Protein AF-0000000080320789 (afdb_homodimer)

InterPro domains:
  IPR000653 DegT/DnrJ/EryC1/StrS aminotransferase [PF01041] (11-372)
  IPR000653 DegT/DnrJ/EryC1/StrS aminotransferase [PIRSF000390] (2-377)
  IPR000653 DegT/DnrJ/EryC1/StrS aminotransferase [PTHR30244] (5-376)
  IPR000653 DegT/DnrJ/EryC1/StrS aminotransferase [cd00616] (16-373)
  IPR015421 Pyridoxal phosphate-dependent transferase, major domain [G3DSA:3.40.640.10] (2-254)
  IPR015422 Pyridoxal phosphate-dependent transferase, small domain [G3DSA:3.90.1150.10] (255-378)
  IPR015424 Pyridoxal phosphate-dependent transferase [SSF53383] (4-377)

Structure (mmCIF, N/CA/C/O backbone):
data_AF-0000000080320789-model_v1
#
loop_
_entity.id
_entity.type
_entity.pdbx_description
1 polymer 'Putative pyridoxal phosphate-dependent protein'
#
loop_
_atom_site.group_PDB
_atom_site.id
_atom_site.type_symbol
_atom_site.label_atom_id
_atom_site.label_alt_id
_atom_site.label_comp_id
_atom_site.label_asym_id
_atom_site.label_entity_id
_atom_site.label_seq_id
_atom_site.pdbx_PDB_ins_code
_atom_site.Cartn_x
_atom_site.Cartn_y
_atom_site.Cartn_z
_atom_site.occupancy
_atom_site.B_iso_or_equiv
_atom_site.auth_seq_id
_atom_site.auth_comp_id
_atom_site.auth_asym_id
_atom_site.auth_atom_id
_atom_site.pdbx_PDB_model_num
ATOM 1 N N . MET A 1 1 ? 19.094 38.406 -4.988 1 70.75 1 MET A N 1
ATOM 2 C CA . MET A 1 1 ? 19.062 37.125 -5.711 1 70.75 1 MET A CA 1
ATOM 3 C C . MET A 1 1 ? 17.922 36.25 -5.215 1 70.75 1 MET A C 1
ATOM 5 O O . MET A 1 1 ? 17.688 36.156 -4.012 1 70.75 1 MET A O 1
ATOM 9 N N . VAL A 1 2 ? 17.141 35.781 -6.07 1 86 2 VAL A N 1
ATOM 10 C CA . VAL A 1 2 ? 15.977 34.969 -5.746 1 86 2 VAL A CA 1
ATOM 11 C C . VAL A 1 2 ? 16.438 33.562 -5.371 1 86 2 VAL A C 1
ATOM 13 O O . VAL A 1 2 ? 17.281 32.969 -6.066 1 86 2 VAL A O 1
ATOM 16 N N . MET A 1 3 ? 16.109 33.219 -4.051 1 92.88 3 MET A N 1
ATOM 17 C CA . MET A 1 3 ? 16.406 31.844 -3.607 1 92.88 3 MET A CA 1
ATOM 18 C C . MET A 1 3 ? 15.234 30.922 -3.875 1 92.88 3 MET A C 1
ATOM 20 O O . MET A 1 3 ? 14.078 31.359 -3.893 1 92.88 3 MET A O 1
ATOM 24 N N . ASN A 1 4 ? 15.57 29.656 -4.219 1 95.12 4 ASN A N 1
ATOM 25 C CA . ASN A 1 4 ? 14.547 28.625 -4.336 1 95.12 4 ASN A CA 1
ATOM 26 C C . ASN A 1 4 ? 14.445 27.781 -3.066 1 95.12 4 ASN A C 1
ATOM 28 O O . ASN A 1 4 ? 15.312 26.938 -2.803 1 95.12 4 ASN A O 1
ATOM 32 N N . ILE A 1 5 ? 13.461 28.031 -2.266 1 97.62 5 ILE A N 1
ATOM 33 C CA . ILE A 1 5 ? 13.234 27.344 -1.002 1 97.62 5 ILE A CA 1
ATOM 34 C C . ILE A 1 5 ? 11.93 26.547 -1.07 1 97.62 5 ILE A C 1
ATOM 36 O O . ILE A 1 5 ? 10.844 27.125 -0.899 1 97.62 5 ILE A O 1
ATOM 40 N N . PRO A 1 6 ? 12.039 25.203 -1.322 1 95.94 6 PRO A N 1
ATOM 41 C CA . PRO A 1 6 ? 10.812 24.406 -1.379 1 95.94 6 PRO A CA 1
ATOM 42 C C . PRO A 1 6 ? 10.094 24.344 -0.036 1 95.94 6 PRO A C 1
ATOM 44 O O . PRO A 1 6 ? 10.695 24.594 1.009 1 95.94 6 PRO A O 1
ATOM 47 N N . PHE A 1 7 ? 8.859 24.062 -0.078 1 95.81 7 PHE A N 1
ATOM 48 C CA . PHE A 1 7 ? 8.047 23.969 1.126 1 95.81 7 PHE A CA 1
ATOM 49 C C . PHE A 1 7 ? 8.586 22.906 2.064 1 95.81 7 PHE A C 1
ATOM 51 O O . PHE A 1 7 ? 8.609 23.094 3.283 1 95.81 7 PHE A O 1
ATOM 58 N N . ALA A 1 8 ? 8.977 21.75 1.478 1 95.06 8 ALA A N 1
ATOM 59 C CA . ALA A 1 8 ? 9.5 20.625 2.242 1 95.06 8 ALA A CA 1
ATOM 60 C C . ALA A 1 8 ? 10.594 19.891 1.467 1 95.06 8 ALA A C 1
ATOM 62 O O . ALA A 1 8 ? 10.609 19.922 0.234 1 95.06 8 ALA A O 1
ATOM 63 N N . ARG A 1 9 ? 11.469 19.297 2.201 1 95.44 9 ARG A N 1
ATOM 64 C CA . ARG A 1 9 ? 12.547 18.484 1.647 1 95.44 9 ARG A CA 1
ATOM 65 C C . ARG A 1 9 ? 12.945 17.375 2.615 1 95.44 9 ARG A C 1
ATOM 67 O O . ARG A 1 9 ? 13.328 17.641 3.754 1 95.44 9 ARG A O 1
ATOM 74 N N . PRO A 1 10 ? 12.797 16.109 2.113 1 97.06 10 PRO A N 1
ATOM 75 C CA . PRO A 1 10 ? 13.234 15.031 3.006 1 97.06 10 PRO A CA 1
ATOM 76 C C . PRO A 1 10 ? 14.742 15.047 3.258 1 97.06 10 PRO A C 1
ATOM 78 O O . PRO A 1 10 ? 15.516 15.422 2.373 1 97.06 10 PRO A O 1
ATOM 81 N N . TYR A 1 11 ? 15.109 14.648 4.434 1 98 11 TYR A N 1
ATOM 82 C CA . TYR A 1 11 ? 16.516 14.602 4.805 1 98 11 TYR A CA 1
ATOM 83 C C . TYR A 1 11 ? 17.109 13.219 4.531 1 98 11 TYR A C 1
ATOM 85 O O . TYR A 1 11 ? 17.109 12.352 5.41 1 98 11 TYR A O 1
ATOM 93 N N . ILE A 1 12 ? 17.688 13.016 3.391 1 98.31 12 ILE A N 1
ATOM 94 C CA . ILE A 1 12 ? 18.297 11.758 2.975 1 98.31 12 ILE A CA 1
ATOM 95 C C . ILE A 1 12 ? 19.812 11.922 2.889 1 98.31 12 ILE A C 1
ATOM 97 O O . ILE A 1 12 ? 20.312 12.812 2.195 1 98.31 12 ILE A O 1
ATOM 101 N N . THR A 1 13 ? 20.531 11.117 3.604 1 98.12 13 THR A N 1
ATOM 102 C CA . THR A 1 13 ? 22 11.141 3.596 1 98.12 13 THR A CA 1
ATOM 103 C C . THR A 1 13 ? 22.547 9.828 3.045 1 98.12 13 THR A C 1
ATOM 105 O O . THR A 1 13 ? 21.797 9 2.531 1 98.12 13 THR A O 1
ATOM 108 N N . GLN A 1 14 ? 23.844 9.695 3.121 1 98.38 14 GLN A N 1
ATOM 109 C CA . GLN A 1 14 ? 24.516 8.516 2.609 1 98.38 14 GLN A CA 1
ATOM 110 C C . GLN A 1 14 ? 24.125 7.266 3.398 1 98.38 14 GLN A C 1
ATOM 112 O O . GLN A 1 14 ? 24.125 6.156 2.863 1 98.38 14 GLN A O 1
ATOM 117 N N . GLU A 1 15 ? 23.75 7.438 4.625 1 98.69 15 GLU A N 1
ATOM 118 C CA . GLU A 1 15 ? 23.375 6.297 5.457 1 98.69 15 GLU A CA 1
ATOM 119 C C . GLU A 1 15 ? 22.141 5.59 4.895 1 98.69 15 GLU A C 1
ATOM 121 O O . GLU A 1 15 ? 22.109 4.359 4.828 1 98.69 15 GLU A O 1
ATOM 126 N N . GLU A 1 16 ? 21.125 6.352 4.516 1 98.75 16 GLU A N 1
ATOM 127 C CA . GLU A 1 16 ? 19.938 5.758 3.898 1 98.75 16 GLU A CA 1
ATOM 128 C C . GLU A 1 16 ? 20.281 5.082 2.576 1 98.75 16 GLU A C 1
ATOM 130 O O . GLU A 1 16 ? 19.797 3.992 2.279 1 98.75 16 GLU A O 1
ATOM 135 N N . ILE A 1 17 ? 21.094 5.766 1.763 1 98.69 17 ILE A N 1
ATOM 136 C CA . ILE A 1 17 ? 21.484 5.238 0.458 1 98.69 17 ILE A CA 1
ATOM 137 C C . ILE A 1 17 ? 22.188 3.902 0.633 1 98.69 17 ILE A C 1
ATOM 139 O O . ILE A 1 17 ? 21.891 2.932 -0.067 1 98.69 17 ILE A O 1
ATOM 143 N N . ARG A 1 18 ? 23.109 3.799 1.579 1 98.69 18 ARG A N 1
ATOM 144 C CA . ARG A 1 18 ? 23.828 2.566 1.859 1 98.69 18 ARG A CA 1
ATOM 145 C C . ARG A 1 18 ? 22.891 1.466 2.326 1 98.69 18 ARG A C 1
ATOM 147 O O . ARG A 1 18 ? 23.016 0.314 1.905 1 98.69 18 ARG A O 1
ATOM 154 N N . ALA A 1 19 ? 22 1.805 3.207 1 98.81 19 ALA A N 1
ATOM 155 C CA . ALA A 1 19 ? 21.062 0.827 3.754 1 98.81 19 ALA A CA 1
ATOM 156 C C . ALA A 1 19 ? 20.188 0.226 2.652 1 98.81 19 ALA A C 1
ATOM 158 O O . ALA A 1 19 ? 19.969 -0.988 2.619 1 98.81 19 ALA A O 1
ATOM 159 N N . VAL A 1 20 ? 19.703 1.057 1.762 1 98.69 20 VAL A N 1
ATOM 160 C CA . VAL A 1 20 ? 18.859 0.605 0.659 1 98.69 20 VAL A CA 1
ATOM 161 C C . VAL A 1 20 ? 19.672 -0.257 -0.299 1 98.69 20 VAL A C 1
ATOM 163 O O . VAL A 1 20 ? 19.203 -1.288 -0.778 1 98.69 20 VAL A O 1
ATOM 166 N N . THR A 1 21 ? 20.875 0.178 -0.58 1 98.62 21 THR A N 1
ATOM 167 C CA . THR A 1 21 ? 21.766 -0.563 -1.464 1 98.62 21 THR A CA 1
ATOM 168 C C . THR A 1 21 ? 22.016 -1.968 -0.924 1 98.62 21 THR A C 1
ATOM 170 O O . THR A 1 21 ? 22.016 -2.939 -1.684 1 98.62 21 THR A O 1
ATOM 173 N N . GLU A 1 22 ? 22.203 -2.051 0.356 1 98.56 22 GLU A N 1
ATOM 174 C CA . GLU A 1 22 ? 22.453 -3.348 0.985 1 98.56 22 GLU A CA 1
ATOM 175 C C . GLU A 1 22 ? 21.25 -4.273 0.81 1 98.56 22 GLU A C 1
ATOM 177 O O . GLU A 1 22 ? 21.406 -5.469 0.562 1 98.56 22 GLU A O 1
ATOM 182 N N . VAL A 1 23 ? 20.062 -3.74 0.956 1 98.56 23 VAL A N 1
ATOM 183 C CA . VAL A 1 23 ? 18.844 -4.535 0.779 1 98.56 23 VAL A CA 1
ATOM 184 C C . VAL A 1 23 ? 18.75 -5.004 -0.67 1 98.56 23 VAL A C 1
ATOM 186 O O . VAL A 1 23 ? 18.438 -6.172 -0.931 1 98.56 23 VAL A O 1
ATOM 189 N N . LEU A 1 24 ? 19 -4.109 -1.605 1 98.44 24 LEU A N 1
ATOM 190 C CA . LEU A 1 24 ? 18.953 -4.469 -3.018 1 98.44 24 LEU A CA 1
ATOM 191 C C . LEU A 1 24 ? 19.938 -5.594 -3.328 1 98.44 24 LEU A C 1
ATOM 193 O O . LEU A 1 24 ? 19.594 -6.543 -4.039 1 98.44 24 LEU A O 1
ATOM 197 N N . LYS A 1 25 ? 21.062 -5.543 -2.732 1 97.56 25 LYS A N 1
ATOM 198 C CA . LYS A 1 25 ? 22.109 -6.535 -2.986 1 97.56 25 LYS A CA 1
ATOM 199 C C . LYS A 1 25 ? 21.781 -7.867 -2.32 1 97.56 25 LYS A C 1
ATOM 201 O O . LYS A 1 25 ? 22.188 -8.922 -2.807 1 97.56 25 LYS A O 1
ATOM 206 N N . SER A 1 26 ? 21.031 -7.816 -1.238 1 95.25 26 SER A N 1
ATOM 207 C CA . SER A 1 26 ? 20.719 -9.023 -0.486 1 95.25 26 SER A CA 1
ATOM 208 C C . SER A 1 26 ? 19.75 -9.922 -1.263 1 95.25 26 SER A C 1
ATOM 210 O O . SER A 1 26 ? 19.703 -11.133 -1.026 1 95.25 26 SER A O 1
ATOM 212 N N . GLY A 1 27 ? 18.938 -9.289 -2.098 1 92.38 27 GLY A N 1
ATOM 213 C CA . GLY A 1 27 ? 17.922 -10.047 -2.826 1 92.38 27 GLY A CA 1
ATOM 214 C C . GLY A 1 27 ? 16.625 -10.188 -2.066 1 92.38 27 GLY A C 1
ATOM 215 O O . GLY A 1 27 ? 15.625 -10.672 -2.615 1 92.38 27 GLY A O 1
ATOM 216 N N . TRP A 1 28 ? 16.594 -9.844 -0.839 1 93.75 28 TRP A N 1
ATOM 217 C CA . TRP A 1 28 ? 15.359 -9.797 -0.074 1 93.75 28 TRP A CA 1
ATOM 218 C C . TRP A 1 28 ? 14.766 -8.391 -0.071 1 93.75 28 TRP A C 1
ATOM 220 O O . TRP A 1 28 ? 15.109 -7.57 0.781 1 93.75 28 TRP A O 1
ATOM 230 N N . LEU A 1 29 ? 13.766 -8.211 -0.895 1 96.19 29 LEU A N 1
ATOM 231 C CA . LEU A 1 29 ? 13.32 -6.848 -1.169 1 96.19 29 LEU A CA 1
ATOM 232 C C . LEU A 1 29 ? 12.047 -6.527 -0.383 1 96.19 29 LEU A C 1
ATOM 234 O O . LEU A 1 29 ? 11.898 -5.422 0.14 1 96.19 29 LEU A O 1
ATOM 238 N N . SER A 1 30 ? 11.078 -7.43 -0.344 1 95.69 30 SER A N 1
ATOM 239 C CA . SER A 1 30 ? 9.805 -7.215 0.334 1 95.69 30 SER A CA 1
ATOM 240 C C . SER A 1 30 ? 9.953 -7.332 1.847 1 95.69 30 SER A C 1
ATOM 242 O O . SER A 1 30 ? 11.07 -7.285 2.369 1 95.69 30 SER A O 1
ATOM 244 N N . MET A 1 31 ? 8.922 -7.379 2.57 1 96.19 31 MET A N 1
ATOM 245 C CA . MET A 1 31 ? 8.938 -7.375 4.031 1 96.19 31 MET A CA 1
ATOM 246 C C . MET A 1 31 ? 9.781 -8.531 4.562 1 96.19 31 MET A C 1
ATOM 248 O O . MET A 1 31 ? 9.594 -9.68 4.16 1 96.19 31 MET A O 1
ATOM 252 N N . GLY A 1 32 ? 10.695 -8.227 5.367 1 95.38 32 GLY A N 1
ATOM 253 C CA . GLY A 1 32 ? 11.586 -9.219 5.949 1 95.38 32 GLY A CA 1
ATOM 254 C C . GLY A 1 32 ? 12.234 -8.75 7.242 1 95.38 32 GLY A C 1
ATOM 255 O O . GLY A 1 32 ? 11.562 -8.18 8.102 1 95.38 32 GLY A O 1
ATOM 256 N N . GLU A 1 33 ? 13.461 -9.047 7.391 1 96.06 33 GLU A N 1
ATOM 257 C CA . GLU A 1 33 ? 14.188 -8.82 8.641 1 96.06 33 GLU A CA 1
ATOM 258 C C . GLU A 1 33 ? 14.289 -7.332 8.953 1 96.06 33 GLU A C 1
ATOM 260 O O . GLU A 1 33 ? 14.234 -6.934 10.117 1 96.06 33 GLU A O 1
ATOM 265 N N . LYS A 1 34 ? 14.516 -6.5 7.949 1 98.19 34 LYS A N 1
ATOM 266 C CA . LYS A 1 34 ? 14.625 -5.062 8.188 1 98.19 34 LYS A CA 1
ATOM 267 C C . LYS A 1 34 ? 13.328 -4.5 8.758 1 98.19 34 LYS A C 1
ATOM 269 O O . LYS A 1 34 ? 13.359 -3.604 9.602 1 98.19 34 LYS A O 1
ATOM 274 N N . THR A 1 35 ? 12.227 -5.031 8.312 1 98.38 35 THR A N 1
ATOM 275 C CA . THR A 1 35 ? 10.93 -4.586 8.82 1 98.38 35 THR A CA 1
ATOM 276 C C . THR A 1 35 ? 10.766 -4.977 10.289 1 98.38 35 THR A C 1
ATOM 278 O O . THR A 1 35 ? 10.312 -4.168 11.102 1 98.38 35 THR A O 1
ATOM 281 N N . VAL A 1 36 ? 11.148 -6.16 10.594 1 97.69 36 VAL A N 1
ATOM 282 C CA . VAL A 1 36 ? 11.07 -6.629 11.977 1 97.69 36 VAL A CA 1
ATOM 283 C C . VAL A 1 36 ? 11.938 -5.75 12.867 1 97.69 36 VAL A C 1
ATOM 285 O O . VAL A 1 36 ? 11.516 -5.348 13.953 1 97.69 36 VAL A O 1
ATOM 288 N N . MET A 1 37 ? 13.109 -5.445 12.398 1 98.69 37 MET A N 1
ATOM 289 C CA . MET A 1 37 ? 14.023 -4.578 13.141 1 98.69 37 MET A CA 1
ATOM 290 C C . MET A 1 37 ? 13.438 -3.18 13.297 1 98.69 37 MET A C 1
ATOM 292 O O . MET A 1 37 ? 13.547 -2.578 14.367 1 98.69 37 MET A O 1
ATOM 296 N N . PHE A 1 38 ? 12.852 -2.674 12.258 1 98.88 38 PHE A N 1
ATOM 297 C CA . PHE A 1 38 ? 12.258 -1.344 12.289 1 98.88 38 PHE A CA 1
ATOM 298 C C . PHE A 1 38 ? 11.109 -1.286 13.289 1 98.88 38 PHE A C 1
ATOM 300 O O . PHE A 1 38 ? 11.008 -0.335 14.062 1 98.88 38 PHE A O 1
ATOM 307 N N . GLU A 1 39 ? 10.25 -2.328 13.281 1 98.88 39 GLU A N 1
ATOM 308 C CA . GLU A 1 39 ? 9.148 -2.414 14.227 1 98.88 39 GLU A CA 1
ATOM 309 C C . GLU A 1 39 ? 9.656 -2.424 15.664 1 98.88 39 GLU A C 1
ATOM 311 O O . GLU A 1 39 ? 9.148 -1.683 16.516 1 98.88 39 GLU A O 1
ATOM 316 N N . ARG A 1 40 ? 10.625 -3.172 15.898 1 98.75 40 ARG A N 1
ATOM 317 C CA . ARG A 1 40 ? 11.188 -3.271 17.25 1 98.75 40 ARG A CA 1
ATOM 318 C C . ARG A 1 40 ? 11.797 -1.944 17.688 1 98.75 40 ARG A C 1
ATOM 320 O O . ARG A 1 40 ? 11.547 -1.476 18.797 1 98.75 40 ARG A O 1
ATOM 327 N N . ALA A 1 41 ? 12.609 -1.394 16.828 1 98.94 41 ALA A N 1
ATOM 328 C CA . ALA A 1 41 ? 13.281 -0.133 17.141 1 98.94 41 ALA A CA 1
ATOM 329 C C . ALA A 1 41 ? 12.266 0.981 17.391 1 98.94 41 ALA A C 1
ATOM 331 O O . ALA A 1 41 ? 12.453 1.812 18.281 1 98.94 41 ALA A O 1
ATOM 332 N N . PHE A 1 42 ? 11.242 0.997 16.625 1 98.94 42 PHE A N 1
ATOM 333 C CA . PHE A 1 42 ? 10.242 2.049 16.75 1 98.94 42 PHE A CA 1
ATOM 334 C C . PHE A 1 42 ? 9.453 1.897 18.047 1 98.94 42 PHE A C 1
ATOM 336 O O . PHE A 1 42 ? 9.164 2.887 18.719 1 98.94 42 PHE A O 1
ATOM 343 N N . ALA A 1 43 ? 9.047 0.652 18.328 1 98.88 43 ALA A N 1
ATOM 344 C CA . ALA A 1 43 ? 8.375 0.397 19.594 1 98.88 43 ALA A CA 1
ATOM 345 C C . ALA A 1 43 ? 9.227 0.861 20.781 1 98.88 43 ALA A C 1
ATOM 347 O O . ALA A 1 43 ? 8.719 1.487 21.703 1 98.88 43 ALA A O 1
ATOM 348 N N . GLU A 1 44 ? 10.477 0.557 20.703 1 98.75 44 GLU A N 1
ATOM 349 C CA . GLU A 1 44 ? 11.406 0.968 21.75 1 98.75 44 GLU A CA 1
ATOM 350 C C . GLU A 1 44 ? 11.5 2.488 21.844 1 98.75 44 GLU A C 1
ATOM 352 O O . GLU A 1 44 ? 11.484 3.055 22.938 1 98.75 44 GLU A O 1
ATOM 357 N N . TYR A 1 45 ? 11.609 3.104 20.719 1 98.69 45 TYR A N 1
ATOM 358 C CA . TYR A 1 45 ? 11.703 4.559 20.656 1 98.69 45 TYR A CA 1
ATOM 359 C C . TYR A 1 45 ? 10.484 5.215 21.297 1 98.69 45 TYR A C 1
ATOM 361 O O . TYR A 1 45 ? 10.617 6.195 22.031 1 98.69 45 TYR A O 1
ATOM 369 N N . ILE A 1 46 ? 9.32 4.668 21 1 97.94 46 ILE A N 1
ATOM 370 C CA . ILE A 1 46 ? 8.047 5.223 21.469 1 97.94 46 ILE A CA 1
ATOM 371 C C . ILE A 1 46 ? 7.828 4.852 22.938 1 97.94 46 ILE A C 1
ATOM 373 O O . ILE A 1 46 ? 7.258 5.633 23.703 1 97.94 46 ILE A O 1
ATOM 377 N N . GLY A 1 47 ? 8.234 3.693 23.328 1 97.25 47 GLY A N 1
ATOM 378 C CA . GLY A 1 47 ? 7.91 3.113 24.625 1 97.25 47 GLY A CA 1
ATOM 379 C C . GLY A 1 47 ? 6.633 2.293 24.609 1 97.25 47 GLY A C 1
ATOM 380 O O . GLY A 1 47 ? 5.988 2.115 25.641 1 97.25 47 GLY A O 1
ATOM 381 N N . SER A 1 48 ? 6.18 1.865 23.469 1 98.06 48 SER A N 1
ATOM 382 C CA . SER A 1 48 ? 5.043 0.96 23.328 1 98.06 48 SER A CA 1
ATOM 383 C C . SER A 1 48 ? 5.492 -0.497 23.344 1 98.06 48 SER A C 1
ATOM 385 O O . SER A 1 48 ? 6.66 -0.794 23.094 1 98.06 48 SER A O 1
ATOM 387 N N . LYS A 1 49 ? 4.555 -1.393 23.609 1 98.31 49 LYS A N 1
ATOM 388 C CA . LYS A 1 49 ? 4.883 -2.814 23.625 1 98.31 49 LYS A CA 1
ATOM 389 C C . LYS A 1 49 ? 5.027 -3.361 22.219 1 98.31 49 LYS A C 1
ATOM 391 O O . LYS A 1 49 ? 5.855 -4.238 21.969 1 98.31 49 LYS A O 1
ATOM 396 N N . TYR A 1 50 ? 4.203 -2.842 21.312 1 98.56 50 TYR A N 1
ATOM 397 C CA . TYR A 1 50 ? 4.191 -3.385 19.953 1 98.56 50 TYR A CA 1
ATOM 398 C C . TYR A 1 50 ? 4.207 -2.268 18.922 1 98.56 50 TYR A C 1
ATOM 400 O O . TYR A 1 50 ? 3.742 -1.157 19.188 1 98.56 50 TYR A O 1
ATOM 408 N N . ALA A 1 51 ? 4.801 -2.543 17.828 1 98.88 51 ALA A N 1
ATOM 409 C CA . ALA A 1 51 ? 4.727 -1.742 16.609 1 98.88 51 ALA A CA 1
ATOM 410 C C . ALA A 1 51 ? 4.527 -2.627 15.375 1 98.88 51 ALA A C 1
ATOM 412 O O . ALA A 1 51 ? 5.125 -3.701 15.273 1 98.88 51 ALA A O 1
ATOM 413 N N . VAL A 1 52 ? 3.607 -2.277 14.523 1 98.81 52 VAL A N 1
ATOM 414 C CA . VAL A 1 52 ? 3.322 -2.992 13.281 1 98.81 52 VAL A CA 1
ATOM 415 C C . VAL A 1 52 ? 3.453 -2.043 12.094 1 98.81 52 VAL A C 1
ATOM 417 O O . VAL A 1 52 ? 2.639 -1.13 11.93 1 98.81 52 VAL A O 1
ATOM 420 N N . ALA A 1 53 ? 4.43 -2.273 11.266 1 98.88 53 ALA A N 1
ATOM 421 C CA . ALA A 1 53 ? 4.699 -1.399 10.125 1 98.88 53 ALA A CA 1
ATOM 422 C C . ALA A 1 53 ? 3.709 -1.654 8.992 1 98.88 53 ALA A C 1
ATOM 424 O O . ALA A 1 53 ? 3.264 -2.787 8.789 1 98.88 53 ALA A O 1
ATOM 425 N N . THR A 1 54 ? 3.328 -0.632 8.281 1 98.88 54 THR A N 1
ATOM 426 C CA . THR A 1 54 ? 2.445 -0.708 7.121 1 98.88 54 THR A CA 1
ATOM 427 C C . THR A 1 54 ? 3.023 0.082 5.949 1 98.88 54 THR A C 1
ATOM 429 O O . THR A 1 54 ? 4.016 0.797 6.105 1 98.88 54 THR A O 1
ATOM 432 N N . ASN A 1 55 ? 2.422 -0.045 4.785 1 98.75 55 ASN A N 1
ATOM 433 C CA . ASN A 1 55 ? 2.943 0.604 3.586 1 98.75 55 ASN A CA 1
ATOM 434 C C . ASN A 1 55 ? 2.506 2.062 3.502 1 98.75 55 ASN A C 1
ATOM 436 O O . ASN A 1 55 ? 2.965 2.805 2.631 1 98.75 55 ASN A O 1
ATOM 440 N N . SER A 1 56 ? 1.641 2.52 4.406 1 98.81 56 SER A N 1
ATOM 441 C CA . SER A 1 56 ? 1.199 3.908 4.504 1 98.81 56 SER A CA 1
ATOM 442 C C . SER A 1 56 ? 0.483 4.168 5.824 1 98.81 56 SER A C 1
ATOM 444 O O . SER A 1 56 ? 0.085 3.227 6.516 1 98.81 56 SER A O 1
ATOM 446 N N . CYS A 1 57 ? 0.389 5.426 6.164 1 98.88 57 CYS A N 1
ATOM 447 C CA . CYS A 1 57 ? -0.426 5.77 7.324 1 98.88 57 CYS A CA 1
ATOM 448 C C . CYS A 1 57 ? -1.901 5.5 7.055 1 98.88 57 CYS A C 1
ATOM 450 O O . CYS A 1 57 ? -2.643 5.113 7.961 1 98.88 57 CYS A O 1
ATOM 452 N N . THR A 1 58 ? -2.377 5.68 5.805 1 98.81 58 THR A N 1
ATOM 453 C CA . THR A 1 58 ? -3.748 5.352 5.434 1 98.81 58 THR A CA 1
ATOM 454 C C . THR A 1 58 ? -4.059 3.893 5.754 1 98.81 58 THR A C 1
ATOM 456 O O . THR A 1 58 ? -5.098 3.588 6.344 1 98.81 58 THR A O 1
ATOM 459 N N . SER A 1 59 ? -3.105 3.006 5.383 1 98.88 59 SER A N 1
ATOM 460 C CA . SER A 1 59 ? -3.256 1.594 5.719 1 98.88 59 SER A CA 1
ATOM 461 C C . SER A 1 59 ? -3.291 1.389 7.23 1 98.88 59 SER A C 1
ATOM 463 O O . SER A 1 59 ? -4.055 0.562 7.73 1 98.88 59 SER A O 1
ATOM 465 N N . ALA A 1 60 ? -2.451 2.113 7.918 1 98.94 60 ALA A N 1
ATOM 466 C CA . ALA A 1 60 ? -2.404 2.002 9.375 1 98.94 60 ALA A CA 1
ATOM 467 C C . ALA A 1 60 ? -3.744 2.381 10 1 98.94 60 ALA A C 1
ATOM 469 O O . ALA A 1 60 ? -4.266 1.659 10.852 1 98.94 60 ALA A O 1
ATOM 470 N N . LEU A 1 61 ? -4.273 3.52 9.562 1 98.94 61 LEU A N 1
ATOM 471 C CA . LEU A 1 61 ? -5.562 3.986 10.062 1 98.94 61 LEU A CA 1
ATOM 472 C C . LEU A 1 61 ? -6.668 2.99 9.734 1 98.94 61 LEU A C 1
ATOM 474 O O . LEU A 1 61 ? -7.469 2.635 10.602 1 98.94 61 LEU A O 1
ATOM 478 N N . PHE A 1 62 ? -6.695 2.467 8.547 1 98.94 62 PHE A N 1
ATOM 479 C CA . PHE A 1 62 ? -7.707 1.526 8.086 1 98.94 62 PHE A CA 1
ATOM 480 C C . PHE A 1 62 ? -7.66 0.237 8.898 1 98.94 62 PHE A C 1
ATOM 482 O O . PHE A 1 62 ? -8.688 -0.221 9.406 1 98.94 62 PHE A O 1
ATOM 489 N N . LEU A 1 63 ? -6.449 -0.317 9 1 98.94 63 LEU A N 1
ATOM 490 C CA . LEU A 1 63 ? -6.305 -1.568 9.742 1 98.94 63 LEU A CA 1
ATOM 491 C C . LEU A 1 63 ? -6.664 -1.38 11.211 1 98.94 63 LEU A C 1
ATOM 493 O O . LEU A 1 63 ? -7.199 -2.291 11.844 1 98.94 63 LEU A O 1
ATOM 497 N N . SER A 1 64 ? -6.324 -0.172 11.766 1 98.94 64 SER A N 1
ATOM 498 C CA . SER A 1 64 ? -6.68 0.114 13.148 1 98.94 64 SER A CA 1
ATOM 499 C C . SER A 1 64 ? -8.188 0.074 13.352 1 98.94 64 SER A C 1
ATOM 501 O O . SER A 1 64 ? -8.672 -0.475 14.344 1 98.94 64 SER A O 1
ATOM 503 N N . LEU A 1 65 ? -8.914 0.639 12.438 1 98.94 65 LEU A N 1
ATOM 504 C CA . LEU A 1 65 ? -10.375 0.595 12.508 1 98.94 65 LEU A CA 1
ATOM 505 C C . LEU A 1 65 ? -10.883 -0.836 12.375 1 98.94 65 LEU A C 1
ATOM 507 O O . LEU A 1 65 ? -11.758 -1.262 13.133 1 98.94 65 LEU A O 1
ATOM 511 N N . LYS A 1 66 ? -10.289 -1.604 11.484 1 98.62 66 LYS A N 1
ATOM 512 C CA . LYS A 1 66 ? -10.719 -2.971 11.211 1 98.62 66 LYS A CA 1
ATOM 513 C C . LYS A 1 66 ? -10.523 -3.867 12.43 1 98.62 66 LYS A C 1
ATOM 515 O O . LYS A 1 66 ? -11.406 -4.648 12.781 1 98.62 66 LYS A O 1
ATOM 520 N N . VAL A 1 67 ? -9.383 -3.762 13.062 1 98.44 67 VAL A N 1
ATOM 521 C CA . VAL A 1 67 ? -9.086 -4.676 14.164 1 98.44 67 VAL A CA 1
ATOM 522 C C . VAL A 1 67 ? -9.961 -4.332 15.367 1 98.44 67 VAL A C 1
ATOM 524 O O . VAL A 1 67 ? -10.148 -5.156 16.266 1 98.44 67 VAL A O 1
ATOM 527 N N . LEU A 1 68 ? -10.484 -3.096 15.414 1 98.69 68 LEU A N 1
ATOM 528 C CA . LEU A 1 68 ? -11.391 -2.688 16.484 1 98.69 68 LEU A CA 1
ATOM 529 C C . LEU A 1 68 ? -12.82 -3.102 16.172 1 98.69 68 LEU A C 1
ATOM 531 O O . LEU A 1 68 ? -13.734 -2.84 16.969 1 98.69 68 LEU A O 1
ATOM 535 N N . GLY A 1 69 ? -13.047 -3.668 15.008 1 98.12 69 GLY A N 1
ATOM 536 C CA . GLY A 1 69 ? -14.367 -4.156 14.633 1 98.12 69 GLY A CA 1
ATOM 537 C C . GLY A 1 69 ? -15.297 -3.057 1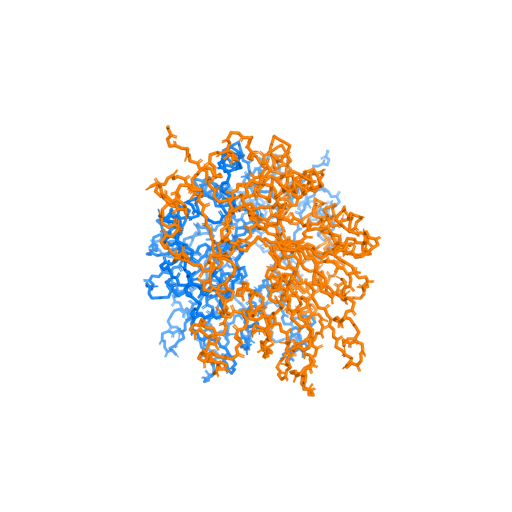4.156 1 98.12 69 GLY A C 1
ATOM 538 O O . GLY A 1 69 ? -16.516 -3.215 14.172 1 98.12 69 GLY A O 1
ATOM 539 N N . ILE A 1 70 ? -14.766 -1.932 13.766 1 98.69 70 ILE A N 1
ATOM 540 C CA . ILE A 1 70 ? -15.57 -0.799 13.312 1 98.69 70 ILE A CA 1
ATOM 541 C C . ILE A 1 70 ? -16.078 -1.062 11.898 1 98.69 70 ILE A C 1
ATOM 543 O O . ILE A 1 70 ? -15.305 -1.457 11.016 1 98.69 70 ILE A O 1
ATOM 547 N N . GLY A 1 71 ? -17.328 -0.823 11.648 1 98 71 GLY A N 1
ATOM 548 C CA . GLY A 1 71 ? -17.938 -1.086 10.352 1 98 71 GLY A CA 1
ATOM 549 C C . GLY A 1 71 ? -19.312 -0.469 10.211 1 98 71 GLY A C 1
ATOM 550 O O . GLY A 1 71 ? -19.578 0.604 10.758 1 98 71 GLY A O 1
ATOM 551 N N . ARG A 1 72 ? -20.156 -1.114 9.375 1 96.81 72 ARG A N 1
ATOM 552 C CA . ARG A 1 72 ? -21.484 -0.624 9.031 1 96.81 72 ARG A CA 1
ATOM 553 C C . ARG A 1 72 ? -22.312 -0.344 10.281 1 96.81 72 ARG A C 1
ATOM 555 O O . ARG A 1 72 ? -22.391 -1.185 11.18 1 96.81 72 ARG A O 1
ATOM 562 N N . GLY A 1 73 ? -22.844 0.857 10.312 1 98.19 73 GLY A N 1
ATOM 563 C CA . GLY A 1 73 ? -23.688 1.245 11.43 1 98.19 73 GLY A CA 1
ATOM 564 C C . GLY A 1 73 ? -22.938 2.031 12.492 1 98.19 73 GLY A C 1
ATOM 565 O O . GLY A 1 73 ? -23.562 2.688 13.336 1 98.19 73 GLY A O 1
ATOM 566 N N . ASP A 1 74 ? -21.641 2.008 12.469 1 98.81 74 ASP A N 1
ATOM 567 C CA . ASP A 1 74 ? -20.828 2.688 13.469 1 98.81 74 ASP A CA 1
ATOM 568 C C . ASP A 1 74 ? -20.5 4.117 13.039 1 98.81 74 ASP A C 1
ATOM 570 O O . ASP A 1 74 ? -20.5 4.426 11.852 1 98.81 74 ASP A O 1
ATOM 574 N N . GLU A 1 75 ? -20.312 4.926 14.039 1 98.94 75 GLU A N 1
ATOM 575 C CA . GLU A 1 75 ? -19.859 6.297 13.844 1 98.94 75 GLU A CA 1
ATOM 576 C C . GLU A 1 75 ? -18.484 6.516 14.461 1 98.94 75 GLU A C 1
ATOM 578 O O . GLU A 1 75 ? -18.172 5.984 15.531 1 98.94 75 GLU A O 1
ATOM 583 N N . VAL A 1 76 ? -17.688 7.188 13.75 1 98.94 76 VAL A N 1
ATOM 584 C CA . VAL A 1 76 ? -16.359 7.559 14.234 1 98.94 76 VAL A CA 1
ATOM 585 C C . VAL A 1 76 ? -16.203 9.078 14.219 1 98.94 76 VAL A C 1
ATOM 587 O O . VAL A 1 76 ? -16.375 9.711 13.172 1 98.94 76 VAL A O 1
ATOM 590 N N . ILE A 1 77 ? -15.867 9.664 15.32 1 98.94 77 ILE A N 1
ATOM 591 C CA . ILE A 1 77 ? -15.727 11.117 15.438 1 98.94 77 ILE A CA 1
ATOM 592 C C . ILE A 1 77 ? -14.289 11.523 15.102 1 98.94 77 ILE A C 1
ATOM 594 O O . ILE A 1 77 ? -13.336 10.891 15.547 1 98.94 77 ILE A O 1
ATOM 598 N N . LEU A 1 78 ? -14.117 12.516 14.32 1 98.94 78 LEU A N 1
ATOM 599 C CA . LEU A 1 78 ? -12.805 13.055 13.961 1 98.94 78 LEU A CA 1
ATOM 600 C C . LEU A 1 78 ? -12.914 14.523 13.562 1 98.94 78 LEU A C 1
ATOM 602 O O . LEU A 1 78 ? -14.008 15.008 13.25 1 98.94 78 LEU A O 1
ATOM 606 N N . PRO A 1 79 ? -11.844 15.266 13.625 1 98.94 79 PRO A N 1
ATOM 607 C CA . PRO A 1 79 ? -11.93 16.672 13.211 1 98.94 79 PRO A CA 1
ATOM 608 C C . PRO A 1 79 ? -12.109 16.828 11.711 1 98.94 79 PRO A C 1
ATOM 610 O O . PRO A 1 79 ? -11.531 16.078 10.922 1 98.94 79 PRO A O 1
ATOM 613 N N . THR A 1 80 ? -12.883 17.844 11.305 1 98.81 80 THR A N 1
ATOM 614 C CA . THR A 1 80 ? -13.031 18.156 9.883 1 98.81 80 THR A CA 1
ATOM 615 C C . THR A 1 80 ? -11.734 18.719 9.312 1 98.81 80 THR A C 1
ATOM 617 O O . THR A 1 80 ? -11.5 18.641 8.109 1 98.81 80 THR A O 1
ATOM 620 N N . PHE A 1 81 ? -10.883 19.281 10.219 1 98.62 81 PHE A N 1
ATOM 621 C CA . PHE A 1 81 ? -9.633 19.938 9.852 1 98.62 81 PHE A CA 1
ATOM 622 C C . PHE A 1 81 ? -8.492 18.922 9.812 1 98.62 81 PHE A C 1
ATOM 624 O O . PHE A 1 81 ? -7.637 18.906 10.703 1 98.62 81 PHE A O 1
ATOM 631 N N . THR A 1 82 ? -8.508 18.094 8.797 1 98.38 82 THR A N 1
ATOM 632 C CA . THR A 1 82 ? -7.5 17.062 8.602 1 98.38 82 THR A CA 1
ATOM 633 C C . THR A 1 82 ? -7.355 16.703 7.125 1 98.38 82 THR A C 1
ATOM 635 O O . THR A 1 82 ? -8.062 17.266 6.277 1 98.38 82 THR A O 1
ATOM 638 N N . PHE A 1 83 ? -6.32 15.93 6.816 1 97.56 83 PHE A N 1
ATOM 639 C CA . PHE A 1 83 ? -6.18 15.383 5.473 1 97.56 83 PHE A CA 1
ATOM 640 C C . PHE A 1 83 ? -7.238 14.32 5.207 1 97.56 83 PHE A C 1
ATOM 642 O O . PHE A 1 83 ? -7.637 13.594 6.121 1 97.56 83 PHE A O 1
ATOM 649 N N . THR A 1 84 ? -7.672 14.094 4.043 1 97.75 84 THR A N 1
ATOM 650 C CA . THR A 1 84 ? -8.836 13.297 3.674 1 97.75 84 THR A CA 1
ATOM 651 C C . THR A 1 84 ? -8.609 11.828 4.027 1 97.75 84 THR A C 1
ATOM 653 O O . THR A 1 84 ? -9.57 11.086 4.262 1 97.75 84 THR A O 1
ATOM 656 N N . ALA A 1 85 ? -7.383 11.352 4.074 1 98.25 85 ALA A N 1
ATOM 657 C CA . ALA A 1 85 ? -7.09 9.953 4.383 1 98.25 85 ALA A CA 1
ATOM 658 C C . ALA A 1 85 ? -7.738 9.531 5.695 1 98.25 85 ALA A C 1
ATOM 660 O O . ALA A 1 85 ? -8.219 8.406 5.824 1 98.25 85 ALA A O 1
ATOM 661 N N . THR A 1 86 ? -7.715 10.438 6.688 1 98.69 86 THR A N 1
ATOM 662 C CA . THR A 1 86 ? -8.281 10.141 8 1 98.69 86 THR A CA 1
ATOM 663 C C . THR A 1 86 ? -9.75 9.75 7.883 1 98.69 86 THR A C 1
ATOM 665 O O . THR A 1 86 ? -10.164 8.719 8.406 1 98.69 86 THR A O 1
ATOM 668 N N . ALA A 1 87 ? -10.477 10.516 7.152 1 98.81 87 ALA A N 1
ATOM 669 C CA . ALA A 1 87 ? -11.914 10.281 7.012 1 98.81 87 ALA A CA 1
ATOM 670 C C . ALA A 1 87 ? -12.188 9.18 5.992 1 98.81 87 ALA A C 1
ATOM 672 O O . ALA A 1 87 ? -13.141 8.406 6.145 1 98.81 87 ALA A O 1
ATOM 673 N N . ASN A 1 88 ? -11.391 9.094 4.922 1 98.75 88 ASN A N 1
ATOM 674 C CA . ASN A 1 88 ? -11.57 8.062 3.902 1 98.75 88 ASN A CA 1
ATOM 675 C C . ASN A 1 88 ? -11.562 6.664 4.516 1 98.75 88 ASN A C 1
ATOM 677 O O . ASN A 1 88 ? -12.359 5.812 4.121 1 98.75 88 ASN A O 1
ATOM 681 N N . THR A 1 89 ? -10.672 6.414 5.453 1 98.81 89 THR A N 1
ATOM 682 C CA . THR A 1 89 ? -10.531 5.074 6.004 1 98.81 89 THR A CA 1
ATOM 683 C C . THR A 1 89 ? -11.781 4.684 6.797 1 98.81 89 THR A C 1
ATOM 685 O O . THR A 1 89 ? -12.156 3.508 6.832 1 98.81 89 THR A O 1
ATOM 688 N N . VAL A 1 90 ? -12.422 5.703 7.426 1 98.88 90 VAL A N 1
ATOM 689 C CA . VAL A 1 90 ? -13.688 5.441 8.109 1 98.88 90 VAL A CA 1
ATOM 690 C C . VAL A 1 90 ? -14.742 5.004 7.098 1 98.88 90 VAL A C 1
ATOM 692 O O . VAL A 1 90 ? -15.453 4.02 7.316 1 98.88 90 VAL A O 1
ATOM 695 N N . VAL A 1 91 ? -14.789 5.695 5.965 1 98.56 91 VAL A N 1
ATOM 696 C CA . VAL A 1 91 ? -15.727 5.375 4.891 1 98.56 91 VAL A CA 1
ATOM 697 C C . VAL A 1 91 ? -15.414 3.99 4.328 1 98.56 91 VAL A C 1
ATOM 699 O O . VAL A 1 91 ? -16.328 3.203 4.062 1 98.56 91 VAL A O 1
ATOM 702 N N . HIS A 1 92 ? -14.141 3.658 4.191 1 98.06 92 HIS A N 1
ATOM 703 C CA . HIS A 1 92 ? -13.711 2.381 3.631 1 98.06 92 HIS A CA 1
ATOM 704 C C . HIS A 1 92 ? -14.18 1.216 4.496 1 98.06 92 HIS A C 1
ATOM 706 O O . HIS A 1 92 ? -14.445 0.125 3.986 1 98.06 92 HIS A O 1
ATOM 712 N N . CYS A 1 93 ? -14.281 1.438 5.781 1 97.44 93 CYS A N 1
ATOM 713 C CA . CYS A 1 93 ? -14.711 0.393 6.703 1 97.44 93 CYS A CA 1
ATOM 714 C C . CYS A 1 93 ? -16.219 0.236 6.691 1 97.44 93 CYS A C 1
ATOM 716 O O . CYS A 1 93 ? -16.766 -0.692 7.301 1 97.44 93 CYS A O 1
ATOM 718 N N . GLY A 1 94 ? -16.906 1.146 6.055 1 97.06 94 GLY A N 1
ATOM 719 C CA . GLY A 1 94 ? -18.359 1.133 6.023 1 97.06 94 GLY A CA 1
ATOM 720 C C . GLY A 1 94 ? -18.984 1.952 7.137 1 97.06 94 GLY A C 1
ATOM 721 O O . GLY A 1 94 ? -20.203 1.988 7.273 1 97.06 94 GLY A O 1
ATOM 722 N N . ALA A 1 95 ? -18.156 2.635 7.938 1 98.69 95 ALA A N 1
ATOM 723 C CA . ALA A 1 95 ? -18.641 3.467 9.039 1 98.69 95 ALA A CA 1
ATOM 724 C C . ALA A 1 95 ? -18.891 4.898 8.578 1 98.69 95 ALA A C 1
ATOM 726 O O . ALA A 1 95 ? -18.578 5.25 7.43 1 98.69 95 ALA A O 1
ATOM 727 N N . LYS A 1 96 ? -19.484 5.699 9.445 1 98.69 96 LYS A N 1
ATOM 728 C CA . LYS A 1 96 ? -19.781 7.098 9.156 1 98.69 96 LYS A CA 1
ATOM 729 C C . LYS A 1 96 ? -18.844 8.031 9.906 1 98.69 96 LYS A C 1
ATOM 731 O O . LYS A 1 96 ? -18.812 8.031 11.141 1 98.69 96 LYS A O 1
ATOM 736 N N . PRO A 1 97 ? -18.094 8.781 9.18 1 98.81 97 PRO A N 1
ATOM 737 C CA . PRO A 1 97 ? -17.344 9.828 9.875 1 98.81 97 PRO A CA 1
ATOM 738 C C . PRO A 1 97 ? -18.25 10.938 10.414 1 98.81 97 PRO A C 1
ATOM 740 O O . PRO A 1 97 ? -19.125 11.414 9.695 1 98.81 97 PRO A O 1
ATOM 743 N N . VAL A 1 98 ? -18.078 11.25 11.602 1 98.88 98 VAL A N 1
ATOM 744 C CA . VAL A 1 98 ? -18.766 12.367 12.242 1 98.88 98 VAL A CA 1
ATOM 745 C C . VAL A 1 98 ? -17.75 13.469 12.555 1 98.88 98 VAL A C 1
ATOM 747 O O . VAL A 1 98 ? -16.953 13.344 13.484 1 98.88 98 VAL A O 1
ATOM 750 N N . PHE A 1 99 ? -17.891 14.57 11.836 1 98.88 99 PHE A N 1
ATOM 751 C CA . PHE A 1 99 ? -16.922 15.648 11.961 1 98.88 99 PHE A CA 1
ATOM 752 C C . PHE A 1 99 ? -17.219 16.516 13.172 1 98.88 99 PHE A C 1
ATOM 754 O O . PHE A 1 99 ? -18.375 16.672 13.562 1 98.88 99 PHE A O 1
ATOM 761 N N . VAL A 1 100 ? -16.203 17.031 13.719 1 98.88 100 VAL A N 1
ATOM 762 C CA . VAL A 1 100 ? -16.312 18.016 14.789 1 98.88 100 VAL A CA 1
ATOM 763 C C . VAL A 1 100 ? -15.352 19.188 14.531 1 98.88 100 VAL A C 1
ATOM 765 O O . VAL A 1 100 ? -14.461 19.078 13.688 1 98.88 100 VAL A O 1
ATOM 768 N N . ASP A 1 101 ? -15.523 20.266 15.266 1 98.81 101 ASP A N 1
ATOM 769 C CA . ASP A 1 101 ? -14.727 21.469 15.086 1 98.81 101 ASP A CA 1
ATOM 770 C C . ASP A 1 101 ? -13.406 21.375 15.859 1 98.81 101 ASP A C 1
ATOM 772 O O . ASP A 1 101 ? -13.125 20.359 16.484 1 98.81 101 ASP A O 1
ATOM 776 N N . ILE A 1 102 ? -12.602 22.391 15.719 1 98.88 102 ILE A N 1
ATOM 777 C CA . ILE A 1 102 ? -11.266 22.375 16.297 1 98.88 102 ILE A CA 1
ATOM 778 C C . ILE A 1 102 ? -11.125 23.484 17.328 1 98.88 102 ILE A C 1
ATOM 780 O O . ILE A 1 102 ? -12.016 24.328 17.453 1 98.88 102 ILE A O 1
ATOM 784 N N . ASP A 1 103 ? -10.047 23.359 18.125 1 98.5 103 ASP A N 1
ATOM 785 C CA . ASP A 1 103 ? -9.617 24.453 18.984 1 98.5 103 ASP A CA 1
ATOM 786 C C . ASP A 1 103 ? -8.922 25.547 18.188 1 98.5 103 ASP A C 1
ATOM 788 O O . ASP A 1 103 ? -8.031 25.266 17.375 1 98.5 103 ASP A O 1
ATOM 792 N N . GLU A 1 104 ? -9.234 26.75 18.344 1 97.31 104 GLU A N 1
ATOM 793 C CA . GLU A 1 104 ? -8.773 27.859 17.516 1 97.31 104 GLU A CA 1
ATOM 794 C C . GLU A 1 104 ? -7.293 28.141 17.734 1 97.31 104 GLU A C 1
ATOM 796 O O . GLU A 1 104 ? -6.625 28.703 16.859 1 97.31 104 GLU A O 1
ATOM 801 N N . LYS A 1 105 ? -6.84 27.75 18.875 1 97.25 105 LYS A N 1
ATOM 802 C CA . LYS A 1 105 ? -5.449 28.047 19.188 1 97.25 105 LYS A CA 1
ATOM 803 C C . LYS A 1 105 ? -4.52 26.938 18.703 1 97.25 105 LYS A C 1
ATOM 805 O O . LYS A 1 105 ? -3.48 27.219 18.094 1 97.25 105 LYS A O 1
ATOM 810 N N . THR A 1 106 ? -4.926 25.703 18.953 1 98.06 106 THR A N 1
ATOM 811 C CA . THR A 1 106 ? -4.031 24.578 18.672 1 98.06 106 THR A CA 1
ATOM 812 C C . THR A 1 106 ? -4.352 23.953 17.312 1 98.06 106 THR A C 1
ATOM 814 O O . THR A 1 106 ? -3.555 23.172 16.781 1 98.06 106 THR A O 1
ATOM 817 N N . TYR A 1 107 ? -5.543 24.203 16.828 1 98.62 107 TYR A N 1
ATOM 818 C CA . TYR A 1 107 ? -6.09 23.656 15.586 1 98.62 107 TYR A CA 1
ATOM 819 C C . TYR A 1 107 ? -6.34 22.156 15.719 1 98.62 107 TYR A C 1
ATOM 821 O O . TYR A 1 107 ? -6.711 21.5 14.742 1 98.62 107 TYR A O 1
ATOM 829 N N . ASN A 1 108 ? -6.082 21.562 16.891 1 98.81 108 ASN A N 1
ATOM 830 C CA . ASN A 1 108 ? -6.449 20.172 17.188 1 98.81 108 ASN A CA 1
ATOM 831 C C . ASN A 1 108 ? -7.945 20.047 17.453 1 98.81 108 ASN A C 1
ATOM 833 O O . ASN A 1 108 ? -8.633 21.031 17.672 1 98.81 108 ASN A O 1
ATOM 837 N N . ILE A 1 109 ? -8.383 18.844 17.453 1 98.88 109 ILE A N 1
ATOM 838 C CA . ILE A 1 109 ? -9.781 18.5 17.703 1 98.88 109 ILE A CA 1
ATOM 839 C C . ILE A 1 109 ? -10.219 19.125 19.031 1 98.88 109 ILE A C 1
ATOM 841 O O . ILE A 1 109 ? -9.469 19.109 20.016 1 98.88 109 ILE A O 1
ATOM 845 N N . ASP A 1 110 ? -11.422 19.75 19.031 1 98.75 110 ASP A N 1
ATOM 846 C CA . ASP A 1 110 ? -11.984 20.312 20.25 1 98.75 110 ASP A CA 1
ATOM 847 C C . ASP A 1 110 ? -12.703 19.234 21.078 1 98.75 110 ASP A C 1
ATOM 849 O O . ASP A 1 110 ? -13.742 18.719 20.656 1 98.75 110 ASP A O 1
ATOM 853 N N . PRO A 1 111 ? -12.203 18.969 22.266 1 98.56 111 PRO A N 1
ATOM 854 C CA . PRO A 1 111 ? -12.828 17.906 23.062 1 98.56 111 PRO A CA 1
ATOM 855 C C . PRO A 1 111 ? -14.297 18.203 23.375 1 98.56 111 PRO A C 1
ATOM 857 O O . PRO A 1 111 ? -15.109 17.281 23.438 1 98.56 111 PRO A O 1
ATOM 860 N N . ASP A 1 112 ? -14.633 19.453 23.594 1 98.06 112 ASP A N 1
ATOM 861 C CA . ASP A 1 112 ? -16.016 19.781 23.875 1 98.06 112 ASP A CA 1
ATOM 862 C C . ASP A 1 112 ? -16.922 19.453 22.688 1 98.06 112 ASP A C 1
ATOM 864 O O . ASP A 1 112 ? -18.016 18.938 22.859 1 98.06 112 ASP A O 1
ATOM 868 N N . SER A 1 113 ? -16.438 19.766 21.516 1 98.31 113 SER A N 1
ATOM 869 C CA . SER A 1 113 ? -17.172 19.453 20.297 1 98.31 113 SER A CA 1
ATOM 870 C C . SER A 1 113 ? -17.328 17.953 20.125 1 98.31 113 SER A C 1
ATOM 872 O O . SER A 1 113 ? -18.344 17.484 19.578 1 98.31 113 SER A O 1
ATOM 874 N N . VAL A 1 114 ? -16.406 17.156 20.562 1 98.69 114 VAL A N 1
ATOM 875 C CA . VAL A 1 114 ? -16.453 15.703 20.5 1 98.69 114 VAL A CA 1
ATOM 876 C C . VAL A 1 114 ? -17.609 15.188 21.344 1 98.69 114 VAL A C 1
ATOM 878 O O . VAL A 1 114 ? -18.438 14.406 20.875 1 98.69 114 VAL A O 1
ATOM 881 N N . GLU A 1 115 ? -17.641 15.625 22.547 1 98.12 115 GLU A N 1
ATOM 882 C CA . GLU A 1 115 ? -18.641 15.133 23.5 1 98.12 115 GLU A CA 1
ATOM 883 C C . GLU A 1 115 ? -20.062 15.438 23.016 1 98.12 115 GLU A C 1
ATOM 885 O O . GLU A 1 115 ? -20.953 14.609 23.172 1 98.12 115 GLU A O 1
ATOM 890 N N . GLU A 1 116 ? -20.234 16.547 22.406 1 97.94 116 GLU A N 1
ATOM 891 C CA . GLU A 1 116 ? -21.531 17.016 21.938 1 97.94 116 GLU A CA 1
ATOM 892 C C . GLU A 1 116 ? -22.062 16.156 20.797 1 97.94 116 GLU A C 1
ATOM 894 O O . GLU A 1 116 ? -23.25 16.125 20.516 1 97.94 116 GLU A O 1
ATOM 899 N N . ARG A 1 117 ? -21.188 15.367 20.125 1 98.25 117 ARG A N 1
ATOM 900 C CA . ARG A 1 117 ? -21.578 14.672 18.906 1 98.25 117 ARG A CA 1
ATOM 901 C C . ARG A 1 117 ? -21.672 13.164 19.141 1 98.25 117 ARG A C 1
ATOM 903 O O . ARG A 1 117 ? -21.953 12.406 18.219 1 98.25 117 ARG A O 1
ATOM 910 N N . ILE A 1 118 ? -21.5 12.75 20.328 1 98.69 118 ILE A N 1
ATOM 911 C CA . ILE A 1 118 ? -21.547 11.328 20.656 1 98.69 118 ILE A CA 1
ATOM 912 C C . ILE A 1 118 ? -22.984 10.828 20.578 1 98.69 118 ILE A C 1
ATOM 914 O O . ILE A 1 118 ? -23.906 11.508 21.047 1 98.69 118 ILE A O 1
ATOM 918 N N . THR A 1 119 ? -23.203 9.781 19.953 1 98.69 119 THR A N 1
ATOM 919 C CA . THR A 1 119 ? -24.469 9.062 19.906 1 98.69 119 THR A CA 1
ATOM 920 C C . THR A 1 119 ? -24.281 7.609 20.344 1 98.69 119 THR A C 1
ATOM 922 O O . THR A 1 119 ? -23.172 7.199 20.688 1 98.69 119 THR A O 1
ATOM 925 N N . ASP A 1 120 ? -25.359 6.84 20.25 1 98.38 120 ASP A N 1
ATOM 926 C CA . ASP A 1 120 ? -25.297 5.422 20.594 1 98.38 120 ASP A CA 1
ATOM 927 C C . ASP A 1 120 ? -24.484 4.641 19.562 1 98.38 120 ASP A C 1
ATOM 929 O O . ASP A 1 120 ? -24.016 3.533 19.844 1 98.38 120 ASP A O 1
ATOM 933 N N . ASN A 1 121 ? -24.281 5.227 18.391 1 98.75 121 ASN A N 1
ATOM 934 C CA . ASN A 1 121 ? -23.578 4.555 17.312 1 98.75 121 ASN A CA 1
ATOM 935 C C . ASN A 1 121 ? -22.094 4.883 17.312 1 98.75 121 ASN A C 1
ATOM 937 O O . ASN A 1 121 ? -21.312 4.289 16.578 1 98.75 121 ASN A O 1
ATOM 941 N N . THR A 1 122 ? -21.672 5.828 18.172 1 98.94 122 THR A N 1
ATOM 942 C CA . THR A 1 122 ? -20.266 6.219 18.219 1 98.94 122 THR A CA 1
ATOM 943 C C . THR A 1 122 ? -19.422 5.113 18.844 1 98.94 122 THR A C 1
ATOM 945 O O . THR A 1 122 ? -19.719 4.645 19.938 1 98.94 122 THR A O 1
ATOM 948 N N . LYS A 1 123 ? -18.359 4.695 18.125 1 98.88 123 LYS A N 1
ATOM 949 C CA . LYS A 1 123 ? -17.531 3.6 18.609 1 98.88 123 LYS A CA 1
ATOM 950 C C . LYS A 1 123 ? -16.094 4.059 18.859 1 98.88 123 LYS A C 1
ATOM 952 O O . LYS A 1 123 ? -15.359 3.447 19.641 1 98.88 123 LYS A O 1
ATOM 957 N N . ALA A 1 124 ? -15.672 5.145 18.156 1 98.94 124 ALA A N 1
ATOM 958 C CA . ALA A 1 124 ? -14.273 5.559 18.266 1 98.94 124 ALA A CA 1
ATOM 959 C C . ALA A 1 124 ? -14.125 7.055 18 1 98.94 124 ALA A C 1
ATOM 961 O O . ALA A 1 124 ? -15.023 7.684 17.438 1 98.94 124 ALA A O 1
ATOM 962 N N . ILE A 1 125 ? -13.039 7.586 18.484 1 98.94 125 ILE A N 1
ATOM 963 C CA . ILE A 1 125 ? -12.547 8.922 18.172 1 98.94 125 ILE A CA 1
ATOM 964 C C . ILE A 1 125 ? -11.188 8.828 17.5 1 98.94 125 ILE A C 1
ATOM 966 O O . ILE A 1 125 ? -10.297 8.109 17.953 1 98.94 125 ILE A O 1
ATOM 970 N N . ILE A 1 126 ? -11.055 9.445 16.375 1 98.94 126 ILE A N 1
ATOM 971 C CA . ILE A 1 126 ? -9.734 9.625 15.781 1 98.94 126 ILE A CA 1
ATOM 972 C C . ILE A 1 126 ? -9.25 11.055 16.031 1 98.94 126 ILE A C 1
ATOM 974 O O . ILE A 1 126 ? -9.867 12.016 15.586 1 98.94 126 ILE A O 1
ATOM 978 N N . VAL A 1 127 ? -8.203 11.227 16.766 1 98.88 127 VAL A N 1
ATOM 979 C CA . VAL A 1 127 ? -7.586 12.531 16.938 1 98.88 127 VAL A CA 1
ATOM 980 C C . VAL A 1 127 ? -6.445 12.695 15.93 1 98.88 127 VAL A C 1
ATOM 982 O O . VAL A 1 127 ? -5.824 11.711 15.523 1 98.88 127 VAL A O 1
ATOM 985 N N . VAL A 1 128 ? -6.25 13.82 15.469 1 98.88 128 VAL A N 1
ATOM 986 C CA . VAL A 1 128 ? -5.102 14.195 14.648 1 98.88 128 VAL A CA 1
ATOM 987 C C . VAL A 1 128 ? -4.188 15.133 15.43 1 98.88 128 VAL A C 1
ATOM 989 O O . VAL A 1 128 ? -4.637 16.156 15.945 1 98.88 128 VAL A O 1
ATOM 992 N N . HIS A 1 129 ? -2.939 14.75 15.609 1 98.88 129 HIS A N 1
ATOM 993 C CA . HIS A 1 129 ? -1.966 15.656 16.203 1 98.88 129 HIS A CA 1
ATOM 994 C C . HIS A 1 129 ? -1.456 16.672 15.195 1 98.88 129 HIS A C 1
ATOM 996 O O . HIS A 1 129 ? -0.361 16.516 14.648 1 98.88 129 HIS A O 1
ATOM 1002 N N . TYR A 1 130 ? -2.195 17.672 15.031 1 98.62 130 TYR A N 1
ATOM 1003 C CA . TYR A 1 130 ? -2.021 18.609 13.93 1 98.62 130 TYR A CA 1
ATOM 1004 C C . TYR A 1 130 ? -0.684 19.344 14.039 1 98.62 130 TYR A C 1
ATOM 1006 O O . TYR A 1 130 ? -0.286 19.766 15.125 1 98.62 130 TYR A O 1
ATOM 1014 N N . ALA A 1 131 ? 0.067 19.422 12.938 1 98.62 131 ALA A N 1
ATOM 1015 C CA . ALA A 1 131 ? 1.319 20.156 12.75 1 98.62 131 ALA A CA 1
ATOM 1016 C C . ALA A 1 131 ? 2.418 19.609 13.656 1 98.62 131 ALA A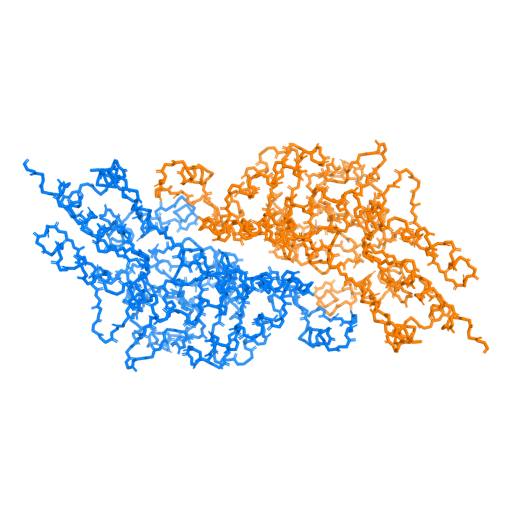 C 1
ATOM 1018 O O . ALA A 1 131 ? 3.535 20.125 13.672 1 98.62 131 ALA A O 1
ATOM 1019 N N . GLY A 1 132 ? 2.088 18.578 14.414 1 98.56 132 GLY A N 1
ATOM 1020 C CA . GLY A 1 132 ? 3.082 17.953 15.266 1 98.56 132 GLY A CA 1
ATOM 1021 C C . GLY A 1 132 ? 2.801 18.125 16.75 1 98.56 132 GLY A C 1
ATOM 1022 O O . GLY A 1 132 ? 3.48 17.531 17.594 1 98.56 132 GLY A O 1
ATOM 1023 N N . GLN A 1 133 ? 1.823 18.938 17.078 1 98.25 133 GLN A N 1
ATOM 1024 C CA . GLN A 1 133 ? 1.461 19.156 18.469 1 98.25 133 GLN A CA 1
ATOM 1025 C C . GLN A 1 133 ? 0.395 18.172 18.938 1 98.25 133 GLN A C 1
ATOM 1027 O O . GLN A 1 133 ? -0.686 18.094 18.344 1 98.25 133 GLN A O 1
ATOM 1032 N N . PRO A 1 134 ? 0.659 17.406 20 1 98.44 134 PRO A N 1
ATOM 1033 C CA . PRO A 1 134 ? -0.34 16.469 20.516 1 98.44 134 PRO A CA 1
ATOM 1034 C C . PRO A 1 134 ? -1.648 17.156 20.906 1 98.44 134 PRO A C 1
ATOM 1036 O O . PRO A 1 134 ? -1.632 18.25 21.484 1 98.44 134 PRO A O 1
ATOM 1039 N N . ALA A 1 135 ? -2.744 16.531 20.578 1 98.5 135 ALA A N 1
ATOM 1040 C CA . ALA A 1 135 ? -4.059 16.984 21.031 1 98.5 135 ALA A CA 1
ATOM 1041 C C . ALA A 1 135 ? -4.18 16.891 22.547 1 98.5 135 ALA A C 1
ATOM 1043 O O . ALA A 1 135 ? -3.275 16.391 23.219 1 98.5 135 ALA A O 1
ATOM 1044 N N . ASP A 1 136 ? -5.254 17.469 23.078 1 97.94 136 ASP A N 1
ATOM 1045 C CA . ASP A 1 136 ? -5.52 17.344 24.516 1 97.94 136 ASP A CA 1
ATOM 1046 C C . ASP A 1 136 ? -5.969 15.93 24.859 1 97.94 136 ASP A C 1
ATOM 1048 O O . ASP A 1 136 ? -7.148 15.688 25.125 1 97.94 136 ASP A O 1
ATOM 1052 N N . MET A 1 137 ? -4.992 15.062 24.953 1 98.06 137 MET A N 1
ATOM 1053 C CA . MET A 1 137 ? -5.273 13.633 25.109 1 98.06 137 MET A CA 1
ATOM 1054 C C . MET A 1 137 ? -5.863 13.344 26.484 1 98.06 137 MET A C 1
ATOM 1056 O O . MET A 1 137 ? -6.621 12.383 26.656 1 98.06 137 MET A O 1
ATOM 1060 N N . ARG A 1 138 ? -5.531 14.18 27.469 1 96.94 138 ARG A N 1
ATOM 1061 C CA . ARG A 1 138 ? -6.148 14.008 28.781 1 96.94 138 ARG A CA 1
ATOM 1062 C C . ARG A 1 138 ? -7.664 14.125 28.688 1 96.94 138 ARG A C 1
ATOM 1064 O O . ARG A 1 138 ? -8.391 13.266 29.188 1 96.94 138 ARG A O 1
ATOM 1071 N N . LYS A 1 139 ? -8.125 15.148 28.094 1 98 139 LYS A N 1
ATOM 1072 C CA . LYS A 1 139 ? -9.562 15.367 27.953 1 98 139 LYS A CA 1
ATOM 1073 C C . LYS A 1 139 ? -10.195 14.336 27.031 1 98 139 LYS A C 1
ATOM 1075 O O . LYS A 1 139 ? -11.281 13.82 27.312 1 98 139 LYS A O 1
ATOM 1080 N N . ILE A 1 140 ? -9.539 13.992 25.938 1 98.69 140 ILE A N 1
ATOM 1081 C CA . ILE A 1 140 ? -10.055 13.039 24.969 1 98.69 140 ILE A CA 1
ATOM 1082 C C . ILE A 1 140 ? -10.219 11.672 25.641 1 98.69 140 ILE A C 1
ATOM 1084 O O . ILE A 1 140 ? -11.258 11.023 25.484 1 98.69 140 ILE A O 1
ATOM 1088 N N . MET A 1 141 ? -9.203 11.266 26.359 1 98.31 141 MET A N 1
ATOM 1089 C CA . MET A 1 141 ? -9.234 9.945 26.984 1 98.31 141 MET A CA 1
ATOM 1090 C C . MET A 1 141 ? -10.297 9.891 28.078 1 98.31 141 MET A C 1
ATOM 1092 O O . MET A 1 141 ? -10.914 8.852 28.281 1 98.31 141 MET A O 1
ATOM 1096 N N . LYS A 1 142 ? -10.469 11.008 28.75 1 98.56 142 LYS A N 1
ATOM 1097 C CA . LYS A 1 142 ? -11.531 11.07 29.75 1 98.56 142 LYS A CA 1
ATOM 1098 C C . LYS A 1 142 ? -12.898 10.867 29.109 1 98.56 142 LYS A C 1
ATOM 1100 O O . LYS A 1 142 ? -13.719 10.102 29.609 1 98.56 142 LYS A O 1
ATOM 1105 N N . ILE A 1 143 ? -13.133 11.555 28.031 1 98.75 143 ILE A N 1
ATOM 1106 C CA . ILE A 1 143 ? -14.383 11.414 27.297 1 98.75 143 ILE A CA 1
ATOM 1107 C C . ILE A 1 143 ? -14.547 9.969 26.812 1 98.75 143 ILE A C 1
ATOM 1109 O O . ILE A 1 143 ? -15.609 9.375 27 1 98.75 143 ILE A O 1
ATOM 1113 N N . ALA A 1 144 ? -13.484 9.398 26.234 1 98.75 144 ALA A N 1
ATOM 1114 C CA . ALA A 1 144 ? -13.531 8.039 25.703 1 98.75 144 ALA A CA 1
ATOM 1115 C C . ALA A 1 144 ? -13.867 7.031 26.797 1 98.75 144 ALA A C 1
ATOM 1117 O O . ALA A 1 144 ? -14.656 6.109 26.578 1 98.75 144 ALA A O 1
ATOM 1118 N N . LYS A 1 145 ? -13.297 7.203 27.953 1 98.38 145 LYS A N 1
ATOM 1119 C CA . LYS A 1 145 ? -13.555 6.316 29.078 1 98.38 145 LYS A CA 1
ATOM 1120 C C . LYS A 1 145 ? -15 6.422 29.547 1 98.38 145 LYS A C 1
ATOM 1122 O O . LYS A 1 145 ? -15.648 5.406 29.797 1 98.38 145 LYS A O 1
ATOM 1127 N N . THR A 1 146 ? -15.445 7.637 29.641 1 98.5 146 THR A N 1
ATOM 1128 C CA . THR A 1 146 ? -16.797 7.891 30.125 1 98.5 146 THR A CA 1
ATOM 1129 C C . THR A 1 146 ? -17.828 7.211 29.219 1 98.5 146 THR A C 1
ATOM 1131 O O . THR A 1 146 ? -18.812 6.645 29.703 1 98.5 146 THR A O 1
ATOM 1134 N N . TYR A 1 147 ? -17.578 7.184 27.938 1 98.56 147 TYR A N 1
ATOM 1135 C CA . TYR A 1 147 ? -18.609 6.73 27 1 98.56 147 TYR A CA 1
ATOM 1136 C C . TYR A 1 147 ? -18.234 5.375 26.406 1 98.56 147 TYR A C 1
ATOM 1138 O O . TYR A 1 147 ? -18.938 4.859 25.547 1 98.56 147 TYR A O 1
ATOM 1146 N N . GLY A 1 148 ? -17.109 4.797 26.828 1 98.38 148 GLY A N 1
ATOM 1147 C CA . GLY A 1 148 ? -16.703 3.486 26.359 1 98.38 148 GLY A CA 1
ATOM 1148 C C . GLY A 1 148 ? -16.25 3.488 24.922 1 98.38 148 GLY A C 1
ATOM 1149 O O . GLY A 1 148 ? -16.594 2.588 24.156 1 98.38 148 GLY A O 1
ATOM 1150 N N . LEU A 1 149 ? -15.523 4.527 24.453 1 98.81 149 LEU A N 1
ATOM 1151 C CA . LEU A 1 149 ? -15.07 4.684 23.078 1 98.81 149 LEU A CA 1
ATOM 1152 C C . LEU A 1 149 ? -13.594 4.324 22.953 1 98.81 149 LEU A C 1
ATOM 1154 O O . LEU A 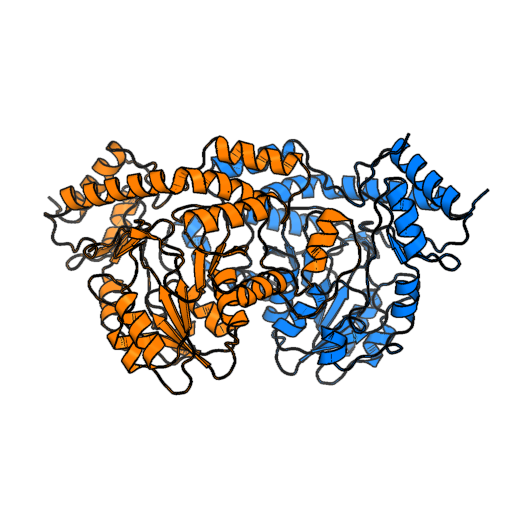1 149 ? -12.836 4.453 23.906 1 98.81 149 LEU A O 1
ATOM 1158 N N . LYS A 1 150 ? -13.18 3.793 21.812 1 98.88 150 LYS A N 1
ATOM 1159 C CA . LYS A 1 150 ? -11.766 3.607 21.469 1 98.88 150 LYS A CA 1
ATOM 1160 C C . LYS A 1 150 ? -11.164 4.887 20.906 1 98.88 150 LYS A C 1
ATOM 1162 O O . LYS A 1 150 ? -11.875 5.699 20.312 1 98.88 150 LYS A O 1
ATOM 1167 N N . VAL A 1 151 ? -9.883 5.086 21.156 1 98.94 151 VAL A N 1
ATOM 1168 C CA . VAL A 1 151 ? -9.195 6.27 20.641 1 98.94 151 VAL A CA 1
ATOM 1169 C C . VAL A 1 151 ? -8.07 5.848 19.703 1 98.94 151 VAL A C 1
ATOM 1171 O O . VAL A 1 151 ? -7.176 5.094 20.094 1 98.94 151 VAL A O 1
ATOM 1174 N N . ILE A 1 152 ? -8.117 6.258 18.484 1 98.94 152 ILE A N 1
ATOM 1175 C CA . ILE A 1 152 ? -7.051 6.113 17.5 1 98.94 152 ILE A CA 1
ATOM 1176 C C . ILE A 1 152 ? -6.359 7.457 17.281 1 98.94 152 ILE A C 1
ATOM 1178 O O . ILE A 1 152 ? -7.023 8.477 17.078 1 98.94 152 ILE A O 1
ATOM 1182 N N . GLU A 1 153 ? -5.078 7.5 17.375 1 98.94 153 GLU A N 1
ATOM 1183 C CA . GLU A 1 153 ? -4.305 8.711 17.125 1 98.94 153 GLU A CA 1
ATOM 1184 C C . GLU A 1 153 ? -3.729 8.727 15.711 1 98.94 153 GLU A C 1
ATOM 1186 O O . GLU A 1 153 ? -2.961 7.84 15.344 1 98.94 153 GLU A O 1
ATOM 1191 N N . ASP A 1 154 ? -4.18 9.664 14.906 1 98.88 154 ASP A N 1
ATOM 1192 C CA . ASP A 1 154 ? -3.441 9.992 13.688 1 98.88 154 ASP A CA 1
ATOM 1193 C C . ASP A 1 154 ? -2.236 10.875 14 1 98.88 154 ASP A C 1
ATOM 1195 O O . ASP A 1 154 ? -2.377 12.094 14.141 1 98.88 154 ASP A O 1
ATOM 1199 N N . ALA A 1 155 ? -1.112 10.281 14.055 1 98.88 155 ALA A N 1
ATOM 1200 C CA . ALA A 1 155 ? 0.136 10.938 14.422 1 98.88 155 ALA A CA 1
ATOM 1201 C C . ALA A 1 155 ? 1.04 11.125 13.211 1 98.88 155 ALA A C 1
ATOM 1203 O O . ALA A 1 155 ? 2.268 11.109 13.336 1 98.88 155 ALA A O 1
ATOM 1204 N N . ALA A 1 156 ? 0.4 11.273 12.047 1 98.75 156 ALA A N 1
ATOM 1205 C CA . ALA A 1 156 ? 1.147 11.469 10.805 1 98.75 156 ALA A CA 1
ATOM 1206 C C . ALA A 1 156 ? 2.109 12.648 10.922 1 98.75 156 ALA A C 1
ATOM 1208 O O . ALA A 1 156 ? 3.164 12.656 10.281 1 98.75 156 ALA A O 1
ATOM 1209 N N . HIS A 1 157 ? 1.781 13.633 11.766 1 98.75 157 HIS A N 1
ATOM 1210 C CA . HIS A 1 157 ? 2.58 14.844 11.914 1 98.75 157 HIS A CA 1
ATOM 1211 C C . HIS A 1 157 ? 3.445 14.781 13.164 1 98.75 157 HIS A C 1
ATOM 1213 O O . HIS A 1 157 ? 4.203 15.719 13.445 1 98.75 157 HIS A O 1
ATOM 1219 N N . ALA A 1 158 ? 3.422 13.664 13.945 1 98.81 158 ALA A N 1
ATOM 1220 C CA . ALA A 1 158 ? 3.82 13.875 15.336 1 98.81 158 ALA A CA 1
ATOM 1221 C C . ALA A 1 158 ? 4.867 12.852 15.766 1 98.81 158 ALA A C 1
ATOM 1223 O O . ALA A 1 158 ? 5.023 12.578 16.953 1 98.81 158 ALA A O 1
ATOM 1224 N N . ALA A 1 159 ? 5.531 12.219 14.812 1 98.75 159 ALA A N 1
ATOM 1225 C CA . ALA A 1 159 ? 6.613 11.32 15.219 1 98.75 159 ALA A CA 1
ATOM 1226 C C . ALA A 1 159 ? 7.664 12.062 16.031 1 98.75 159 ALA A C 1
ATOM 1228 O O . ALA A 1 159 ? 8.234 13.062 15.578 1 98.75 159 ALA A O 1
ATOM 1229 N N . GLY A 1 160 ? 7.867 11.625 17.219 1 98.38 160 GLY A N 1
ATOM 1230 C CA . GLY A 1 160 ? 8.859 12.219 18.094 1 98.38 160 GLY A CA 1
ATOM 1231 C C . GLY A 1 160 ? 8.281 13.289 19 1 98.38 160 GLY A C 1
ATOM 1232 O O . GLY A 1 160 ? 8.969 13.781 19.906 1 98.38 160 GLY A O 1
ATOM 1233 N N . ALA A 1 161 ? 7.031 13.727 18.828 1 98.62 161 ALA A N 1
ATOM 1234 C CA . ALA A 1 161 ? 6.375 14.695 19.703 1 98.62 161 ALA A CA 1
ATOM 1235 C C . ALA A 1 161 ? 6.164 14.117 21.094 1 98.62 161 ALA A C 1
ATOM 1237 O O . ALA A 1 161 ? 6.105 12.898 21.266 1 98.62 161 ALA A O 1
ATOM 1238 N N . LYS A 1 162 ? 6.078 15 22.078 1 97.81 162 LYS A N 1
ATOM 1239 C CA . LYS A 1 162 ? 5.895 14.562 23.453 1 97.81 162 LYS A CA 1
ATOM 1240 C C . LYS A 1 162 ? 4.711 15.273 24.094 1 97.81 162 LYS A C 1
ATOM 1242 O O . LYS A 1 162 ? 4.5 16.469 23.875 1 97.81 162 LYS A O 1
ATOM 1247 N N . TYR A 1 163 ? 3.971 14.469 24.734 1 96.62 163 TYR A N 1
ATOM 1248 C CA . TYR A 1 163 ? 2.859 14.961 25.547 1 96.62 163 TYR A CA 1
ATOM 1249 C C . TYR A 1 163 ? 3.312 15.273 26.969 1 96.62 163 TYR A C 1
ATOM 1251 O O . TYR A 1 163 ? 4.512 15.352 27.234 1 96.62 163 TYR A O 1
ATOM 1259 N N . GLU A 1 164 ? 2.348 15.516 27.859 1 92.31 164 GLU A N 1
ATOM 1260 C CA . GLU A 1 164 ? 2.666 15.898 29.219 1 92.31 164 GLU A CA 1
ATOM 1261 C C . GLU A 1 164 ? 3.582 14.867 29.891 1 92.31 164 GLU A C 1
ATOM 1263 O O . GLU A 1 164 ? 3.535 13.688 29.547 1 92.31 164 GLU A O 1
ATOM 1268 N N . ASN A 1 165 ? 4.547 15.273 30.703 1 88.12 165 ASN A N 1
ATOM 1269 C CA . ASN A 1 165 ? 5.496 14.461 31.453 1 88.12 165 ASN A CA 1
ATOM 1270 C C . ASN A 1 165 ? 6.512 13.789 30.547 1 88.12 165 ASN A C 1
ATOM 1272 O O . ASN A 1 165 ? 7.109 12.781 30.906 1 88.12 165 ASN A O 1
ATOM 1276 N N . GLY A 1 166 ? 6.598 14.227 29.297 1 91.94 166 GLY A N 1
ATOM 1277 C CA . GLY A 1 166 ? 7.641 13.766 28.391 1 91.94 166 GLY A CA 1
ATOM 1278 C C . GLY A 1 166 ? 7.273 12.484 27.672 1 91.94 166 GLY A C 1
ATOM 1279 O O . GLY A 1 166 ? 8.102 11.898 26.969 1 91.94 166 GLY A O 1
ATOM 1280 N N . LYS A 1 167 ? 6.07 12.109 27.828 1 94.62 167 LYS A N 1
ATOM 1281 C CA . LYS A 1 167 ? 5.633 10.891 27.156 1 94.62 167 LYS A CA 1
ATOM 1282 C C . LYS A 1 167 ? 5.5 11.109 25.656 1 94.62 167 LYS A C 1
ATOM 1284 O O . LYS A 1 167 ? 4.824 12.047 25.219 1 94.62 167 LYS A O 1
ATOM 1289 N N . LYS A 1 168 ? 6.152 10.258 24.906 1 97.12 168 LYS A N 1
ATOM 1290 C CA . LYS A 1 168 ? 6.098 10.383 23.453 1 97.12 168 LYS A CA 1
ATOM 1291 C C . LYS A 1 168 ? 4.715 10.008 22.922 1 97.12 168 LYS A C 1
ATOM 1293 O O . LYS A 1 168 ? 4.055 9.125 23.469 1 97.12 168 LYS A O 1
ATOM 1298 N N . VAL A 1 169 ? 4.293 10.75 21.891 1 97.44 169 VAL A N 1
ATOM 1299 C CA . VAL A 1 169 ? 3.133 10.32 21.125 1 97.44 169 VAL A CA 1
ATOM 1300 C C . VAL A 1 169 ? 3.367 8.906 20.594 1 97.44 169 VAL A C 1
ATOM 1302 O O . VAL A 1 169 ? 4.453 8.594 20.094 1 97.44 169 VAL A O 1
ATOM 1305 N N . GLY A 1 170 ? 2.348 8.023 20.688 1 96 170 GLY A N 1
ATOM 1306 C CA . GLY A 1 170 ? 2.486 6.656 20.203 1 96 170 GLY A CA 1
ATOM 1307 C C . GLY A 1 170 ? 2.016 5.629 21.219 1 96 170 GLY A C 1
ATOM 1308 O O . GLY A 1 170 ? 1.892 4.445 20.891 1 96 170 GLY A O 1
ATOM 1309 N N . ALA A 1 171 ? 1.653 6.102 22.406 1 91.25 171 ALA A N 1
ATOM 1310 C CA . ALA A 1 171 ? 1.182 5.203 23.453 1 91.25 171 ALA A CA 1
ATOM 1311 C C . ALA A 1 171 ? 0.195 5.914 24.375 1 91.25 171 ALA A C 1
ATOM 1313 O O . ALA A 1 171 ? 0.172 5.66 25.594 1 91.25 171 ALA A O 1
ATOM 1314 N N . LEU A 1 172 ? -0.52 6.859 23.859 1 93.12 172 LEU A N 1
ATOM 1315 C CA . LEU A 1 172 ? -1.457 7.629 24.672 1 93.12 172 LEU A CA 1
ATOM 1316 C C . LEU A 1 172 ? -2.871 7.074 24.531 1 93.12 172 LEU A C 1
ATOM 1318 O O . LEU A 1 172 ? -3.611 7.008 25.516 1 93.12 172 LEU A O 1
ATOM 1322 N N . GLY A 1 173 ? -3.295 6.711 23.312 1 95.19 173 GLY A N 1
ATOM 1323 C CA . GLY A 1 173 ? -4.594 6.109 23.062 1 95.19 173 GLY A CA 1
ATOM 1324 C C . GLY A 1 173 ? -4.527 4.605 22.859 1 95.19 173 GLY A C 1
ATOM 1325 O O . GLY A 1 173 ? -3.646 3.939 23.406 1 95.19 173 GLY A O 1
ATOM 1326 N N . ASN A 1 174 ? -5.52 4.012 22.188 1 97.69 174 ASN A N 1
ATOM 1327 C CA . ASN A 1 174 ? -5.57 2.57 21.969 1 97.69 174 ASN A CA 1
ATOM 1328 C C . ASN A 1 174 ? -4.617 2.135 20.859 1 97.69 174 ASN A C 1
ATOM 1330 O O . ASN A 1 174 ? -3.922 1.126 21 1 97.69 174 ASN A O 1
ATOM 1334 N N . LEU A 1 175 ? -4.641 2.867 19.766 1 98.81 175 LEU A N 1
ATOM 1335 C CA . LEU A 1 175 ? -3.74 2.68 18.641 1 98.81 175 LEU A CA 1
ATOM 1336 C C . LEU A 1 175 ? -3.246 4.023 18.109 1 98.81 175 LEU A C 1
ATOM 1338 O O . LEU A 1 175 ? -4.016 4.984 18.031 1 98.81 175 LEU A O 1
ATOM 1342 N N . THR A 1 176 ? -1.986 4.121 17.797 1 98.94 176 THR A N 1
ATOM 1343 C CA . THR A 1 176 ? -1.427 5.32 17.188 1 98.94 176 THR A CA 1
ATOM 1344 C C . THR A 1 176 ? -0.848 5.008 15.812 1 98.94 176 THR A C 1
ATOM 1346 O O . THR A 1 176 ? -0.08 4.059 15.656 1 98.94 176 THR A O 1
ATOM 1349 N N . CYS A 1 177 ? -1.228 5.758 14.82 1 98.94 177 CYS A N 1
ATOM 1350 C CA . CYS A 1 177 ? -0.808 5.551 13.438 1 98.94 177 CYS A CA 1
ATOM 1351 C C . CYS A 1 177 ? 0.155 6.645 12.992 1 98.94 177 CYS A C 1
ATOM 1353 O O . CYS A 1 177 ? -0.168 7.828 13.07 1 98.94 177 CYS A O 1
ATOM 1355 N N . PHE A 1 178 ? 1.31 6.285 12.531 1 98.94 178 PHE A N 1
ATOM 1356 C CA . PHE A 1 178 ? 2.324 7.219 12.047 1 98.94 178 PHE A CA 1
ATOM 1357 C C . PHE A 1 178 ? 2.443 7.152 10.531 1 98.94 178 PHE A C 1
ATOM 1359 O O . PHE A 1 178 ? 2.152 6.121 9.922 1 98.94 178 PHE A O 1
ATOM 1366 N N . SER A 1 179 ? 2.842 8.25 9.93 1 98.88 179 SER A N 1
ATOM 1367 C CA . SER A 1 179 ? 3.102 8.336 8.492 1 98.88 179 SER A CA 1
ATOM 1368 C C . SER A 1 179 ? 4.586 8.547 8.211 1 98.88 179 SER A C 1
ATOM 1370 O O . SER A 1 179 ? 5.246 9.336 8.891 1 98.88 179 SER A O 1
ATOM 1372 N N . PHE A 1 180 ? 5.055 7.824 7.258 1 98.81 180 PHE A N 1
ATOM 1373 C CA . PHE A 1 180 ? 6.422 8.008 6.789 1 98.81 180 PHE A CA 1
ATOM 1374 C C . PHE A 1 180 ? 6.438 8.453 5.328 1 98.81 180 PHE A C 1
ATOM 1376 O O . PHE A 1 180 ? 7.309 8.047 4.559 1 98.81 180 PHE A O 1
ATOM 1383 N N . TYR A 1 181 ? 5.348 9.211 4.949 1 97.94 181 TYR A N 1
ATOM 1384 C CA . TYR A 1 181 ? 5.332 9.883 3.656 1 97.94 181 TYR A CA 1
ATOM 1385 C C . TYR A 1 181 ? 6.539 10.805 3.512 1 97.94 181 TYR A C 1
ATOM 1387 O O . TYR A 1 181 ? 7.156 11.195 4.508 1 97.94 181 TYR A O 1
ATOM 1395 N N . ALA A 1 182 ? 6.836 11.227 2.377 1 96.38 182 ALA A N 1
ATOM 1396 C CA . ALA A 1 182 ? 8.086 11.867 1.979 1 96.38 182 ALA A CA 1
ATOM 1397 C C . ALA A 1 182 ? 8.344 13.125 2.801 1 96.38 182 ALA A C 1
ATOM 1399 O O . ALA A 1 182 ? 9.492 13.43 3.139 1 96.38 182 ALA A O 1
ATOM 1400 N N . THR A 1 183 ? 7.281 13.805 3.199 1 95.06 183 THR A N 1
ATOM 1401 C CA . THR A 1 183 ? 7.477 15.125 3.783 1 95.06 183 THR A CA 1
ATOM 1402 C C . THR A 1 183 ? 7.305 15.078 5.301 1 95.06 183 THR A C 1
ATOM 1404 O O . THR A 1 183 ? 7.383 16.109 5.973 1 95.06 183 THR A O 1
ATOM 1407 N N . LYS A 1 184 ? 7.082 13.914 5.852 1 98.31 184 LYS A N 1
ATOM 1408 C CA . LYS A 1 184 ? 6.781 13.805 7.277 1 98.31 184 LYS A CA 1
ATOM 1409 C C . LYS A 1 184 ? 8.047 13.938 8.117 1 98.31 184 LYS A C 1
ATOM 1411 O O . LYS A 1 184 ? 9.141 14.117 7.578 1 98.31 184 LYS A O 1
ATOM 1416 N N . PRO A 1 185 ? 7.898 13.961 9.461 1 98.31 185 PRO A N 1
ATOM 1417 C CA . PRO A 1 185 ? 9.062 14.18 10.328 1 98.31 185 PRO A CA 1
ATOM 1418 C C . PRO A 1 185 ? 10.203 13.211 10.039 1 98.31 185 PRO A C 1
ATOM 1420 O O . PRO A 1 185 ? 11.375 13.57 10.18 1 98.31 185 PRO A O 1
ATOM 1423 N N . MET A 1 186 ? 9.852 12.055 9.688 1 98.69 186 MET A N 1
ATOM 1424 C CA . MET A 1 186 ? 10.742 11.062 9.086 1 98.69 186 MET A CA 1
ATOM 1425 C C . MET A 1 186 ? 10.062 10.352 7.922 1 98.69 186 MET A C 1
ATOM 1427 O O . MET A 1 186 ? 8.836 10.383 7.797 1 98.69 186 MET A O 1
ATOM 1431 N N . THR A 1 187 ? 10.93 9.758 7.078 1 98.69 187 THR A N 1
ATOM 1432 C CA . THR A 1 187 ? 10.297 9.234 5.871 1 98.69 187 THR A CA 1
ATOM 1433 C C . THR A 1 187 ? 10.859 7.859 5.52 1 98.69 187 THR A C 1
ATOM 1435 O O . THR A 1 187 ? 11.977 7.512 5.922 1 98.69 187 THR A O 1
ATOM 1438 N N . THR A 1 188 ? 10.078 7.055 4.855 1 98.62 188 THR A N 1
ATOM 1439 C CA . THR A 1 188 ? 10.484 5.832 4.168 1 98.62 188 THR A CA 1
ATOM 1440 C C . THR A 1 188 ? 10.078 5.875 2.699 1 98.62 188 THR A C 1
ATOM 1442 O O . THR A 1 188 ? 9.938 4.832 2.057 1 98.62 188 THR A O 1
ATOM 1445 N N . GLY A 1 189 ? 9.898 7.121 2.154 1 97.62 189 GLY A N 1
ATOM 1446 C CA . GLY A 1 189 ? 9.273 7.281 0.852 1 97.62 189 GLY A CA 1
ATOM 1447 C C . GLY A 1 189 ? 7.754 7.246 0.91 1 97.62 189 GLY A C 1
ATOM 1448 O O . GLY A 1 189 ? 7.094 8.242 0.625 1 97.62 189 GLY A O 1
ATOM 1449 N N . GLU A 1 190 ? 7.227 6.164 1.223 1 97.88 190 GLU A N 1
ATOM 1450 C CA . GLU A 1 190 ? 5.883 5.844 1.689 1 97.88 190 GLU A CA 1
ATOM 1451 C C . GLU A 1 190 ? 5.922 4.844 2.84 1 97.88 190 GLU A C 1
ATOM 1453 O O . GLU A 1 190 ? 6.777 3.957 2.869 1 97.88 190 GLU A O 1
ATOM 1458 N N . GLY A 1 191 ? 5.012 4.957 3.793 1 98.69 191 GLY A N 1
ATOM 1459 C CA . GLY A 1 191 ? 5.02 4.008 4.895 1 98.69 191 GLY A CA 1
ATOM 1460 C C . GLY A 1 191 ? 4.188 4.461 6.078 1 98.69 191 GLY A C 1
ATOM 1461 O O . GLY A 1 191 ? 3.732 5.605 6.121 1 98.69 191 GLY A O 1
ATOM 1462 N N . GLY A 1 192 ? 3.992 3.553 6.992 1 98.88 192 GLY A N 1
ATOM 1463 C CA . GLY A 1 192 ? 3.283 3.807 8.234 1 98.88 192 GLY A CA 1
ATOM 1464 C C . GLY A 1 192 ? 3.67 2.848 9.352 1 98.88 192 GLY A C 1
ATOM 1465 O O . GLY A 1 192 ? 4.461 1.927 9.133 1 98.88 192 GLY A O 1
ATOM 1466 N N . MET A 1 193 ? 3.215 3.109 10.461 1 98.94 193 MET A N 1
ATOM 1467 C CA . MET A 1 193 ? 3.43 2.307 11.656 1 98.94 193 MET A CA 1
ATOM 1468 C C . MET A 1 193 ? 2.246 2.426 12.609 1 98.94 193 MET A C 1
ATOM 1470 O O . MET A 1 193 ? 1.682 3.508 12.773 1 98.94 193 MET A O 1
ATOM 1474 N N . ILE A 1 194 ? 1.862 1.319 13.148 1 98.94 194 ILE A N 1
ATOM 1475 C CA . ILE A 1 194 ? 0.877 1.312 14.227 1 98.94 194 ILE A CA 1
ATOM 1476 C C . ILE A 1 194 ? 1.552 0.926 15.539 1 98.94 194 ILE A C 1
ATOM 1478 O O . ILE A 1 194 ? 2.176 -0.132 15.641 1 98.94 194 ILE A O 1
ATOM 1482 N N . THR A 1 195 ? 1.459 1.726 16.531 1 98.94 195 THR A N 1
ATOM 1483 C CA . THR A 1 195 ? 1.936 1.356 17.859 1 98.94 195 THR A CA 1
ATOM 1484 C C . THR A 1 195 ? 0.765 1.126 18.812 1 98.94 195 THR A C 1
ATOM 1486 O O . THR A 1 195 ? -0.26 1.806 18.719 1 98.94 195 THR A O 1
ATOM 1489 N N . LEU A 1 196 ? 0.873 0.188 19.656 1 98.75 196 LEU A N 1
ATOM 1490 C CA . LEU A 1 196 ? -0.166 -0.204 20.609 1 98.75 196 LEU A CA 1
ATOM 1491 C C . LEU A 1 196 ? 0.41 -1.084 21.703 1 98.75 196 LEU A C 1
ATOM 1493 O O . LEU A 1 196 ? 1.536 -1.573 21.594 1 98.75 196 LEU A O 1
ATOM 1497 N N . ASP A 1 197 ? -0.44 -1.327 22.75 1 98.19 197 ASP A N 1
ATOM 1498 C CA . ASP A 1 197 ? 0.036 -2.137 23.875 1 98.19 197 ASP A CA 1
ATOM 1499 C C . ASP A 1 197 ? -0.781 -3.42 24.016 1 98.19 197 ASP A C 1
ATOM 1501 O O . ASP A 1 197 ? -0.502 -4.25 24.875 1 98.19 197 ASP A O 1
ATOM 1505 N N . ASP A 1 198 ? -1.765 -3.617 23.141 1 98.06 198 ASP A N 1
ATOM 1506 C CA . ASP A 1 198 ? -2.613 -4.805 23.156 1 98.06 198 ASP A CA 1
ATOM 1507 C C . ASP A 1 198 ? -2.043 -5.898 22.25 1 98.06 198 ASP A C 1
ATOM 1509 O O . ASP A 1 198 ? -2.084 -5.781 21.031 1 98.06 198 ASP A O 1
ATOM 1513 N N . GLY A 1 199 ? -1.604 -6.988 22.844 1 97.81 199 GLY A N 1
ATOM 1514 C CA . GLY A 1 199 ? -0.961 -8.062 22.094 1 97.81 199 GLY A CA 1
ATOM 1515 C C . GLY A 1 199 ? -1.905 -8.781 21.141 1 97.81 199 GLY A C 1
ATOM 1516 O O . GLY A 1 199 ? -1.503 -9.195 20.062 1 97.81 199 GLY A O 1
ATOM 1517 N N . TYR A 1 200 ? -3.094 -8.906 21.609 1 97.75 200 TYR A N 1
ATOM 1518 C CA . TYR A 1 200 ? -4.094 -9.555 20.766 1 97.75 200 TYR A CA 1
ATOM 1519 C C . TYR A 1 200 ? -4.34 -8.75 19.5 1 97.75 200 TYR A C 1
ATOM 1521 O O . TYR A 1 200 ? -4.352 -9.305 18.391 1 97.75 200 TYR A O 1
ATOM 1529 N N . LEU A 1 201 ? -4.48 -7.438 19.609 1 98.19 201 LEU A N 1
ATOM 1530 C CA . LEU A 1 201 ? -4.699 -6.574 18.469 1 98.19 201 LEU A CA 1
ATOM 1531 C C . LEU A 1 201 ? -3.461 -6.539 17.578 1 98.19 201 LEU A C 1
ATOM 1533 O O . LEU A 1 201 ? -3.576 -6.469 16.344 1 98.19 201 LEU A O 1
ATOM 1537 N N . ALA A 1 202 ? -2.289 -6.559 18.188 1 98.19 202 ALA A N 1
ATOM 1538 C CA . ALA A 1 202 ? -1.052 -6.562 17.422 1 98.19 202 ALA A CA 1
ATOM 1539 C C . ALA A 1 202 ? -0.978 -7.785 16.5 1 98.19 202 ALA A C 1
ATOM 1541 O O . ALA A 1 202 ? -0.609 -7.676 15.336 1 98.19 202 ALA A O 1
ATOM 1542 N N . ASP A 1 203 ? -1.351 -8.938 17.031 1 96.81 203 ASP A N 1
ATOM 1543 C CA . ASP A 1 203 ? -1.341 -10.172 16.25 1 96.81 203 ASP A CA 1
ATOM 1544 C C . ASP A 1 203 ? -2.354 -10.102 15.109 1 96.81 203 ASP A C 1
ATOM 1546 O O . ASP A 1 203 ? -2.062 -10.531 13.992 1 96.81 203 ASP A O 1
ATOM 1550 N N . LYS A 1 204 ? -3.475 -9.578 15.406 1 97.38 204 LYS A N 1
ATOM 1551 C CA . LYS A 1 204 ? -4.504 -9.438 14.383 1 97.38 204 LYS A CA 1
ATOM 1552 C C . LYS A 1 204 ? -4.047 -8.492 13.273 1 97.38 204 LYS A C 1
ATOM 1554 O O . LYS A 1 204 ? -4.316 -8.734 12.094 1 97.38 204 LYS A O 1
ATOM 1559 N N . LEU A 1 205 ? -3.383 -7.422 13.68 1 98.38 205 LEU A N 1
ATOM 1560 C CA . LEU A 1 205 ? -2.852 -6.477 12.703 1 98.38 205 LEU A CA 1
ATOM 1561 C C . LEU A 1 205 ? -1.868 -7.164 11.766 1 98.38 205 LEU A C 1
ATOM 1563 O O . LEU A 1 205 ? -1.9 -6.934 10.555 1 98.38 205 LEU A O 1
ATOM 1567 N N . ARG A 1 206 ? -1.02 -7.961 12.289 1 97.06 206 ARG A N 1
ATOM 1568 C CA . ARG A 1 206 ? -0.009 -8.648 11.492 1 97.06 206 ARG A CA 1
ATOM 1569 C C . ARG A 1 206 ? -0.656 -9.617 10.508 1 97.06 206 ARG A C 1
ATOM 1571 O O . ARG A 1 206 ? -0.196 -9.75 9.367 1 97.06 206 ARG A O 1
ATOM 1578 N N . ILE A 1 207 ? -1.721 -10.258 10.891 1 96 207 ILE A N 1
ATOM 1579 C CA . ILE A 1 207 ? -2.445 -11.188 10.031 1 96 207 ILE A CA 1
ATOM 1580 C C . ILE A 1 207 ? -3.15 -10.414 8.922 1 96 207 ILE A C 1
ATOM 1582 O O . ILE A 1 207 ? -3.018 -10.758 7.742 1 96 207 ILE A O 1
ATOM 1586 N N . LEU A 1 208 ? -3.797 -9.289 9.266 1 97.5 208 LEU A N 1
ATOM 1587 C CA . LEU A 1 208 ? -4.594 -8.516 8.312 1 97.5 208 LEU A CA 1
ATOM 1588 C C . LEU A 1 208 ? -3.701 -7.797 7.309 1 97.5 208 LEU A C 1
ATOM 1590 O O . LEU A 1 208 ? -4.074 -7.629 6.145 1 97.5 208 LEU A O 1
ATOM 1594 N N . ARG A 1 209 ? -2.535 -7.418 7.746 1 97 209 ARG A N 1
ATOM 1595 C CA . ARG A 1 209 ? -1.642 -6.625 6.914 1 97 209 ARG A CA 1
ATOM 1596 C C . ARG A 1 209 ? -1.129 -7.438 5.73 1 97 209 ARG A C 1
ATOM 1598 O O . ARG A 1 209 ? -0.715 -6.875 4.715 1 97 209 ARG A O 1
ATOM 1605 N N . LEU A 1 210 ? -1.206 -8.773 5.957 1 95.38 210 LEU A N 1
ATOM 1606 C CA . LEU A 1 210 ? -0.599 -9.648 4.961 1 95.38 210 LEU A CA 1
ATOM 1607 C C . LEU A 1 210 ? -1.559 -10.766 4.562 1 95.38 210 LEU A C 1
ATOM 1609 O O . LEU A 1 210 ? -1.326 -11.938 4.875 1 95.38 210 LEU A O 1
ATOM 1613 N N . HIS A 1 211 ? -2.596 -10.422 3.92 1 95.31 211 HIS A N 1
ATOM 1614 C CA . HIS A 1 211 ? -3.557 -11.227 3.172 1 95.31 211 HIS A CA 1
ATOM 1615 C C . HIS A 1 211 ? -4.387 -12.102 4.105 1 95.31 211 HIS A C 1
ATOM 1617 O O . HIS A 1 211 ? -5.168 -12.945 3.646 1 95.31 211 HIS A O 1
ATOM 1623 N N . GLY A 1 212 ? -4.215 -11.977 5.426 1 95.12 212 GLY A N 1
ATOM 1624 C CA . GLY A 1 212 ? -4.977 -12.789 6.359 1 95.12 212 GLY A CA 1
ATOM 1625 C C . GLY A 1 212 ? -4.383 -14.164 6.574 1 95.12 212 GLY A C 1
ATOM 1626 O O . GLY A 1 212 ? -5.086 -15.094 6.984 1 95.12 212 GLY A O 1
ATOM 1627 N N . ILE A 1 213 ? -3.148 -14.305 6.148 1 90.88 213 ILE A N 1
ATOM 1628 C CA . ILE A 1 213 ? -2.447 -15.578 6.277 1 90.88 213 ILE A CA 1
ATOM 1629 C C . ILE A 1 213 ? -1.914 -15.734 7.699 1 90.88 213 ILE A C 1
ATOM 1631 O O . ILE A 1 213 ? -1.408 -14.773 8.289 1 90.88 213 ILE A O 1
ATOM 1635 N N . SER A 1 214 ? -2.094 -16.797 8.297 1 79.44 214 SER A N 1
ATOM 1636 C CA . SER A 1 214 ? -1.768 -17.047 9.703 1 79.44 214 SER A CA 1
ATOM 1637 C C . SER A 1 214 ? -0.282 -16.844 9.969 1 79.44 214 SER A C 1
ATOM 1639 O O . SER A 1 214 ? 0.546 -16.984 9.07 1 79.44 214 SER A O 1
ATOM 1641 N N . LYS A 1 215 ? -0.046 -16.359 11.148 1 62.47 215 LYS A N 1
ATOM 1642 C CA . LYS A 1 215 ? 1.234 -15.93 11.695 1 62.47 215 LYS A CA 1
ATOM 1643 C C . LYS A 1 215 ? 2.32 -16.969 11.453 1 62.47 215 LYS A C 1
ATOM 1645 O O . LYS A 1 215 ? 3.43 -16.641 11.031 1 62.47 215 LYS A O 1
ATOM 1650 N N . ASP A 1 216 ? 1.839 -18.031 11.773 1 55.88 216 ASP A N 1
ATOM 1651 C CA . ASP A 1 216 ? 2.795 -19.125 11.773 1 55.88 216 ASP A CA 1
ATOM 1652 C C . ASP A 1 216 ? 3.361 -19.359 10.367 1 55.88 216 ASP A C 1
ATOM 1654 O O . ASP A 1 216 ? 4.496 -19.812 10.219 1 55.88 216 ASP A O 1
ATOM 1658 N N . ALA A 1 217 ? 2.746 -18.766 9.5 1 53.47 217 ALA A N 1
ATOM 1659 C CA . ALA A 1 217 ? 3.16 -19.016 8.125 1 53.47 217 ALA A CA 1
ATOM 1660 C C . ALA A 1 217 ? 4.367 -18.156 7.75 1 53.47 217 ALA A C 1
ATOM 1662 O O . ALA A 1 217 ? 5.328 -18.656 7.156 1 53.47 217 ALA A O 1
ATOM 1663 N N . TRP A 1 218 ? 4.289 -16.969 8.195 1 53.5 218 TRP A N 1
ATOM 1664 C CA . TRP A 1 218 ? 5.398 -16.078 7.875 1 53.5 218 TRP A CA 1
ATOM 1665 C C . TRP A 1 218 ? 6.672 -16.516 8.586 1 53.5 218 TRP A C 1
ATOM 1667 O O . TRP A 1 218 ? 7.758 -16.5 8 1 53.5 218 TRP A O 1
ATOM 1677 N N . LYS A 1 219 ? 6.445 -16.922 9.836 1 55.28 219 LYS A N 1
ATOM 1678 C CA . LYS A 1 219 ? 7.574 -17.422 10.609 1 55.28 219 LYS A CA 1
ATOM 1679 C C . LYS A 1 219 ? 8.156 -18.688 9.977 1 55.28 219 LYS A C 1
ATOM 1681 O O . LYS A 1 219 ? 9.375 -18.812 9.836 1 55.28 219 LYS A O 1
ATOM 1686 N N . ARG A 1 220 ? 7.301 -19.469 9.523 1 47.78 220 ARG A N 1
ATOM 1687 C CA . ARG A 1 220 ? 7.742 -20.719 8.906 1 47.78 220 ARG A CA 1
ATOM 1688 C C . ARG A 1 220 ? 8.422 -20.453 7.57 1 47.78 220 ARG A C 1
ATOM 1690 O O . ARG A 1 220 ? 9.398 -21.125 7.219 1 47.78 220 ARG A O 1
ATOM 1697 N N . TYR A 1 221 ? 7.871 -19.516 7.016 1 47.88 221 TYR A N 1
ATOM 1698 C CA . TYR A 1 221 ? 8.492 -19.141 5.75 1 47.88 221 TYR A CA 1
ATOM 1699 C C . TYR A 1 221 ? 9.914 -18.641 5.969 1 47.88 221 TYR A C 1
ATOM 1701 O O . TYR A 1 221 ? 10.836 -19.062 5.262 1 47.88 221 TYR A O 1
ATOM 1709 N N . LEU A 1 222 ? 10.062 -17.844 6.93 1 47.72 222 LEU A N 1
ATOM 1710 C CA . LEU A 1 222 ? 11.391 -17.297 7.211 1 47.72 222 LEU A CA 1
ATOM 1711 C C . LEU A 1 222 ? 12.336 -18.406 7.68 1 47.72 222 LEU A C 1
ATOM 1713 O O . LEU A 1 222 ? 13.523 -18.391 7.34 1 47.72 222 LEU A O 1
ATOM 1717 N N . GLU A 1 223 ? 11.773 -19.359 8.438 1 48.69 223 GLU A N 1
ATOM 1718 C CA . GLU A 1 223 ? 12.641 -20.328 9.094 1 48.69 223 GLU A CA 1
ATOM 1719 C C . GLU A 1 223 ? 12.867 -21.547 8.219 1 48.69 223 GLU A C 1
ATOM 1721 O O . GLU A 1 223 ? 13.984 -22.047 8.109 1 48.69 223 GLU A O 1
ATOM 1726 N N . ASN A 1 224 ? 11.75 -22.156 7.723 1 53.28 224 ASN A N 1
ATOM 1727 C CA . ASN A 1 224 ? 11.906 -23.469 7.121 1 53.28 224 ASN A CA 1
ATOM 1728 C C . ASN A 1 224 ? 11.328 -23.516 5.711 1 53.28 224 ASN A C 1
ATOM 1730 O O . ASN A 1 224 ? 11.086 -24.609 5.172 1 53.28 224 ASN A O 1
ATOM 1734 N N . ASN A 1 225 ? 11.117 -22.422 5.129 1 57.91 225 ASN A N 1
ATOM 1735 C CA . ASN A 1 225 ? 10.617 -22.312 3.764 1 57.91 225 ASN A CA 1
ATOM 1736 C C . ASN A 1 225 ? 9.367 -23.156 3.561 1 57.91 225 ASN A C 1
ATOM 1738 O O . ASN A 1 225 ? 9.266 -23.906 2.58 1 57.91 225 ASN A O 1
ATOM 1742 N N . SER A 1 226 ? 8.586 -23.156 4.539 1 67.94 226 SER A N 1
ATOM 1743 C CA . SER A 1 226 ? 7.363 -23.953 4.438 1 67.94 226 SER A CA 1
ATOM 1744 C C . SER A 1 226 ? 6.387 -23.328 3.443 1 67.94 226 SER A C 1
ATOM 1746 O O . SER A 1 226 ? 6.203 -22.109 3.426 1 67.94 226 SER A O 1
ATOM 1748 N N . TRP A 1 227 ? 5.863 -24.188 2.605 1 77.44 227 TRP A N 1
ATOM 1749 C CA . TRP A 1 227 ? 4.934 -23.75 1.571 1 77.44 227 TRP A CA 1
ATOM 1750 C C . TRP A 1 227 ? 3.533 -23.562 2.146 1 77.44 227 TRP A C 1
ATOM 1752 O O . TRP A 1 227 ? 2.691 -22.891 1.536 1 77.44 227 TRP A O 1
ATOM 1762 N N . TYR A 1 228 ? 3.209 -24.094 3.285 1 77.44 228 TYR A N 1
ATOM 1763 C CA . TYR A 1 228 ? 1.838 -24.125 3.781 1 77.44 228 TYR A CA 1
ATOM 1764 C C . TYR A 1 228 ? 1.503 -22.859 4.551 1 77.44 228 TYR A C 1
ATOM 1766 O O . TYR A 1 228 ? 2.285 -22.406 5.391 1 77.44 228 TYR A O 1
ATOM 1774 N N . TYR A 1 229 ? 0.435 -22.281 4.18 1 80.81 229 TYR A N 1
ATOM 1775 C CA . TYR A 1 229 ? -0.174 -21.203 4.938 1 80.81 229 TYR A CA 1
ATOM 1776 C C . TYR A 1 229 ? -1.692 -21.328 4.953 1 80.81 229 TYR A C 1
ATOM 1778 O O . TYR A 1 229 ? -2.291 -21.812 3.984 1 80.81 229 TYR A O 1
ATOM 1786 N N . GLU A 1 230 ? -2.26 -20.969 6.082 1 88.5 230 GLU A N 1
ATOM 1787 C CA . GLU A 1 230 ? -3.715 -20.969 6.195 1 88.5 230 GLU A CA 1
ATOM 1788 C C . GLU A 1 230 ? -4.277 -19.547 6.027 1 88.5 230 GLU A C 1
ATOM 1790 O O . GLU A 1 230 ? -3.711 -18.594 6.543 1 88.5 230 GLU A O 1
ATOM 1795 N N . VAL A 1 231 ? -5.289 -19.484 5.172 1 93.69 231 VAL A N 1
ATOM 1796 C CA . VAL A 1 231 ? -6.023 -18.234 5.059 1 93.69 231 VAL A CA 1
ATOM 1797 C C . VAL A 1 231 ? -7.148 -18.188 6.09 1 93.69 231 VAL A C 1
ATOM 1799 O O . VAL A 1 231 ? -8.109 -18.953 5.992 1 93.69 231 VAL A O 1
ATOM 1802 N N . ILE A 1 232 ? -7.012 -17.328 7.039 1 93.12 232 ILE A N 1
ATOM 1803 C CA . ILE A 1 232 ? -7.98 -17.391 8.125 1 93.12 232 ILE A CA 1
ATOM 1804 C C . ILE A 1 232 ? -8.898 -16.172 8.07 1 93.12 232 ILE A C 1
ATOM 1806 O O . ILE A 1 232 ? -9.945 -16.141 8.734 1 93.12 232 ILE A O 1
ATOM 1810 N N . GLU A 1 233 ? -8.562 -15.18 7.25 1 95 233 GLU A N 1
ATOM 1811 C CA . GLU A 1 233 ? -9.367 -13.992 6.969 1 95 233 GLU A CA 1
ATOM 1812 C C . GLU A 1 233 ? -9.055 -13.43 5.586 1 95 233 GLU A C 1
ATOM 1814 O O . GLU A 1 233 ? -8 -13.719 5.016 1 95 233 GLU A O 1
ATOM 1819 N N . ALA A 1 234 ? -10.008 -12.703 5.086 1 96.5 234 ALA A N 1
ATOM 1820 C CA . ALA A 1 234 ? -9.703 -11.961 3.867 1 96.5 234 ALA A CA 1
ATOM 1821 C C . ALA A 1 234 ? -8.875 -10.711 4.18 1 96.5 234 ALA A C 1
ATOM 1823 O O . ALA A 1 234 ? -9.406 -9.602 4.195 1 96.5 234 ALA A O 1
ATOM 1824 N N . GLY A 1 235 ? -7.613 -10.953 4.449 1 97.62 235 GLY A N 1
ATOM 1825 C CA . GLY A 1 235 ? -6.73 -9.859 4.824 1 97.62 235 GLY A CA 1
ATOM 1826 C C . GLY A 1 235 ? -6.328 -8.984 3.654 1 97.62 235 GLY A C 1
ATOM 1827 O O . GLY A 1 235 ? -6.859 -9.133 2.551 1 97.62 235 GLY A O 1
ATOM 1828 N N . TYR A 1 236 ? -5.488 -8.055 3.936 1 98.06 236 TYR A N 1
ATOM 1829 C CA . TYR A 1 236 ? -5.133 -7.004 2.988 1 98.06 236 TYR A CA 1
ATOM 1830 C C . TYR A 1 236 ? -3.658 -7.082 2.613 1 98.06 236 TYR A C 1
ATOM 1832 O O . TYR A 1 236 ? -2.971 -8.039 2.971 1 98.06 236 TYR A O 1
ATOM 1840 N N . LYS A 1 237 ? -3.236 -6.254 1.695 1 98.12 237 LYS A N 1
ATOM 1841 C CA . LYS A 1 237 ? -1.839 -6.094 1.305 1 98.12 237 LYS A CA 1
ATOM 1842 C C . LYS A 1 237 ? -1.306 -4.723 1.717 1 98.12 237 LYS A C 1
ATOM 1844 O O . LYS A 1 237 ? -1.194 -3.82 0.886 1 98.12 237 LYS A O 1
ATOM 1849 N N . CYS A 1 238 ? -0.902 -4.664 3.016 1 98.5 238 CYS A N 1
ATOM 1850 C CA . CYS A 1 238 ? -0.535 -3.375 3.594 1 98.5 238 CYS A CA 1
ATOM 1851 C C . CYS A 1 238 ? 0.895 -3.4 4.121 1 98.5 238 CYS A C 1
ATOM 1853 O O . CYS A 1 238 ? 1.333 -2.461 4.789 1 98.5 238 CYS A O 1
ATOM 1855 N N . ASN A 1 239 ? 1.625 -4.488 3.836 1 97.94 239 ASN A N 1
ATOM 1856 C CA . ASN A 1 239 ? 2.979 -4.613 4.367 1 97.94 239 ASN A CA 1
ATOM 1857 C C . ASN A 1 239 ? 3.938 -3.641 3.689 1 97.94 239 ASN A C 1
ATOM 1859 O O . ASN A 1 239 ? 3.795 -3.348 2.5 1 97.94 239 ASN A O 1
ATOM 1863 N N . PRO A 1 240 ? 4.922 -3.164 4.426 1 98 240 PRO A N 1
ATOM 1864 C CA . PRO A 1 240 ? 6.016 -2.41 3.811 1 98 240 PRO A CA 1
ATOM 1865 C C . PRO A 1 240 ? 7.055 -3.311 3.148 1 98 240 PRO A C 1
ATOM 1867 O O . PRO A 1 240 ? 6.891 -4.531 3.121 1 98 240 PRO A O 1
ATOM 1870 N N . THR A 1 241 ? 8.039 -2.713 2.572 1 98.25 241 THR A N 1
ATOM 1871 C CA . THR A 1 241 ? 9.18 -3.443 2.043 1 98.25 241 THR A CA 1
ATOM 1872 C C . THR A 1 241 ? 10.398 -3.283 2.953 1 98.25 241 THR A C 1
ATOM 1874 O O . THR A 1 241 ? 10.469 -2.338 3.742 1 98.25 241 THR A O 1
ATOM 1877 N N . ASP A 1 242 ? 11.289 -4.219 2.855 1 98.25 242 ASP A N 1
ATOM 1878 C CA . ASP A 1 242 ? 12.562 -4.055 3.553 1 98.25 242 ASP A CA 1
ATOM 1879 C C . ASP A 1 242 ? 13.336 -2.848 3.016 1 98.25 242 ASP A C 1
ATOM 1881 O O . ASP A 1 242 ? 14.117 -2.232 3.74 1 98.25 242 ASP A O 1
ATOM 1885 N N . LEU A 1 243 ? 13.133 -2.469 1.779 1 98.5 243 LEU A N 1
ATOM 1886 C CA . LEU A 1 243 ? 13.719 -1.236 1.257 1 98.5 243 LEU A CA 1
ATOM 1887 C C . LEU A 1 243 ? 13.266 -0.032 2.074 1 98.5 243 LEU A C 1
ATOM 1889 O O . LEU A 1 243 ? 14.086 0.757 2.537 1 98.5 243 LEU A O 1
ATOM 1893 N N . ALA A 1 244 ? 11.977 0.077 2.268 1 98.81 244 ALA A N 1
ATOM 1894 C CA . ALA A 1 244 ? 11.398 1.174 3.039 1 98.81 244 ALA A CA 1
ATOM 1895 C C . ALA A 1 244 ? 11.844 1.115 4.496 1 98.81 244 ALA A C 1
ATOM 1897 O O . ALA A 1 244 ? 12.195 2.139 5.086 1 98.81 244 ALA A O 1
ATOM 1898 N N . SER A 1 245 ? 11.828 -0.106 5.039 1 98.88 245 SER A N 1
ATOM 1899 C CA . SER A 1 245 ? 12.18 -0.291 6.445 1 98.88 245 SER A CA 1
ATOM 1900 C C . SER A 1 245 ? 13.648 0.059 6.695 1 98.88 245 SER A C 1
ATOM 1902 O O . SER A 1 245 ? 13.992 0.567 7.766 1 98.88 245 SER A O 1
ATOM 1904 N N . ALA A 1 246 ? 14.477 -0.24 5.711 1 98.88 246 ALA A N 1
ATOM 1905 C CA . ALA A 1 246 ? 15.891 0.123 5.828 1 98.88 246 ALA A CA 1
ATOM 1906 C C . ALA A 1 246 ? 16.062 1.637 5.91 1 98.88 246 ALA A C 1
ATOM 1908 O O . ALA A 1 246 ? 16.859 2.135 6.707 1 98.88 246 ALA A O 1
ATOM 1909 N N . ILE A 1 247 ? 15.344 2.352 5.105 1 98.88 247 ILE A N 1
ATOM 1910 C CA . ILE A 1 247 ? 15.344 3.809 5.191 1 98.88 247 ILE A CA 1
ATOM 1911 C C . ILE A 1 247 ? 14.859 4.242 6.574 1 98.88 247 ILE A C 1
ATOM 1913 O O . ILE A 1 247 ? 15.477 5.102 7.215 1 98.88 247 ILE A O 1
ATOM 1917 N N . GLY A 1 248 ? 13.789 3.598 7.023 1 98.94 248 GLY A N 1
ATOM 1918 C CA . GLY A 1 248 ? 13.18 3.945 8.297 1 98.94 248 GLY A CA 1
ATOM 1919 C C . GLY A 1 248 ? 14.133 3.801 9.469 1 98.94 248 GLY A C 1
ATOM 1920 O O . GLY A 1 248 ? 14.141 4.637 10.375 1 98.94 248 GLY A O 1
ATOM 1921 N N . LEU A 1 249 ? 14.891 2.742 9.422 1 98.94 249 LEU A N 1
ATOM 1922 C CA . LEU A 1 249 ? 15.852 2.498 10.5 1 98.94 249 LEU A CA 1
ATOM 1923 C C . LEU A 1 249 ? 16.859 3.635 10.594 1 98.94 249 LEU A C 1
ATOM 1925 O O . LEU A 1 249 ? 17.172 4.109 11.688 1 98.94 249 LEU A O 1
ATOM 1929 N N . GLU A 1 250 ? 17.375 4.102 9.469 1 98.94 250 GLU A N 1
ATOM 1930 C CA . GLU A 1 250 ? 18.344 5.191 9.461 1 98.94 250 GLU A CA 1
ATOM 1931 C C . GLU A 1 250 ? 17.688 6.52 9.844 1 98.94 250 GLU A C 1
ATOM 1933 O O . GLU A 1 250 ? 18.281 7.324 10.555 1 98.94 250 GLU A O 1
ATOM 1938 N N . GLN A 1 251 ? 16.5 6.75 9.391 1 98.94 251 GLN A N 1
ATOM 1939 C CA . GLN A 1 251 ? 15.766 7.969 9.703 1 98.94 251 GLN A CA 1
ATOM 1940 C C . GLN A 1 251 ? 15.438 8.047 11.195 1 98.94 251 GLN A C 1
ATOM 1942 O O . GLN A 1 251 ? 15.516 9.117 11.797 1 98.94 251 GLN A O 1
ATOM 1947 N N . LEU A 1 252 ? 15.047 6.883 11.742 1 98.94 252 LEU A N 1
ATOM 1948 C CA . LEU A 1 252 ? 14.703 6.84 13.156 1 98.94 252 LEU A CA 1
ATOM 1949 C C . LEU A 1 252 ? 15.883 7.27 14.023 1 98.94 252 LEU A C 1
ATOM 1951 O O . LEU A 1 252 ? 15.703 7.969 15.023 1 98.94 252 LEU A O 1
ATOM 1955 N N . ARG A 1 253 ? 17.078 6.938 13.625 1 98.62 253 ARG A N 1
ATOM 1956 C CA . ARG A 1 253 ? 18.281 7.285 14.359 1 98.62 253 ARG A CA 1
ATOM 1957 C C . ARG A 1 253 ? 18.5 8.797 14.391 1 98.62 253 ARG A C 1
ATOM 1959 O O . ARG A 1 253 ? 19.125 9.32 15.312 1 98.62 253 ARG A O 1
ATOM 1966 N N . LYS A 1 254 ? 17.891 9.492 13.43 1 98.56 254 LYS A N 1
ATOM 1967 C CA . LYS A 1 254 ? 18.125 10.93 13.281 1 98.56 254 LYS A CA 1
ATOM 1968 C C . LYS A 1 254 ? 16.891 11.727 13.68 1 98.56 254 LYS A C 1
ATOM 1970 O O . LYS A 1 254 ? 16.891 12.953 13.648 1 98.56 254 LYS A O 1
ATOM 1975 N N . LEU A 1 255 ? 15.875 11.07 14.07 1 98.81 255 LEU A N 1
ATOM 1976 C CA . LEU A 1 255 ? 14.578 11.711 14.234 1 98.81 255 LEU A CA 1
ATOM 1977 C C . LEU A 1 255 ? 14.641 12.812 15.289 1 98.81 255 LEU A C 1
ATOM 1979 O O . LEU A 1 255 ? 14.148 13.922 15.062 1 98.81 255 LEU A O 1
ATOM 1983 N N . ASP A 1 256 ? 15.266 12.578 16.391 1 98.5 256 ASP A N 1
ATOM 1984 C CA . ASP A 1 256 ? 15.344 13.57 17.453 1 98.5 256 ASP A CA 1
ATOM 1985 C C . ASP A 1 256 ? 16.109 14.805 16.984 1 98.5 256 ASP A C 1
ATOM 1987 O O . ASP A 1 256 ? 15.711 15.938 17.297 1 98.5 256 ASP A O 1
ATOM 1991 N N . TRP A 1 257 ? 17.188 14.57 16.312 1 98.75 257 TRP A N 1
ATOM 1992 C CA . TRP A 1 257 ? 17.953 15.695 15.773 1 98.75 257 TRP A CA 1
ATOM 1993 C C . TRP A 1 257 ? 17.125 16.5 14.781 1 98.75 257 TRP A C 1
ATOM 1995 O O . TRP A 1 257 ? 17.109 17.734 14.812 1 98.75 257 TRP A O 1
ATOM 2005 N N . MET A 1 258 ? 16.453 15.836 13.891 1 98.81 258 MET A N 1
ATOM 2006 C CA . MET A 1 258 ? 15.633 16.516 12.891 1 98.81 258 MET A CA 1
ATOM 2007 C C . MET A 1 258 ? 14.539 17.344 13.555 1 98.81 258 MET A C 1
ATOM 2009 O O . MET A 1 258 ? 14.273 18.469 13.133 1 98.81 258 MET A O 1
ATOM 2013 N N . ASN A 1 259 ? 13.906 16.75 14.586 1 98.62 259 ASN A N 1
ATOM 2014 C CA . ASN A 1 259 ? 12.867 17.484 15.305 1 98.62 259 ASN A CA 1
ATOM 2015 C C . ASN A 1 259 ? 13.438 18.688 16.031 1 98.62 259 ASN A C 1
ATOM 2017 O O . ASN A 1 259 ? 12.797 19.75 16.109 1 98.62 259 ASN A O 1
ATOM 2021 N N . THR A 1 260 ? 14.609 18.547 16.578 1 98.56 260 THR A N 1
ATOM 2022 C CA . THR A 1 260 ? 15.273 19.656 17.25 1 98.56 260 THR A CA 1
ATOM 2023 C C . THR A 1 260 ? 15.562 20.781 16.266 1 98.56 260 THR A C 1
ATOM 2025 O O . THR A 1 260 ? 15.406 21.969 16.594 1 98.56 260 THR A O 1
ATOM 2028 N N . ARG A 1 261 ? 16.031 20.438 15.078 1 98.75 261 ARG A N 1
ATOM 2029 C CA . ARG A 1 261 ? 16.266 21.422 14.031 1 98.75 261 ARG A CA 1
ATOM 2030 C C . ARG A 1 261 ? 14.984 22.156 13.672 1 98.75 261 ARG A C 1
ATOM 2032 O O . ARG A 1 261 ? 14.992 23.391 13.531 1 98.75 261 ARG A O 1
ATOM 2039 N N . ARG A 1 262 ? 13.898 21.469 13.539 1 98.81 262 ARG A N 1
ATOM 2040 C CA . ARG A 1 262 ? 12.617 22.094 13.227 1 98.81 262 ARG A CA 1
ATOM 2041 C C . ARG A 1 262 ? 12.18 23.031 14.344 1 98.81 262 ARG A C 1
ATOM 2043 O O . ARG A 1 262 ? 11.641 24.109 14.094 1 98.81 262 ARG A O 1
ATOM 2050 N N . LYS A 1 263 ? 12.406 22.578 15.547 1 98.5 263 LYS A N 1
ATOM 2051 C CA . LYS A 1 263 ? 12.078 23.422 16.703 1 98.5 263 LYS A CA 1
ATOM 2052 C C . LYS A 1 263 ? 12.859 24.734 16.656 1 98.5 263 LYS A C 1
ATOM 2054 O O . LYS A 1 263 ? 12.289 25.812 16.891 1 98.5 263 LYS A O 1
ATOM 2059 N N . LYS A 1 264 ? 14.109 24.656 16.344 1 98.69 264 LYS A N 1
ATOM 2060 C CA . LYS A 1 264 ? 14.945 25.844 16.25 1 98.69 264 LYS A CA 1
ATOM 2061 C C . LYS A 1 264 ? 14.445 26.781 15.148 1 98.69 264 LYS A C 1
ATOM 2063 O O . LYS A 1 264 ? 14.469 28 15.305 1 98.69 264 LYS A O 1
ATOM 2068 N N . ILE A 1 265 ? 14.078 26.219 14.086 1 98.81 265 ILE A N 1
ATOM 2069 C CA . ILE A 1 265 ? 13.547 27 12.969 1 98.81 265 ILE A CA 1
ATOM 2070 C C . ILE A 1 265 ? 12.258 27.688 13.391 1 98.81 265 ILE A C 1
ATOM 2072 O O . ILE A 1 265 ? 12.055 28.875 13.109 1 98.81 265 ILE A O 1
ATOM 2076 N N . ALA A 1 266 ? 11.336 26.969 14.055 1 98.75 266 ALA A N 1
ATOM 2077 C CA . ALA A 1 266 ? 10.094 27.531 14.562 1 98.75 266 ALA A CA 1
ATOM 2078 C C . ALA A 1 266 ? 10.367 28.703 15.508 1 98.75 266 ALA A C 1
ATOM 2080 O O . ALA A 1 266 ? 9.695 29.734 15.438 1 98.75 266 ALA A O 1
ATOM 2081 N N . GLU A 1 267 ? 11.336 28.531 16.344 1 98.5 267 GLU A N 1
ATOM 2082 C CA . GLU A 1 267 ? 11.727 29.578 17.281 1 98.5 267 GLU A CA 1
ATOM 2083 C C . GLU A 1 267 ? 12.242 30.812 16.531 1 98.5 267 GLU A C 1
ATOM 2085 O O . GLU A 1 267 ? 11.945 31.938 16.922 1 98.5 267 GLU A O 1
ATOM 2090 N N . TYR A 1 268 ? 13.031 30.547 15.531 1 98.75 268 TYR A N 1
ATOM 2091 C CA . TYR A 1 268 ? 13.523 31.656 14.703 1 98.75 268 TYR A CA 1
ATOM 2092 C C . TYR A 1 268 ? 12.367 32.438 14.102 1 98.75 268 TYR A C 1
ATOM 2094 O O . TYR A 1 268 ? 12.352 33.656 14.148 1 98.75 268 TYR A O 1
ATOM 2102 N N . TYR A 1 269 ? 11.398 31.75 13.484 1 98.81 269 TYR A N 1
ATOM 2103 C CA . TYR A 1 269 ? 10.227 32.406 12.914 1 98.81 269 TYR A CA 1
ATOM 2104 C C . TYR A 1 269 ? 9.469 33.188 13.977 1 98.81 269 TYR A C 1
ATOM 2106 O O . TYR A 1 269 ? 9.07 34.344 13.75 1 98.81 269 TYR A O 1
ATOM 2114 N N . ASN A 1 270 ? 9.266 32.594 15.156 1 98.5 270 ASN A N 1
ATOM 2115 C CA . ASN A 1 270 ? 8.562 33.25 16.25 1 98.5 270 ASN A CA 1
ATOM 2116 C C . ASN A 1 270 ? 9.227 34.562 16.641 1 98.5 270 ASN A C 1
ATOM 2118 O O . ASN A 1 270 ? 8.539 35.562 16.859 1 98.5 270 ASN A O 1
ATOM 2122 N N . GLU A 1 271 ? 10.477 34.5 16.688 1 98.38 271 GLU A N 1
ATOM 2123 C CA . GLU A 1 271 ? 11.25 35.688 17.109 1 98.38 271 GLU A CA 1
ATOM 2124 C C . GLU A 1 271 ? 11.203 36.781 16.062 1 98.38 271 GLU A C 1
ATOM 2126 O O . GLU A 1 271 ? 11.109 37.969 16.406 1 98.38 271 GLU A O 1
ATOM 2131 N N . HIS A 1 272 ? 11.219 36.438 14.852 1 98.31 272 HIS A N 1
ATOM 2132 C CA . HIS A 1 272 ? 11.477 37.438 13.812 1 98.31 272 HIS A CA 1
ATOM 2133 C C . HIS A 1 272 ? 10.172 37.875 13.156 1 98.31 272 HIS A C 1
ATOM 2135 O O . HIS A 1 272 ? 10.148 38.875 12.438 1 98.31 272 HIS A O 1
ATOM 2141 N N . LEU A 1 273 ? 9.094 37.125 13.414 1 97.81 273 LEU A N 1
ATOM 2142 C CA . LEU A 1 273 ? 7.844 37.5 12.758 1 97.81 273 LEU A CA 1
ATOM 2143 C C . LEU A 1 273 ? 6.836 38.031 13.773 1 97.81 273 LEU A C 1
ATOM 2145 O O . LEU A 1 273 ? 5.715 38.375 13.406 1 97.81 273 LEU A O 1
ATOM 2149 N N . ASN A 1 274 ? 7.199 38.156 15.039 1 95.75 274 ASN A N 1
ATOM 2150 C CA . ASN A 1 274 ? 6.285 38.469 16.125 1 95.75 274 ASN A CA 1
ATOM 2151 C C . ASN A 1 274 ? 5.855 39.938 16.062 1 95.75 274 ASN A C 1
ATOM 2153 O O . ASN A 1 274 ? 4.898 40.344 16.734 1 95.75 274 ASN A O 1
ATOM 2157 N N . ASP A 1 275 ? 6.395 40.781 15.219 1 94.12 275 ASP A N 1
ATOM 2158 C CA . ASP A 1 275 ? 6.043 42.219 15.117 1 94.12 275 ASP A CA 1
ATOM 2159 C C . ASP A 1 275 ? 5.008 42.438 14.016 1 94.12 275 ASP A C 1
ATOM 2161 O O . ASP A 1 275 ? 4.539 43.562 13.828 1 94.12 275 ASP A O 1
ATOM 2165 N N . LEU A 1 276 ? 4.703 41.344 13.352 1 95.44 276 LEU A N 1
ATOM 2166 C CA . LEU A 1 276 ? 3.734 41.469 12.266 1 95.44 276 LEU A CA 1
ATOM 2167 C C . LEU A 1 276 ? 2.322 41.188 12.773 1 95.44 276 LEU A C 1
ATOM 2169 O O . LEU A 1 276 ? 2.143 40.562 13.828 1 95.44 276 LEU A O 1
ATOM 2173 N N . ASP A 1 277 ? 1.312 41.75 12.047 1 93.31 277 ASP A N 1
ATOM 2174 C CA . ASP A 1 277 ? -0.089 41.5 12.375 1 93.31 277 ASP A CA 1
ATOM 2175 C C . ASP A 1 277 ? -0.564 40.156 11.836 1 93.31 277 ASP A C 1
ATOM 2177 O O . ASP A 1 277 ? -1.445 40.094 10.977 1 93.31 277 ASP A O 1
ATOM 2181 N N . ILE A 1 278 ? 0.042 39.125 12.305 1 96.88 278 ILE A N 1
ATOM 2182 C CA . ILE A 1 278 ? -0.295 37.75 11.961 1 96.88 278 ILE A CA 1
ATOM 2183 C C . ILE A 1 278 ? -0.394 36.906 13.234 1 96.88 278 ILE A C 1
ATOM 2185 O O . ILE A 1 278 ? 0.031 37.344 14.305 1 96.88 278 ILE A O 1
ATOM 2189 N N . ILE A 1 279 ? -1.086 35.812 13.195 1 97.81 279 ILE A N 1
ATOM 2190 C CA . ILE A 1 279 ? -1.161 34.875 14.312 1 97.81 279 ILE A CA 1
ATOM 2191 C C . ILE A 1 279 ? -0.118 33.781 14.125 1 97.81 279 ILE A C 1
ATOM 2193 O O . ILE A 1 279 ? -0.131 33.062 13.125 1 97.81 279 ILE A O 1
ATOM 2197 N N . LEU A 1 280 ? 0.859 33.688 15.008 1 98.38 280 LEU A N 1
ATOM 2198 C CA . LEU A 1 280 ? 1.888 32.656 14.992 1 98.38 280 LEU A CA 1
ATOM 2199 C C . LEU A 1 280 ? 1.391 31.375 15.672 1 98.38 280 LEU A C 1
ATOM 2201 O O . LEU A 1 280 ? 0.427 31.422 16.438 1 98.38 280 LEU A O 1
ATOM 2205 N N . PRO A 1 281 ? 1.953 30.219 15.336 1 97.81 281 PRO A N 1
ATOM 2206 C CA . PRO A 1 281 ? 1.527 28.969 15.977 1 97.81 281 PRO A CA 1
ATOM 2207 C C . PRO A 1 281 ? 1.662 29 17.5 1 97.81 281 PRO A C 1
ATOM 2209 O O . PRO A 1 281 ? 2.627 29.562 18.016 1 97.81 281 PRO A O 1
ATOM 2212 N N . TYR A 1 282 ? 0.681 28.438 18.109 1 97.56 282 TYR A N 1
ATOM 2213 C CA . TYR A 1 282 ? 0.642 28.312 19.562 1 97.56 282 TYR A CA 1
ATOM 2214 C C . TYR A 1 282 ? 0.938 26.891 20 1 97.56 282 TYR A C 1
ATOM 2216 O O . TYR A 1 282 ? 0.446 25.922 19.391 1 97.56 282 TYR A O 1
ATOM 2224 N N . VAL A 1 283 ? 1.806 26.719 21 1 96.81 283 VAL A N 1
ATOM 2225 C CA . VAL A 1 283 ? 2.076 25.406 21.594 1 96.81 283 VAL A CA 1
ATOM 2226 C C . VAL A 1 283 ? 1.697 25.422 23.078 1 96.81 283 VAL A C 1
ATOM 2228 O O . VAL A 1 283 ? 2.117 26.312 23.812 1 96.81 283 VAL A O 1
ATOM 2231 N N . ARG A 1 284 ? 0.938 24.484 23.438 1 95.81 284 ARG A N 1
ATOM 2232 C CA . ARG A 1 284 ? 0.507 24.375 24.828 1 95.81 284 ARG A CA 1
ATOM 2233 C C . ARG A 1 284 ? 1.693 24.109 25.75 1 95.81 284 ARG A C 1
ATOM 2235 O O . ARG A 1 284 ? 2.676 23.484 25.344 1 95.81 284 ARG A O 1
ATOM 2242 N N . PRO A 1 285 ? 1.508 24.516 27 1 94.19 285 PRO A N 1
ATOM 2243 C CA . PRO A 1 285 ? 2.557 24.188 27.969 1 94.19 285 PRO A CA 1
ATOM 2244 C C . PRO A 1 285 ? 2.75 22.688 28.141 1 94.19 285 PRO A C 1
ATOM 2246 O O . PRO A 1 285 ? 1.782 21.922 28.078 1 94.19 285 PRO A O 1
ATOM 2249 N N . LYS A 1 286 ? 3.947 22.234 28.375 1 93.5 286 LYS A N 1
ATOM 2250 C CA . LYS A 1 286 ? 4.332 20.875 28.703 1 93.5 286 LYS A CA 1
ATOM 2251 C C . LYS A 1 286 ? 4.164 19.953 27.5 1 93.5 286 LYS A C 1
ATOM 2253 O O . LYS A 1 286 ? 3.977 18.734 27.656 1 93.5 286 LYS A O 1
ATOM 2258 N N . ILE A 1 287 ? 4.027 20.547 26.391 1 95.12 287 ILE A N 1
ATOM 2259 C CA . ILE A 1 287 ? 3.939 19.812 25.125 1 95.12 287 ILE A CA 1
ATOM 2260 C C . ILE A 1 287 ? 5.176 20.094 24.281 1 95.12 287 ILE A C 1
ATOM 2262 O O . ILE A 1 287 ? 5.684 21.219 24.266 1 95.12 287 ILE A O 1
ATOM 2266 N N . GLU A 1 288 ? 5.723 19.125 23.688 1 96.69 288 GLU A N 1
ATOM 2267 C CA . GLU A 1 288 ? 6.762 19.297 22.672 1 96.69 288 GLU A CA 1
ATOM 2268 C C . GLU A 1 288 ? 6.254 18.891 21.297 1 96.69 288 GLU A C 1
ATOM 2270 O O . GLU A 1 288 ? 5.938 17.734 21.047 1 96.69 288 GLU A O 1
ATOM 2275 N N . SER A 1 289 ? 6.176 19.828 20.422 1 98.12 289 SER A N 1
ATOM 2276 C CA . SER A 1 289 ? 5.715 19.594 19.062 1 98.12 289 SER A CA 1
ATOM 2277 C C . SER A 1 289 ? 6.82 19.016 18.188 1 98.12 289 SER A C 1
ATOM 2279 O O . SER A 1 289 ? 8 19.281 18.422 1 98.12 289 SER A O 1
ATOM 2281 N N . ALA A 1 290 ? 6.438 18.203 17.203 1 98.31 290 ALA A N 1
ATOM 2282 C CA . ALA A 1 290 ? 7.383 17.703 16.219 1 98.31 290 ALA A CA 1
ATOM 2283 C C . ALA A 1 290 ? 7.637 18.75 15.133 1 98.31 290 ALA A C 1
ATOM 2285 O O . ALA A 1 290 ? 8.586 18.625 14.352 1 98.31 290 ALA A O 1
ATOM 2286 N N . TYR A 1 291 ? 6.801 19.75 15.062 1 98.25 291 TYR A N 1
ATOM 2287 C CA . TYR A 1 291 ? 6.918 20.875 14.133 1 98.25 291 TYR A CA 1
ATOM 2288 C C . TYR A 1 291 ? 7.004 20.375 12.695 1 98.25 291 TYR A C 1
ATOM 2290 O O . TYR A 1 291 ? 7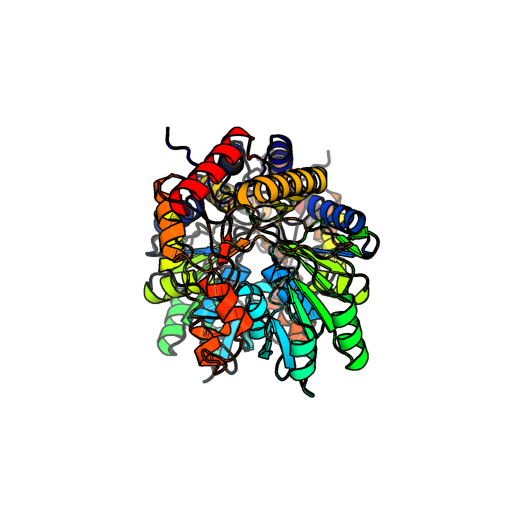.887 20.797 11.938 1 98.25 291 TYR A O 1
ATOM 2298 N N . HIS A 1 292 ? 6.031 19.469 12.414 1 98.56 292 HIS A N 1
ATOM 2299 C CA . HIS A 1 292 ? 5.879 19.062 11.016 1 98.56 292 HIS A CA 1
ATOM 2300 C C . HIS A 1 292 ? 5.488 20.266 10.148 1 98.56 292 HIS A C 1
ATOM 2302 O O . HIS A 1 292 ? 5.871 20.328 8.977 1 98.56 292 HIS A O 1
ATOM 2308 N N . LEU A 1 293 ? 4.707 21.156 10.68 1 98.69 293 LEU A N 1
ATOM 2309 C CA . LEU A 1 293 ? 4.27 22.375 10.008 1 98.69 293 LEU A CA 1
ATOM 2310 C C . LEU A 1 293 ? 4.5 23.609 10.891 1 98.69 293 LEU A C 1
ATOM 2312 O O . LEU A 1 293 ? 4.598 23.484 12.109 1 98.69 293 LEU A O 1
ATOM 2316 N N . TYR A 1 294 ? 4.656 24.734 10.273 1 98.75 294 TYR A N 1
ATOM 2317 C CA . TYR A 1 294 ? 4.617 26.047 10.914 1 98.75 294 TYR A CA 1
ATOM 2318 C C . TYR A 1 294 ? 3.555 26.938 10.273 1 98.75 294 TYR A C 1
ATOM 2320 O O . TYR A 1 294 ? 3.869 27.812 9.461 1 98.75 294 TYR A O 1
ATOM 2328 N N . PRO A 1 295 ? 2.328 26.688 10.641 1 98.56 295 PRO A N 1
ATOM 2329 C CA . PRO A 1 295 ? 1.201 27.406 10.047 1 98.56 295 PRO A CA 1
ATOM 2330 C C . PRO A 1 295 ? 0.975 28.781 10.68 1 98.56 295 PRO A C 1
ATOM 2332 O O . PRO A 1 295 ? 0.75 28.875 11.891 1 98.56 295 PRO A O 1
ATOM 2335 N N . ILE A 1 296 ? 1.031 29.844 9.922 1 98.56 296 ILE A N 1
ATOM 2336 C CA . ILE A 1 296 ? 0.653 31.172 10.383 1 98.56 296 ILE A CA 1
ATOM 2337 C C . ILE A 1 296 ? -0.729 31.531 9.844 1 98.56 296 ILE A C 1
ATOM 2339 O O . ILE A 1 296 ? -1.216 30.906 8.898 1 98.56 296 ILE A O 1
ATOM 2343 N N . ARG A 1 297 ? -1.389 32.438 10.469 1 98.12 297 ARG A N 1
ATOM 2344 C CA . ARG A 1 297 ? -2.676 32.938 9.992 1 98.12 297 ARG A CA 1
ATOM 2345 C C . ARG A 1 297 ? -2.596 34.406 9.633 1 98.12 297 ARG A C 1
ATOM 2347 O O . ARG A 1 297 ? -2.104 35.219 10.414 1 98.12 297 ARG A O 1
ATOM 2354 N N . LEU A 1 298 ? -3.027 34.656 8.445 1 96.81 298 LEU A N 1
ATOM 2355 C CA . LEU A 1 298 ? -3.074 36.031 7.934 1 96.81 298 LEU A CA 1
ATOM 2356 C C . LEU A 1 298 ? -4.461 36.625 8.117 1 96.81 298 LEU A C 1
ATOM 2358 O O . LEU A 1 298 ? -5.348 36.438 7.289 1 96.81 298 LEU A O 1
ATOM 2362 N N . VAL A 1 299 ? -4.637 37.438 9.109 1 86.81 299 VAL A N 1
ATOM 2363 C CA . VAL A 1 299 ? -5.969 37.906 9.469 1 86.81 299 VAL A CA 1
ATOM 2364 C C . VAL A 1 299 ? -6.328 39.156 8.641 1 86.81 299 VAL A C 1
ATOM 2366 O O . VAL A 1 299 ? -7.492 39.344 8.297 1 86.81 299 VAL A O 1
ATOM 2369 N N . LYS A 1 300 ? -5.352 39.938 8.258 1 91.25 300 LYS A N 1
ATOM 2370 C CA . LYS A 1 300 ? -5.648 41.188 7.566 1 91.25 300 LYS A CA 1
ATOM 2371 C C . LYS A 1 300 ? -5.141 41.156 6.125 1 91.25 300 LYS A C 1
ATOM 2373 O O . LYS A 1 300 ? -5.129 42.188 5.449 1 91.25 300 LYS A O 1
ATOM 2378 N N . TYR A 1 301 ? -4.641 40.062 5.715 1 94.06 301 TYR A N 1
ATOM 2379 C CA . TYR A 1 301 ? -4.102 39.906 4.367 1 94.06 301 TYR A CA 1
ATOM 2380 C C . TYR A 1 301 ? -4.73 38.719 3.652 1 94.06 301 TYR A C 1
ATOM 2382 O O . TYR A 1 301 ? -5.047 37.719 4.281 1 94.06 301 TYR A O 1
ATOM 2390 N N . ASN A 1 302 ? -4.934 38.906 2.385 1 95.12 302 ASN A N 1
ATOM 2391 C CA . ASN A 1 302 ? -5.453 37.781 1.596 1 95.12 302 ASN A CA 1
ATOM 2392 C C . ASN A 1 302 ? -4.445 36.625 1.519 1 95.12 302 ASN A C 1
ATOM 2394 O O . ASN A 1 302 ? -3.381 36.781 0.918 1 95.12 302 ASN A O 1
ATOM 2398 N N . ARG A 1 303 ? -4.801 35.562 2.064 1 95.38 303 ARG A N 1
ATOM 2399 C CA . ARG A 1 303 ? -3.92 34.406 2.217 1 95.38 303 ARG A CA 1
ATOM 2400 C C . ARG A 1 303 ? -3.449 33.875 0.859 1 95.38 303 ARG A C 1
ATOM 2402 O O . ARG A 1 303 ? -2.271 33.562 0.683 1 95.38 303 ARG A O 1
ATOM 2409 N N . ASP A 1 304 ? -4.305 33.75 -0.171 1 94.19 304 ASP A N 1
ATOM 2410 C CA . ASP A 1 304 ? -3.945 33.25 -1.492 1 94.19 304 ASP A CA 1
ATOM 2411 C C . ASP A 1 304 ? -2.984 34.188 -2.203 1 94.19 304 ASP A C 1
ATOM 2413 O O . ASP A 1 304 ? -2.064 33.75 -2.895 1 94.19 304 ASP A O 1
ATOM 2417 N N . LYS A 1 305 ? -3.244 35.5 -2.037 1 95.44 305 LYS A N 1
ATOM 2418 C CA . LYS A 1 305 ? -2.312 36.469 -2.584 1 95.44 305 LYS A CA 1
ATOM 2419 C C . LYS A 1 305 ? -0.932 36.344 -1.95 1 95.44 305 LYS A C 1
ATOM 2421 O O . LYS A 1 305 ? 0.085 36.438 -2.641 1 95.44 305 LYS A O 1
ATOM 2426 N N . PHE A 1 306 ? -0.915 36.219 -0.679 1 96.81 306 PHE A N 1
ATOM 2427 C CA . PHE A 1 306 ? 0.337 36 0.042 1 96.81 306 PHE A CA 1
ATOM 2428 C C . PHE A 1 306 ? 1.102 34.812 -0.513 1 96.81 306 PHE A C 1
ATOM 2430 O O . PHE A 1 306 ? 2.305 34.906 -0.766 1 96.81 306 PHE A O 1
ATOM 2437 N N . ILE A 1 307 ? 0.442 33.688 -0.745 1 96.56 307 ILE A N 1
ATOM 2438 C CA . ILE A 1 307 ? 1.049 32.438 -1.244 1 96.56 307 ILE A CA 1
ATOM 2439 C C . ILE A 1 307 ? 1.656 32.688 -2.623 1 96.56 307 ILE A C 1
ATOM 2441 O O . ILE A 1 307 ? 2.789 32.281 -2.891 1 96.56 307 ILE A O 1
ATOM 2445 N N . ASN A 1 308 ? 0.912 33.344 -3.461 1 95.31 308 ASN A N 1
ATOM 2446 C CA . ASN A 1 308 ? 1.395 33.656 -4.801 1 95.31 308 ASN A CA 1
ATOM 2447 C C . ASN A 1 308 ? 2.631 34.562 -4.754 1 95.31 308 ASN A C 1
ATOM 2449 O O . ASN A 1 308 ? 3.568 34.375 -5.531 1 95.31 308 ASN A O 1
ATOM 2453 N N . GLU A 1 309 ? 2.623 35.562 -3.863 1 96.19 309 GLU A N 1
ATOM 2454 C CA . GLU A 1 309 ? 3.756 36.469 -3.73 1 96.19 309 GLU A CA 1
ATOM 2455 C C . GLU A 1 309 ? 4.996 35.75 -3.221 1 96.19 309 GLU A C 1
ATOM 2457 O O . GLU A 1 309 ? 6.109 36.031 -3.672 1 96.19 309 GLU A O 1
ATOM 2462 N N . MET A 1 310 ? 4.789 34.875 -2.258 1 97.5 310 MET A N 1
ATOM 2463 C CA . MET A 1 310 ? 5.898 34.062 -1.767 1 97.5 310 MET A CA 1
ATOM 2464 C C . MET A 1 310 ? 6.48 33.219 -2.887 1 97.5 310 MET A C 1
ATOM 2466 O O . MET A 1 310 ? 7.703 33.125 -3.031 1 97.5 310 MET A O 1
ATOM 2470 N N . ALA A 1 311 ? 5.582 32.625 -3.688 1 95.75 311 ALA A N 1
ATOM 2471 C CA . ALA A 1 311 ? 6 31.75 -4.793 1 95.75 311 ALA A CA 1
ATOM 2472 C C . ALA A 1 311 ? 6.828 32.531 -5.809 1 95.75 311 ALA A C 1
ATOM 2474 O O . ALA A 1 311 ? 7.824 32.031 -6.328 1 95.75 311 ALA A O 1
ATOM 2475 N N . LYS A 1 312 ? 6.422 33.75 -6.133 1 95.19 312 LYS A N 1
ATOM 2476 C CA . LYS A 1 312 ? 7.152 34.594 -7.062 1 95.19 312 LYS A CA 1
ATOM 2477 C C . LYS A 1 312 ? 8.57 34.875 -6.566 1 95.19 312 LYS A C 1
ATOM 2479 O O . LYS A 1 312 ? 9.477 35.094 -7.367 1 95.19 312 LYS A O 1
ATOM 2484 N N . ARG A 1 313 ? 8.688 34.812 -5.266 1 96.69 313 ARG A N 1
ATOM 2485 C CA . ARG A 1 313 ? 9.984 35.094 -4.656 1 96.69 313 ARG A CA 1
ATOM 2486 C C . ARG A 1 313 ? 10.766 33.781 -4.426 1 96.69 313 ARG A C 1
ATOM 2488 O O . ARG A 1 313 ? 11.82 33.812 -3.787 1 96.69 313 ARG A O 1
ATOM 2495 N N . GLY A 1 314 ? 10.211 32.656 -4.879 1 96.75 314 GLY A N 1
ATOM 2496 C CA . GLY A 1 314 ? 10.922 31.375 -4.828 1 96.75 314 GLY A CA 1
ATOM 2497 C C . GLY A 1 314 ? 10.734 30.641 -3.514 1 96.75 314 GLY A C 1
ATOM 2498 O O . GLY A 1 314 ? 11.492 29.734 -3.195 1 96.75 314 GLY A O 1
ATOM 2499 N N . VAL A 1 315 ? 9.766 31.078 -2.678 1 97.88 315 VAL A N 1
ATOM 2500 C CA . VAL A 1 315 ? 9.523 30.422 -1.392 1 97.88 315 VAL A CA 1
ATOM 2501 C C . VAL A 1 315 ? 8.227 29.625 -1.454 1 97.88 315 VAL A C 1
ATOM 2503 O O . VAL A 1 315 ? 7.148 30.172 -1.682 1 97.88 315 VAL A O 1
ATOM 2506 N N . GLY A 1 316 ? 8.383 28.266 -1.276 1 96 316 GLY A N 1
ATOM 2507 C CA . GLY A 1 316 ? 7.223 27.406 -1.271 1 96 316 GLY A CA 1
ATOM 2508 C C . GLY A 1 316 ? 6.426 27.469 0.019 1 96 316 GLY A C 1
ATOM 2509 O O . GLY A 1 316 ? 7.004 27.578 1.104 1 96 316 GLY A O 1
ATOM 2510 N N . THR A 1 317 ? 5.129 27.594 -0.079 1 96.88 317 THR A N 1
ATOM 2511 C CA . THR A 1 317 ? 4.191 27.516 1.038 1 96.88 317 THR A CA 1
ATOM 2512 C C . THR A 1 317 ? 3.07 26.531 0.74 1 96.88 317 THR A C 1
ATOM 2514 O O . THR A 1 317 ? 3.004 25.969 -0.358 1 96.88 317 THR A O 1
ATOM 2517 N N . SER A 1 318 ? 2.314 26.188 1.737 1 95.38 318 SER A N 1
ATOM 2518 C CA . SER A 1 318 ? 1.184 25.281 1.54 1 95.38 318 SER A CA 1
ATOM 2519 C C . SER A 1 318 ? 0.061 25.578 2.527 1 95.38 318 SER A C 1
ATOM 2521 O O . SER A 1 318 ? 0.183 26.484 3.361 1 95.38 318 SER A O 1
ATOM 2523 N N . VAL A 1 319 ? -1.097 24.969 2.262 1 96.12 319 VAL A N 1
ATOM 2524 C CA . VAL A 1 319 ? -2.27 25.156 3.111 1 96.12 319 VAL A CA 1
ATOM 2525 C C . VAL A 1 319 ? -2.67 23.812 3.734 1 96.12 319 VAL A C 1
ATOM 2527 O O . VAL A 1 319 ? -2.887 22.828 3.023 1 96.12 319 VAL A O 1
ATOM 2530 N N . HIS A 1 320 ? -2.682 23.75 5.023 1 95.81 320 HIS A N 1
ATOM 2531 C CA . HIS A 1 320 ? -3.074 22.578 5.809 1 95.81 320 HIS A CA 1
ATOM 2532 C C . HIS A 1 320 ? -4.078 22.953 6.895 1 95.81 320 HIS A C 1
ATOM 2534 O O . HIS A 1 320 ? -3.693 23.469 7.949 1 95.81 320 HIS A O 1
ATOM 2540 N N . PHE A 1 321 ? -5.344 22.719 6.66 1 95.38 321 PHE A N 1
ATOM 2541 C CA . PHE A 1 321 ? -6.02 22.016 5.578 1 95.38 321 PHE A CA 1
ATOM 2542 C C . PHE A 1 321 ? -7.316 22.719 5.199 1 95.38 321 PHE A C 1
ATOM 2544 O O . PHE A 1 321 ? -7.852 23.516 5.98 1 95.38 321 PHE A O 1
ATOM 2551 N N . MET A 1 322 ? -7.785 22.422 4.039 1 95.25 322 MET A N 1
ATOM 2552 C CA . MET A 1 322 ? -9.203 22.688 3.783 1 95.25 322 MET A CA 1
ATOM 2553 C C . MET A 1 322 ? -10.078 21.734 4.586 1 95.25 322 MET A C 1
ATOM 2555 O O . MET A 1 322 ? -9.898 20.516 4.531 1 95.25 322 MET A O 1
ATOM 2559 N N . PRO A 1 323 ? -10.969 22.297 5.387 1 98.25 323 PRO A N 1
ATOM 2560 C CA . PRO A 1 323 ? -11.836 21.391 6.145 1 98.25 323 PRO A CA 1
ATOM 2561 C C . PRO A 1 323 ? -12.602 20.422 5.246 1 98.25 323 PRO A C 1
ATOM 2563 O O . PRO A 1 323 ? -13.133 20.812 4.211 1 98.25 323 PRO A O 1
ATOM 2566 N N . LEU A 1 324 ? -12.719 19.188 5.648 1 98.25 324 LEU A N 1
ATOM 2567 C CA . LEU A 1 324 ? -13.25 18.125 4.809 1 98.25 324 LEU A CA 1
ATOM 2568 C C . LEU A 1 324 ? -14.727 18.344 4.523 1 98.25 324 LEU A C 1
ATOM 2570 O O . LEU A 1 324 ? -15.219 17.984 3.451 1 98.25 324 LEU A O 1
ATOM 2574 N N . HIS A 1 325 ? -15.469 18.984 5.48 1 98.25 325 HIS A N 1
ATOM 2575 C CA . HIS A 1 325 ? -16.906 19.172 5.293 1 98.25 325 HIS A CA 1
ATOM 2576 C C . HIS A 1 325 ? -17.188 20.125 4.133 1 98.25 325 HIS A C 1
ATOM 2578 O O . HIS A 1 325 ? -18.312 20.172 3.627 1 98.25 325 HIS A O 1
ATOM 2584 N N . LEU A 1 326 ? -16.141 20.859 3.711 1 97.12 326 LEU A N 1
ATOM 2585 C CA . LEU A 1 326 ? -16.297 21.797 2.604 1 97.12 326 LEU A CA 1
ATOM 2586 C C . LEU A 1 326 ? -15.953 21.125 1.274 1 97.12 326 LEU A C 1
ATOM 2588 O O . LEU A 1 326 ? -16.234 21.688 0.209 1 97.12 326 LEU A O 1
ATOM 2592 N N . THR A 1 327 ? -15.305 19.969 1.271 1 95.88 327 THR A N 1
ATOM 2593 C CA . THR A 1 327 ? -14.93 19.281 0.039 1 95.88 327 THR A CA 1
ATOM 2594 C C . THR A 1 327 ? -16.156 18.625 -0.605 1 95.88 327 THR A C 1
ATOM 2596 O O . THR A 1 327 ? -17.109 18.266 0.085 1 95.88 327 THR A O 1
ATOM 2599 N N . ARG A 1 328 ? -16.156 18.438 -1.879 1 94.25 328 ARG A N 1
ATOM 2600 C CA . ARG A 1 328 ? -17.312 17.984 -2.66 1 94.25 328 ARG A CA 1
ATOM 2601 C C . ARG A 1 328 ? -17.828 16.656 -2.15 1 94.25 328 ARG A C 1
ATOM 2603 O O . ARG A 1 328 ? -19.031 16.5 -1.925 1 94.25 328 ARG A O 1
ATOM 2610 N N . PHE A 1 329 ? -17 15.711 -1.918 1 96.88 329 PHE A N 1
ATOM 2611 C CA . PHE A 1 329 ? -17.422 14.367 -1.54 1 96.88 329 PHE A CA 1
ATOM 2612 C C . PHE A 1 329 ? -18.109 14.375 -0.184 1 96.88 329 PHE A C 1
ATOM 2614 O O . PHE A 1 329 ? -19.234 13.891 -0.054 1 96.88 329 PHE A O 1
ATOM 2621 N N . TYR A 1 330 ? -17.484 14.938 0.766 1 97.12 330 TYR A N 1
ATOM 2622 C CA . TYR A 1 330 ? -18.016 14.867 2.127 1 97.12 330 TYR A CA 1
ATOM 2623 C C . TYR A 1 330 ? -19.234 15.773 2.291 1 97.12 330 TYR A C 1
ATOM 2625 O O . TYR A 1 330 ? -20.156 15.453 3.037 1 97.12 330 TYR A O 1
ATOM 2633 N N . ARG A 1 331 ? -19.156 16.938 1.637 1 97 331 ARG A N 1
ATOM 2634 C CA . ARG A 1 331 ? -20.312 17.828 1.644 1 97 331 ARG A CA 1
ATOM 2635 C C . ARG A 1 331 ? -21.547 17.125 1.095 1 97 331 ARG A C 1
ATOM 2637 O O . ARG A 1 331 ? -22.609 17.156 1.72 1 97 331 ARG A O 1
ATOM 2644 N N . LYS A 1 332 ? -21.438 16.453 -0.051 1 96.44 332 LYS A N 1
ATOM 2645 C CA . LYS A 1 332 ? -22.562 15.828 -0.728 1 96.44 332 LYS A CA 1
ATOM 2646 C C . LYS A 1 332 ? -22.984 14.547 -0.012 1 96.44 332 LYS A C 1
ATOM 2648 O O . LYS A 1 332 ? -24.172 14.344 0.259 1 96.44 332 LYS A O 1
ATOM 2653 N N . MET A 1 333 ? -22.047 13.75 0.312 1 95.81 333 MET A N 1
ATOM 2654 C CA . MET A 1 333 ? -22.344 12.422 0.834 1 95.81 333 MET A CA 1
ATOM 2655 C C . MET A 1 333 ? -22.922 12.5 2.24 1 95.81 333 MET A C 1
ATOM 2657 O O . MET A 1 333 ? -23.797 11.719 2.6 1 95.81 333 MET A O 1
ATOM 2661 N N . PHE A 1 334 ? -22.422 13.484 3.002 1 96.38 334 PHE A N 1
ATOM 2662 C CA . PHE A 1 334 ? -22.828 13.5 4.402 1 96.38 334 PHE A CA 1
ATOM 2663 C C . PHE A 1 334 ? -23.625 14.758 4.723 1 96.38 334 PHE A C 1
ATOM 2665 O O . PHE A 1 334 ? -23.875 15.055 5.891 1 96.38 334 PHE A O 1
ATOM 2672 N N . LYS A 1 335 ? -23.953 15.586 3.713 1 96.12 335 LYS A N 1
ATOM 2673 C CA . LYS A 1 335 ? -24.875 16.719 3.762 1 96.12 335 LYS A CA 1
ATOM 2674 C C . LYS A 1 335 ? -24.375 17.797 4.723 1 96.12 335 LYS A C 1
ATOM 2676 O O . LYS A 1 335 ? -25.141 18.328 5.527 1 96.12 335 LYS A O 1
ATOM 2681 N N . TYR A 1 336 ? -23.078 17.938 4.773 1 96.62 336 TYR A N 1
ATOM 2682 C CA . TYR A 1 336 ? -22.484 19.062 5.504 1 96.62 336 TYR A CA 1
ATOM 2683 C C . TYR A 1 336 ? -22.594 20.359 4.703 1 96.62 336 TYR A C 1
ATOM 2685 O O . TYR A 1 336 ? -22.891 20.328 3.502 1 96.62 336 TYR A O 1
ATOM 2693 N N . LYS A 1 337 ? -22.438 21.5 5.398 1 96.31 337 LYS A N 1
ATOM 2694 C CA . LYS A 1 337 ? -22.5 22.797 4.727 1 96.31 337 LYS A CA 1
ATOM 2695 C C . LYS A 1 337 ? -21.562 23.812 5.387 1 96.31 337 LYS A C 1
ATOM 2697 O O . LYS A 1 337 ? -21.094 23.578 6.504 1 96.31 337 LYS A O 1
ATOM 2702 N N . LYS A 1 338 ? -21.391 24.859 4.598 1 96.88 338 LYS A N 1
ATOM 2703 C CA . LYS A 1 338 ? -20.656 25.984 5.164 1 96.88 338 LYS A CA 1
ATOM 2704 C C . LYS A 1 338 ? -21.344 26.5 6.426 1 96.88 338 LYS A C 1
ATOM 2706 O O . LYS A 1 338 ? -22.578 26.625 6.473 1 96.88 338 LYS A O 1
ATOM 2711 N N . GLY A 1 339 ? -20.562 26.734 7.434 1 97.88 339 GLY A N 1
ATOM 2712 C CA . GLY A 1 339 ? -21.109 27.219 8.688 1 97.88 339 GLY A CA 1
ATOM 2713 C C . GLY A 1 339 ? -21.219 26.156 9.758 1 97.88 339 GLY A C 1
ATOM 2714 O O . GLY A 1 339 ? -21.344 26.469 10.945 1 97.88 339 GLY A O 1
ATOM 2715 N N . ASP A 1 340 ? -21.078 24.859 9.414 1 98.19 340 ASP A N 1
ATOM 2716 C CA . ASP A 1 340 ? -21.25 23.766 10.359 1 98.19 340 ASP A CA 1
ATOM 2717 C C . ASP A 1 340 ? -20.109 23.734 11.375 1 98.19 340 ASP A C 1
ATOM 2719 O O . ASP A 1 340 ? -20.297 23.344 12.531 1 98.19 340 ASP A O 1
ATOM 2723 N N . PHE A 1 341 ? -18.984 24.141 10.953 1 98.69 341 PHE A N 1
ATOM 2724 C CA . PHE A 1 341 ? -17.797 24.141 11.805 1 98.69 341 PHE A CA 1
ATOM 2725 C C . PHE A 1 341 ? -17.062 25.469 11.703 1 98.69 341 PHE A C 1
ATOM 2727 O O . PHE A 1 341 ? -16.016 25.547 11.062 1 98.69 341 PHE A O 1
ATOM 2734 N N . PRO A 1 342 ? -17.484 26.484 12.383 1 98.5 342 PRO A N 1
ATOM 2735 C CA . PRO A 1 342 ? -17.062 27.859 12.172 1 98.5 342 PRO A CA 1
ATOM 2736 C C . PRO A 1 342 ? -15.594 28.094 12.5 1 98.5 342 PRO A C 1
ATOM 2738 O O . PRO A 1 342 ? -14.93 28.906 11.844 1 98.5 342 PRO A O 1
ATOM 2741 N N . VAL A 1 343 ? -15.078 27.438 13.5 1 98.69 343 VAL A N 1
ATOM 2742 C CA . VAL A 1 343 ? -13.688 27.656 13.867 1 98.69 343 VAL A CA 1
ATOM 2743 C C . VAL A 1 343 ? -12.766 27.125 12.766 1 98.69 343 VAL A C 1
ATOM 2745 O O . VAL A 1 343 ? -11.859 27.828 12.32 1 98.69 343 VAL A O 1
ATOM 2748 N N . ALA A 1 344 ? -13.039 25.891 12.328 1 98.75 344 ALA A N 1
ATOM 2749 C CA . ALA A 1 344 ? -12.242 25.312 11.258 1 98.75 344 ALA A CA 1
ATOM 2750 C C . ALA A 1 344 ? -12.289 26.172 10 1 98.75 344 ALA A C 1
ATOM 2752 O O . ALA A 1 344 ? -11.273 26.359 9.328 1 98.75 344 ALA A O 1
ATOM 2753 N N . GLU A 1 345 ? -13.461 26.703 9.672 1 98.19 345 GLU A N 1
ATOM 2754 C CA . GLU A 1 345 ? -13.633 27.531 8.484 1 98.19 345 GLU A CA 1
ATOM 2755 C C . GLU A 1 345 ? -12.852 28.828 8.609 1 98.19 345 GLU A C 1
ATOM 2757 O O . GLU A 1 345 ? -12.219 29.281 7.645 1 98.19 345 GLU A O 1
ATOM 2762 N N . ARG A 1 346 ? -12.906 29.422 9.781 1 97.56 346 ARG A N 1
ATOM 2763 C CA . ARG A 1 346 ? -12.18 30.656 10.016 1 97.56 346 ARG A CA 1
ATOM 2764 C C . ARG A 1 346 ? -10.672 30.438 9.914 1 97.56 346 ARG A C 1
ATOM 2766 O O . ARG A 1 346 ? -9.961 31.234 9.305 1 97.56 346 ARG A O 1
ATOM 2773 N N . VAL A 1 347 ? -10.211 29.391 10.516 1 98.25 347 VAL A N 1
ATOM 2774 C CA . VAL A 1 347 ? -8.789 29.047 10.469 1 98.25 347 VAL A CA 1
ATOM 2775 C C . VAL A 1 347 ? -8.367 28.797 9.031 1 98.25 347 VAL A C 1
ATOM 2777 O O . VAL A 1 347 ? -7.348 29.328 8.57 1 98.25 347 VAL A O 1
ATOM 2780 N N . PHE A 1 348 ? -9.18 28.141 8.227 1 97.44 348 PHE A N 1
ATOM 2781 C CA . PHE A 1 348 ? -8.883 27.75 6.852 1 97.44 348 PHE A CA 1
ATOM 2782 C C . PHE A 1 348 ? -8.727 28.984 5.965 1 97.44 348 PHE A C 1
ATOM 2784 O O . PHE A 1 348 ? -7.828 29.031 5.121 1 97.44 348 PHE A O 1
ATOM 2791 N N . ARG A 1 349 ? -9.43 29.922 6.176 1 95.62 349 ARG A N 1
ATOM 2792 C CA . ARG A 1 349 ? -9.453 31.109 5.32 1 95.62 349 ARG A CA 1
ATOM 2793 C C . ARG A 1 349 ? -8.148 31.891 5.43 1 95.62 349 ARG A C 1
ATOM 2795 O O . ARG A 1 349 ? -7.762 32.594 4.496 1 95.62 349 ARG A O 1
ATOM 2802 N N . SER A 1 350 ? -7.453 31.688 6.535 1 97.12 350 SER A N 1
ATOM 2803 C CA . SER A 1 350 ? -6.336 32.594 6.781 1 97.12 350 SER A CA 1
ATOM 2804 C C . SER A 1 350 ? -5.027 31.828 6.945 1 97.12 350 SER A C 1
ATOM 2806 O O . SER A 1 350 ? -3.953 32.438 7.012 1 97.12 350 SER A O 1
ATOM 2808 N N . ILE A 1 351 ? -5.023 30.5 6.914 1 98.12 351 ILE A N 1
ATOM 2809 C CA . ILE A 1 351 ? -3.875 29.719 7.355 1 98.12 351 ILE A CA 1
ATOM 2810 C C . ILE A 1 351 ? -2.932 29.469 6.18 1 98.12 351 ILE A C 1
ATOM 2812 O O . ILE A 1 351 ? -3.377 29.266 5.047 1 98.12 351 ILE A O 1
ATOM 2816 N N . VAL A 1 352 ? -1.657 29.578 6.371 1 97.88 352 VAL A N 1
ATOM 2817 C CA . VAL A 1 352 ? -0.618 29.219 5.41 1 97.88 352 VAL A CA 1
ATOM 2818 C C . VAL A 1 352 ? 0.614 28.703 6.145 1 97.88 352 VAL A C 1
ATOM 2820 O O . VAL A 1 352 ? 0.998 29.25 7.188 1 97.88 352 VAL A O 1
ATOM 2823 N N . SER A 1 353 ? 1.179 27.625 5.703 1 98.25 353 SER A N 1
ATOM 2824 C CA . SER A 1 353 ? 2.352 27.016 6.32 1 98.25 353 SER A CA 1
ATOM 2825 C C . SER A 1 353 ? 3.637 27.484 5.648 1 98.25 353 SER A C 1
ATOM 2827 O O . SER A 1 353 ? 3.77 27.406 4.426 1 98.25 353 SER A O 1
ATOM 2829 N N . LEU A 1 354 ? 4.59 27.938 6.398 1 98.62 354 LEU A N 1
ATOM 2830 C CA . LEU A 1 354 ? 5.914 28.312 5.91 1 98.62 354 LEU A CA 1
ATOM 2831 C C . LEU A 1 354 ? 6.836 27.094 5.852 1 98.62 354 LEU A C 1
ATOM 2833 O O . LEU A 1 354 ? 6.566 26.078 6.48 1 98.62 354 LEU A O 1
ATOM 2837 N N . PRO A 1 355 ? 7.91 27.188 5.035 1 98.5 355 PRO A N 1
ATOM 2838 C CA . PRO A 1 355 ? 8.844 26.062 4.973 1 98.5 355 PRO A CA 1
ATOM 2839 C C . PRO A 1 355 ? 9.492 25.75 6.32 1 98.5 355 PRO A C 1
ATOM 2841 O O . PRO A 1 355 ? 9.938 26.672 7.016 1 98.5 355 PRO A O 1
ATOM 2844 N N . ILE A 1 356 ? 9.508 24.547 6.707 1 98.69 356 ILE A N 1
ATOM 2845 C CA . ILE A 1 356 ? 10.172 24.109 7.93 1 98.69 356 ILE A CA 1
ATOM 2846 C C . ILE A 1 356 ? 10.688 22.688 7.758 1 98.69 356 ILE A C 1
ATOM 2848 O O . ILE A 1 356 ? 9.906 21.734 7.73 1 98.69 356 ILE A O 1
ATOM 2852 N N . TYR A 1 357 ? 11.961 22.5 7.547 1 98.12 357 TYR A N 1
ATOM 2853 C CA . TYR A 1 357 ? 12.648 21.219 7.434 1 98.12 357 TYR A CA 1
ATOM 2854 C C . TYR A 1 357 ? 14.117 21.344 7.828 1 98.12 357 TYR A C 1
ATOM 2856 O O . TYR A 1 357 ? 14.688 22.438 7.766 1 98.12 357 TYR A O 1
ATOM 2864 N N . PRO A 1 358 ? 14.742 20.312 8.18 1 97.94 358 PRO A N 1
ATOM 2865 C CA . PRO A 1 358 ? 16.016 20.359 8.898 1 97.94 358 PRO A CA 1
ATOM 2866 C C . PRO A 1 358 ? 17.125 21.016 8.086 1 97.94 358 PRO A C 1
ATOM 2868 O O . PRO A 1 358 ? 18.062 21.578 8.656 1 97.94 358 PRO A O 1
ATOM 2871 N N . GLN A 1 359 ? 17.047 21.016 6.797 1 97.38 359 GLN A N 1
ATOM 2872 C CA . GLN A 1 359 ? 18.141 21.453 5.934 1 97.38 359 GLN A CA 1
ATOM 2873 C C . GLN A 1 359 ? 18.156 22.969 5.773 1 97.38 359 GLN A C 1
ATOM 2875 O O . GLN A 1 359 ? 19.094 23.531 5.203 1 97.38 359 GLN A O 1
ATOM 2880 N N . LEU A 1 360 ? 17.156 23.688 6.277 1 98.38 360 LEU A N 1
ATOM 2881 C CA . LEU A 1 360 ? 17.125 25.141 6.141 1 98.38 360 LEU A CA 1
ATOM 2882 C C . LEU A 1 360 ? 18.266 25.781 6.922 1 98.38 360 LEU A C 1
ATOM 2884 O O . LEU A 1 360 ? 18.422 25.531 8.117 1 98.38 360 LEU A O 1
ATOM 2888 N N . THR A 1 361 ? 19.016 26.578 6.238 1 97.75 361 THR A N 1
ATOM 2889 C CA . THR A 1 361 ? 20.125 27.297 6.852 1 97.75 361 THR A CA 1
ATOM 2890 C C . THR A 1 361 ? 19.672 28.656 7.371 1 97.75 361 THR A C 1
ATOM 2892 O O . THR A 1 361 ? 18.531 29.078 7.102 1 97.75 361 THR A O 1
ATOM 2895 N N . GLU A 1 362 ? 20.547 29.297 8.062 1 97.56 362 GLU A N 1
ATOM 2896 C CA . GLU A 1 362 ? 20.25 30.641 8.547 1 97.56 362 GLU A CA 1
ATOM 2897 C C . GLU A 1 362 ? 19.969 31.594 7.391 1 97.56 362 GLU A C 1
ATOM 2899 O O . GLU A 1 362 ? 19.109 32.469 7.492 1 97.56 362 GLU A O 1
ATOM 2904 N N . ARG A 1 363 ? 20.719 31.438 6.32 1 97.88 363 ARG A N 1
ATOM 2905 C CA . ARG A 1 363 ? 20.516 32.25 5.137 1 97.88 363 ARG A CA 1
ATOM 2906 C C . ARG A 1 363 ? 19.125 32.031 4.551 1 97.88 363 ARG A C 1
ATOM 2908 O O . ARG A 1 363 ? 18.469 33 4.102 1 97.88 363 ARG A O 1
ATOM 2915 N N . HIS A 1 364 ? 18.719 30.766 4.508 1 98.44 364 HIS A N 1
ATOM 2916 C CA . HIS A 1 364 ? 17.375 30.469 4.043 1 98.44 364 HIS A CA 1
ATOM 2917 C C . HIS A 1 364 ? 16.328 31.141 4.914 1 98.44 364 HIS A C 1
ATOM 2919 O O . HIS A 1 364 ? 15.367 31.734 4.398 1 98.44 364 HIS A O 1
ATOM 2925 N N . LEU A 1 365 ? 16.516 31.094 6.215 1 98.62 365 LEU A N 1
ATOM 2926 C CA . LEU A 1 365 ? 15.547 31.625 7.168 1 98.62 365 LEU A CA 1
ATOM 2927 C C . LEU A 1 365 ? 15.461 33.156 7.07 1 98.62 365 LEU A C 1
ATOM 2929 O O . LEU A 1 365 ? 14.367 33.719 7.098 1 98.62 365 LEU A O 1
ATOM 2933 N N . GLU A 1 366 ? 16.578 33.75 6.941 1 98.38 366 GLU A N 1
ATOM 2934 C CA . GLU A 1 366 ? 16.609 35.219 6.75 1 98.38 366 GLU A CA 1
ATOM 2935 C C . GLU A 1 366 ? 15.844 35.625 5.5 1 98.38 366 GLU A C 1
ATOM 2937 O O . GLU A 1 366 ? 15.109 36.625 5.516 1 98.38 366 GLU A O 1
ATOM 2942 N N . TYR A 1 367 ? 16.078 34.844 4.5 1 98.62 367 TYR A N 1
ATOM 2943 C CA . TYR A 1 367 ? 15.414 35.125 3.238 1 98.62 367 TYR A CA 1
ATOM 2944 C C . TYR A 1 367 ? 13.906 34.969 3.367 1 98.62 367 TYR A C 1
ATOM 2946 O O . TYR A 1 367 ? 13.148 35.844 2.904 1 98.62 367 TYR A O 1
ATOM 2954 N N . VAL A 1 368 ? 13.414 33.875 3.98 1 98.69 368 VAL A N 1
ATOM 2955 C CA . VAL A 1 368 ? 11.984 33.656 4.152 1 98.69 368 VAL A CA 1
ATOM 2956 C C . VAL A 1 368 ? 11.367 34.781 4.965 1 98.69 368 VAL A C 1
ATOM 2958 O O . VAL A 1 368 ? 10.328 35.344 4.582 1 98.69 368 VAL A O 1
ATOM 2961 N N . VAL A 1 369 ? 12.016 35.188 6.051 1 98.38 369 VAL A N 1
ATOM 2962 C CA . VAL A 1 369 ? 11.508 36.219 6.938 1 98.38 369 VAL A CA 1
ATOM 2963 C C . VAL A 1 369 ? 11.445 37.531 6.191 1 98.38 369 VAL A C 1
ATOM 2965 O O . VAL A 1 369 ? 10.469 38.281 6.309 1 98.38 369 VAL A O 1
ATOM 2968 N N . ARG A 1 370 ? 12.492 37.844 5.445 1 97.75 370 ARG A N 1
ATOM 2969 C CA . ARG A 1 370 ? 12.516 39.062 4.656 1 97.75 370 ARG A CA 1
ATOM 2970 C C . ARG A 1 370 ? 11.359 39.094 3.664 1 97.75 370 ARG A C 1
ATOM 2972 O O . ARG A 1 370 ? 10.688 40.125 3.525 1 97.75 370 ARG A O 1
ATOM 2979 N N . CYS A 1 371 ? 11.156 37.969 2.957 1 98 371 CYS A N 1
ATOM 2980 C CA . CYS A 1 371 ? 10.07 37.875 1.992 1 98 371 CYS A CA 1
ATOM 2981 C C . CYS A 1 371 ? 8.727 38.125 2.672 1 98 371 CYS A C 1
ATOM 2983 O O . CYS A 1 371 ? 7.883 38.844 2.164 1 98 371 CYS A O 1
ATOM 2985 N N . VAL A 1 372 ? 8.508 37.5 3.848 1 98.06 372 VAL A N 1
ATOM 2986 C CA . VAL A 1 372 ? 7.258 37.656 4.594 1 98.06 372 VAL A CA 1
ATOM 2987 C C . VAL A 1 372 ? 7.051 39.125 4.977 1 98.06 372 VAL A C 1
ATOM 2989 O O . VAL A 1 372 ? 5.973 39.688 4.766 1 98.06 372 VAL A O 1
ATOM 2992 N N . LYS A 1 373 ? 8.047 39.75 5.453 1 97.19 373 LYS A N 1
ATOM 2993 C CA . LYS A 1 373 ? 7.953 41.125 5.918 1 97.19 373 LYS A CA 1
ATOM 2994 C C . LYS A 1 373 ? 7.711 42.094 4.758 1 97.19 373 LYS A C 1
ATOM 2996 O O . LYS A 1 373 ? 6.918 43.031 4.875 1 97.19 373 LYS A O 1
ATOM 3001 N N . GLU A 1 374 ? 8.359 41.812 3.645 1 96.38 374 GLU A N 1
ATOM 3002 C CA . GLU A 1 374 ? 8.18 42.656 2.469 1 96.38 374 GLU A CA 1
ATOM 3003 C C . GLU A 1 374 ? 6.75 42.594 1.952 1 96.38 374 GLU A C 1
ATOM 3005 O O . GLU A 1 374 ? 6.211 43.594 1.47 1 96.38 374 GLU A O 1
ATOM 3010 N N . ILE A 1 375 ? 6.195 41.406 1.999 1 96.44 375 ILE A N 1
ATOM 3011 C CA . ILE A 1 375 ? 4.844 41.219 1.484 1 96.44 375 ILE A CA 1
ATOM 3012 C C . ILE A 1 375 ? 3.832 41.844 2.436 1 96.44 375 ILE A C 1
ATOM 3014 O O . ILE A 1 375 ? 2.889 42.5 1.998 1 96.44 375 ILE A O 1
ATOM 3018 N N . LEU A 1 376 ? 4.004 41.688 3.732 1 95.56 376 LEU A N 1
ATOM 3019 C CA . LE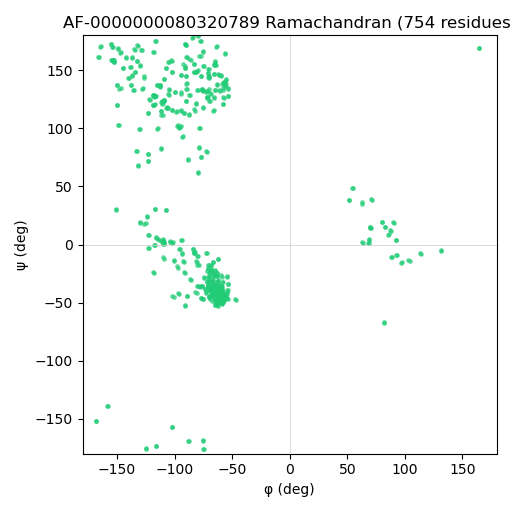U A 1 376 ? 2.984 42.062 4.711 1 95.56 376 LEU A CA 1
ATOM 3020 C C . LEU A 1 376 ? 3.176 43.5 5.18 1 95.56 376 LEU A C 1
ATOM 3022 O O . LEU A 1 376 ? 2.26 44.094 5.75 1 95.56 376 LEU A O 1
ATOM 3026 N N . LYS A 1 377 ? 4.301 44.031 5.109 1 86.56 377 LYS A N 1
ATOM 3027 C CA . LYS A 1 377 ? 4.598 45.438 5.383 1 86.56 377 LYS A CA 1
ATOM 3028 C C . LYS A 1 377 ? 5.266 46.094 4.184 1 86.56 377 LYS A C 1
ATOM 3030 O O . LYS A 1 377 ? 6.457 46.438 4.227 1 86.56 377 LYS A O 1
ATOM 3035 N N . PRO A 1 378 ? 4.336 46.25 3.18 1 67.19 378 PRO A N 1
ATOM 3036 C CA . PRO A 1 378 ? 5.016 46.844 2.027 1 67.19 378 PRO A CA 1
ATOM 3037 C C . PRO A 1 378 ? 5.559 48.25 2.324 1 67.19 378 PRO A C 1
ATOM 3039 O O . PRO A 1 378 ? 4.98 48.969 3.129 1 67.19 378 PRO A O 1
ATOM 3042 N N . ARG A 1 379 ? 6.68 48.594 1.943 1 60.88 379 ARG A N 1
ATOM 3043 C CA . ARG A 1 379 ? 7.258 49.938 2.068 1 60.88 379 ARG A CA 1
ATOM 3044 C C . ARG A 1 379 ? 6.371 50.969 1.404 1 60.88 379 ARG A C 1
ATOM 3046 O O . ARG A 1 379 ? 5.664 50.688 0.439 1 60.88 379 ARG A O 1
ATOM 3053 N N . MET B 1 1 ? 28.953 -32.188 -3.033 1 70.44 1 MET B N 1
ATOM 3054 C CA . MET B 1 1 ? 28.812 -30.953 -2.285 1 70.44 1 MET B CA 1
ATOM 3055 C C . MET B 1 1 ? 27.391 -30.422 -2.371 1 70.44 1 MET B C 1
ATOM 3057 O O . MET B 1 1 ? 26.781 -30.438 -3.443 1 70.44 1 MET B O 1
ATOM 3061 N N . VAL B 1 2 ? 26.812 -30.141 -1.3 1 85.94 2 VAL B N 1
ATOM 3062 C CA . VAL B 1 2 ? 25.438 -29.656 -1.224 1 85.94 2 VAL B CA 1
ATOM 3063 C C . VAL B 1 2 ? 25.391 -28.188 -1.663 1 85.94 2 VAL B C 1
ATOM 3065 O O . VAL B 1 2 ? 26.203 -27.375 -1.229 1 85.94 2 VAL B O 1
ATOM 3068 N N . MET B 1 3 ? 24.594 -28 -2.807 1 92.94 3 MET B N 1
ATOM 3069 C CA . MET B 1 3 ? 24.375 -26.625 -3.264 1 92.94 3 MET B CA 1
ATOM 3070 C C . MET B 1 3 ? 23.125 -26.031 -2.615 1 92.94 3 MET B C 1
ATOM 3072 O O . MET B 1 3 ? 22.203 -26.75 -2.256 1 92.94 3 MET B O 1
ATOM 3076 N N . ASN B 1 4 ? 23.219 -24.703 -2.344 1 95.19 4 ASN B N 1
ATOM 3077 C CA . ASN B 1 4 ? 22.047 -23.969 -1.882 1 95.19 4 ASN B CA 1
ATOM 3078 C C . ASN B 1 4 ? 21.359 -23.234 -3.027 1 95.19 4 ASN B C 1
ATOM 3080 O O . ASN B 1 4 ? 21.844 -22.203 -3.498 1 95.19 4 ASN B O 1
ATOM 3084 N N . ILE B 1 5 ? 20.281 -23.766 -3.518 1 97.62 5 ILE B N 1
ATOM 3085 C CA . ILE B 1 5 ? 19.516 -23.203 -4.625 1 97.62 5 ILE B CA 1
ATOM 3086 C C . ILE B 1 5 ? 18.141 -22.781 -4.137 1 97.62 5 ILE B C 1
ATOM 3088 O O . ILE B 1 5 ? 17.234 -23.625 -3.992 1 97.62 5 ILE B O 1
ATOM 3092 N N . PRO B 1 6 ? 17.969 -21.438 -3.871 1 95.94 6 PRO B N 1
ATOM 3093 C CA . PRO B 1 6 ? 16.656 -20.984 -3.416 1 95.94 6 PRO B CA 1
ATOM 3094 C C . PRO B 1 6 ? 15.57 -21.156 -4.477 1 95.94 6 PRO B C 1
ATOM 3096 O O . PRO B 1 6 ? 15.875 -21.297 -5.664 1 95.94 6 PRO B O 1
ATOM 3099 N N . PHE B 1 7 ? 14.383 -21.219 -4.059 1 95.88 7 PHE B N 1
ATOM 3100 C CA . PHE B 1 7 ? 13.242 -21.375 -4.957 1 95.88 7 PHE B CA 1
ATOM 3101 C C . PHE B 1 7 ? 13.188 -20.234 -5.969 1 95.88 7 PHE B C 1
ATOM 3103 O O . PHE B 1 7 ? 12.891 -20.469 -7.145 1 95.88 7 PHE B O 1
ATOM 3110 N N . ALA B 1 8 ? 13.43 -19.016 -5.484 1 95.06 8 ALA B N 1
ATOM 3111 C CA . ALA B 1 8 ? 13.391 -17.812 -6.324 1 95.06 8 ALA B CA 1
ATOM 3112 C C . ALA B 1 8 ? 14.438 -16.797 -5.883 1 95.06 8 ALA B C 1
ATOM 3114 O O . ALA B 1 8 ? 14.828 -16.781 -4.715 1 95.06 8 ALA B O 1
ATOM 3115 N N . ARG B 1 9 ? 14.859 -16.031 -6.812 1 95.44 9 ARG B N 1
ATOM 3116 C CA . ARG B 1 9 ? 15.797 -14.938 -6.574 1 95.44 9 ARG B CA 1
ATOM 3117 C C . ARG B 1 9 ? 15.586 -13.797 -7.566 1 95.44 9 ARG B C 1
ATOM 3119 O O . ARG B 1 9 ? 15.672 -14 -8.781 1 95.44 9 ARG B O 1
ATOM 3126 N N . PRO B 1 10 ? 15.266 -12.602 -7 1 97.06 10 PRO B N 1
ATOM 3127 C CA . PRO B 1 10 ? 15.125 -11.484 -7.934 1 97.06 10 PRO B CA 1
ATOM 3128 C C . PRO B 1 10 ? 16.438 -11.117 -8.625 1 97.06 10 PRO B C 1
ATOM 3130 O O . PRO B 1 10 ? 17.516 -11.242 -8.031 1 97.06 10 PRO B O 1
ATOM 3133 N N . TYR B 1 11 ? 16.328 -10.68 -9.828 1 98 11 TYR B N 1
ATOM 3134 C CA . TYR B 1 11 ? 17.5 -10.281 -10.602 1 98 11 TYR B CA 1
ATOM 3135 C C . TYR B 1 11 ? 17.766 -8.789 -10.461 1 98 11 TYR B C 1
ATOM 3137 O O . TYR B 1 11 ? 17.266 -7.988 -11.266 1 98 11 TYR B O 1
ATOM 3145 N N . ILE B 1 12 ? 18.578 -8.383 -9.539 1 98.31 12 ILE B N 1
ATOM 3146 C CA . ILE B 1 12 ? 18.938 -6.996 -9.273 1 98.31 12 ILE B CA 1
ATOM 3147 C C . ILE B 1 12 ? 20.391 -6.762 -9.648 1 98.31 12 ILE B C 1
ATOM 3149 O O . ILE B 1 12 ? 21.281 -7.469 -9.172 1 98.31 12 ILE B O 1
ATOM 3153 N N . THR B 1 13 ? 20.641 -5.824 -10.508 1 98.12 13 THR B N 1
ATOM 3154 C CA . THR B 1 13 ? 21.984 -5.465 -10.93 1 98.12 13 THR B CA 1
ATOM 3155 C C . THR B 1 13 ? 22.328 -4.031 -10.523 1 98.12 13 THR B C 1
ATOM 3157 O O . THR B 1 13 ? 21.578 -3.404 -9.773 1 98.12 13 THR B O 1
ATOM 3160 N N . GLN B 1 14 ? 23.453 -3.576 -10.969 1 98.38 14 GLN B N 1
ATOM 3161 C CA . GLN B 1 14 ? 23.922 -2.236 -10.633 1 98.38 14 GLN B CA 1
ATOM 3162 C C . GLN B 1 14 ? 23 -1.169 -11.227 1 98.38 14 GLN B C 1
ATOM 3164 O O . GLN B 1 14 ? 22.875 -0.076 -10.664 1 98.38 14 GLN B O 1
ATOM 3169 N N . GLU B 1 15 ? 22.328 -1.48 -12.281 1 98.75 15 GLU B N 1
ATOM 3170 C CA . GLU B 1 15 ? 21.438 -0.514 -12.922 1 98.75 15 GLU B CA 1
ATOM 3171 C C . GLU B 1 15 ? 20.297 -0.126 -11.992 1 98.75 15 GLU B C 1
ATOM 3173 O O . GLU B 1 15 ? 19.969 1.055 -11.867 1 98.75 15 GLU B O 1
ATOM 3178 N N . GLU B 1 16 ? 19.672 -1.113 -11.359 1 98.75 16 GLU B N 1
ATOM 3179 C CA . GLU B 1 16 ? 18.609 -0.82 -10.398 1 98.75 16 GLU B CA 1
ATOM 3180 C C . GLU B 1 16 ? 19.156 -0.027 -9.211 1 98.75 16 GLU B C 1
ATOM 3182 O O . GLU B 1 16 ? 18.5 0.907 -8.734 1 98.75 16 GLU B O 1
ATOM 3187 N N . ILE B 1 17 ? 20.312 -0.438 -8.695 1 98.75 17 ILE B N 1
ATOM 3188 C CA . ILE B 1 17 ? 20.922 0.222 -7.547 1 98.75 17 ILE B CA 1
ATOM 3189 C C . ILE B 1 17 ? 21.172 1.691 -7.871 1 98.75 17 ILE B C 1
ATOM 3191 O O . ILE B 1 17 ? 20.859 2.576 -7.074 1 98.75 17 ILE B O 1
ATOM 3195 N N . ARG B 1 18 ? 21.703 1.98 -9.039 1 98.69 18 ARG B N 1
ATOM 3196 C CA . ARG B 1 18 ? 21.969 3.348 -9.477 1 98.69 18 ARG B CA 1
ATOM 3197 C C . ARG B 1 18 ? 20.672 4.145 -9.594 1 98.69 18 ARG B C 1
ATOM 3199 O O . ARG B 1 18 ? 20.609 5.309 -9.188 1 98.69 18 ARG B O 1
ATOM 3206 N N . ALA B 1 19 ? 19.688 3.555 -10.188 1 98.81 19 ALA B N 1
ATOM 3207 C CA . ALA B 1 19 ? 18.406 4.23 -10.391 1 98.81 19 ALA B CA 1
ATOM 3208 C C . ALA B 1 19 ? 17.781 4.629 -9.062 1 98.81 19 ALA B C 1
ATOM 3210 O O . ALA B 1 19 ? 17.281 5.746 -8.914 1 98.81 19 ALA B O 1
ATOM 3211 N N . VAL B 1 20 ? 17.812 3.734 -8.094 1 98.69 20 VAL B N 1
ATOM 3212 C CA . VAL B 1 20 ? 17.25 3.994 -6.773 1 98.69 20 VAL B CA 1
ATOM 3213 C C . VAL B 1 20 ? 18.062 5.078 -6.07 1 98.69 20 VAL B C 1
ATOM 3215 O O . VAL B 1 20 ? 17.5 5.969 -5.43 1 98.69 20 VAL B O 1
ATOM 3218 N N . THR B 1 21 ? 19.344 4.98 -6.172 1 98.62 21 THR B N 1
ATOM 3219 C CA . THR B 1 21 ? 20.234 5.965 -5.566 1 98.62 21 THR B CA 1
ATOM 3220 C C . THR B 1 21 ? 19.953 7.363 -6.102 1 98.62 21 THR B C 1
ATOM 3222 O O . THR B 1 21 ? 19.922 8.336 -5.34 1 98.62 21 THR B O 1
ATOM 3225 N N . GLU B 1 22 ? 19.734 7.441 -7.375 1 98.62 22 GLU B N 1
ATOM 3226 C CA . GLU B 1 22 ? 19.422 8.727 -7.996 1 98.62 22 GLU B CA 1
ATOM 3227 C C . GLU B 1 22 ? 18.125 9.32 -7.434 1 98.62 22 GLU B C 1
ATOM 3229 O O . GLU B 1 22 ? 18.047 10.523 -7.199 1 98.62 22 GLU B O 1
ATOM 3234 N N . VAL B 1 23 ? 17.141 8.492 -7.246 1 98.56 23 VAL B N 1
ATOM 3235 C CA . VAL B 1 23 ? 15.875 8.953 -6.688 1 98.56 23 VAL B CA 1
ATOM 3236 C C . VAL B 1 23 ? 16.078 9.438 -5.254 1 98.56 23 VAL B C 1
ATOM 3238 O O . VAL B 1 23 ? 15.578 10.492 -4.867 1 98.56 23 VAL B O 1
ATOM 3241 N N . LEU B 1 24 ? 16.828 8.672 -4.469 1 98.44 24 LEU B N 1
ATOM 3242 C CA . LEU B 1 24 ? 17.109 9.062 -3.09 1 98.44 24 LEU B CA 1
ATOM 3243 C C . LEU B 1 24 ? 17.812 10.414 -3.039 1 98.44 24 LEU B C 1
ATOM 3245 O O . LEU B 1 24 ? 17.469 11.273 -2.221 1 98.44 24 LEU B O 1
ATOM 3249 N N . LYS B 1 25 ? 18.688 10.641 -3.949 1 97.62 25 LYS B N 1
ATOM 3250 C CA . LYS B 1 25 ? 19.469 11.875 -3.977 1 97.62 25 LYS B CA 1
ATOM 3251 C C . LYS B 1 25 ? 18.609 13.047 -4.457 1 97.62 25 LYS B C 1
ATOM 3253 O O . LYS B 1 25 ? 18.844 14.195 -4.066 1 97.62 25 LYS B O 1
ATOM 3258 N N . SER B 1 26 ? 17.625 12.758 -5.27 1 95.44 26 SER B N 1
ATOM 3259 C CA . SER B 1 26 ? 16.797 13.812 -5.848 1 95.44 26 SER B CA 1
ATOM 3260 C C . SER B 1 26 ? 15.914 14.461 -4.785 1 95.44 26 SER B C 1
ATOM 3262 O O . SER B 1 26 ? 15.477 15.602 -4.945 1 95.44 26 SER B O 1
ATOM 3264 N N . GLY B 1 27 ? 15.562 13.664 -3.771 1 92.62 27 GLY B N 1
ATOM 3265 C CA . GLY B 1 27 ? 14.656 14.164 -2.748 1 92.62 27 GLY B CA 1
ATOM 3266 C C . GLY B 1 27 ? 13.195 13.93 -3.082 1 92.62 27 GLY B C 1
ATOM 3267 O O . GLY B 1 27 ? 12.32 14.156 -2.244 1 92.62 27 GLY B O 1
ATOM 3268 N N . TRP B 1 28 ? 12.898 13.539 -4.262 1 93.94 28 TRP B N 1
ATOM 3269 C CA . TRP B 1 28 ? 11.539 13.148 -4.625 1 93.94 28 TRP B CA 1
ATOM 3270 C C . TRP B 1 28 ? 11.359 11.641 -4.512 1 93.94 28 TRP B C 1
ATOM 3272 O O . TRP B 1 28 ? 11.617 10.898 -5.465 1 93.94 28 TRP B O 1
ATOM 3282 N N . LEU B 1 29 ? 10.75 11.234 -3.426 1 96.31 29 LEU B N 1
ATOM 3283 C CA . LEU B 1 29 ? 10.766 9.812 -3.084 1 96.31 29 LEU B CA 1
ATOM 3284 C C . LEU B 1 29 ? 9.453 9.148 -3.469 1 96.31 29 LEU B C 1
ATOM 3286 O O . LEU B 1 29 ? 9.453 8.016 -3.971 1 96.31 29 LEU B O 1
ATOM 3290 N N . SER B 1 30 ? 8.32 9.758 -3.18 1 95.88 30 SER B N 1
ATOM 3291 C CA . SER B 1 30 ? 7 9.188 -3.455 1 95.88 30 SER B CA 1
ATOM 3292 C C . SER B 1 30 ? 6.66 9.273 -4.938 1 95.88 30 SER B C 1
ATOM 3294 O O . SER B 1 30 ? 7.543 9.484 -5.773 1 95.88 30 SER B O 1
ATOM 3296 N N . MET B 1 31 ? 5.48 9.039 -5.312 1 96.38 31 MET B N 1
ATOM 3297 C CA . MET B 1 31 ? 5.07 8.984 -6.715 1 96.38 31 MET B CA 1
ATOM 3298 C C . MET B 1 31 ? 5.387 10.297 -7.422 1 96.38 31 MET B C 1
ATOM 3300 O O . MET B 1 31 ? 5.043 11.375 -6.93 1 96.38 31 MET B O 1
ATOM 3304 N N . GLY B 1 32 ? 6.062 10.211 -8.484 1 95.62 32 GLY B N 1
ATOM 3305 C CA . GLY B 1 32 ? 6.453 11.375 -9.266 1 95.62 32 GLY B CA 1
ATOM 3306 C C . GLY B 1 32 ? 6.781 11.039 -10.711 1 95.62 32 GLY B C 1
ATOM 3307 O O . GLY B 1 32 ? 6.066 10.273 -11.352 1 95.62 32 GLY B O 1
ATOM 3308 N N . GLU B 1 33 ? 7.793 11.641 -11.211 1 96.25 33 GLU B N 1
ATOM 3309 C CA . GLU B 1 33 ? 8.148 11.555 -12.625 1 96.25 33 GLU B CA 1
ATOM 3310 C C . GLU B 1 33 ? 8.531 10.133 -13.016 1 96.25 33 GLU B C 1
ATOM 3312 O O . GLU B 1 33 ? 8.234 9.688 -14.125 1 96.25 33 GLU B O 1
ATOM 3317 N N . LYS B 1 34 ? 9.258 9.438 -12.156 1 98.25 34 LYS B N 1
ATOM 3318 C CA . LYS B 1 34 ? 9.656 8.062 -12.469 1 98.25 34 LYS B CA 1
ATOM 3319 C C . LYS B 1 34 ? 8.445 7.164 -12.648 1 98.25 34 LYS B C 1
ATOM 3321 O O . LYS B 1 34 ? 8.445 6.273 -13.508 1 98.25 34 LYS B O 1
ATOM 3326 N N . THR B 1 35 ? 7.422 7.402 -11.875 1 98.44 35 THR B N 1
ATOM 3327 C CA . THR B 1 35 ? 6.199 6.617 -12 1 98.44 35 THR B CA 1
ATOM 3328 C C . THR B 1 35 ? 5.512 6.891 -13.336 1 98.44 35 THR B C 1
ATOM 3330 O O . THR B 1 35 ? 5.062 5.965 -14.008 1 98.44 35 THR B O 1
ATOM 3333 N N . VAL B 1 36 ? 5.465 8.125 -13.688 1 97.75 36 VAL B N 1
ATOM 3334 C CA . VAL B 1 36 ? 4.859 8.5 -14.961 1 97.75 36 VAL B CA 1
ATOM 3335 C C . VAL B 1 36 ? 5.617 7.836 -16.109 1 97.75 36 VAL B C 1
ATOM 3337 O O . VAL B 1 36 ? 5.012 7.293 -17.031 1 97.75 36 VAL B O 1
ATOM 3340 N N . MET B 1 37 ? 6.914 7.871 -16.031 1 98.69 37 MET B N 1
ATOM 3341 C CA . MET B 1 37 ? 7.754 7.242 -17.031 1 98.69 37 MET B CA 1
ATOM 3342 C C . MET B 1 37 ? 7.531 5.734 -17.078 1 98.69 37 MET B C 1
ATOM 3344 O O . MET B 1 37 ? 7.473 5.133 -18.156 1 98.69 37 MET B O 1
ATOM 3348 N N . PHE B 1 38 ? 7.43 5.133 -15.93 1 98.88 38 PHE B N 1
ATOM 3349 C CA . PHE B 1 38 ? 7.219 3.693 -15.828 1 98.88 38 PHE B CA 1
ATOM 3350 C C . PHE B 1 38 ? 5.883 3.297 -16.453 1 98.88 38 PHE B C 1
ATOM 3352 O O . PHE B 1 38 ? 5.801 2.318 -17.188 1 98.88 38 PHE B O 1
ATOM 3359 N N . GLU B 1 39 ? 4.836 4.078 -16.141 1 98.88 39 GLU B N 1
ATOM 3360 C CA . GLU B 1 39 ? 3.516 3.836 -16.703 1 98.88 39 GLU B CA 1
ATOM 3361 C C . GLU B 1 39 ? 3.551 3.918 -18.234 1 98.88 39 GLU B C 1
ATOM 3363 O O . GLU B 1 39 ? 3.029 3.035 -18.922 1 98.88 39 GLU B O 1
ATOM 3368 N N . ARG B 1 40 ? 4.172 4.891 -18.719 1 98.75 40 ARG B N 1
ATOM 3369 C CA . ARG B 1 40 ? 4.262 5.078 -20.172 1 98.75 40 ARG B CA 1
ATOM 3370 C C . ARG B 1 40 ? 5.039 3.938 -20.828 1 98.75 40 ARG B C 1
ATOM 3372 O O . ARG B 1 40 ? 4.598 3.373 -21.828 1 98.75 40 ARG B O 1
ATOM 3379 N N . ALA B 1 41 ? 6.18 3.652 -20.281 1 98.94 41 ALA B N 1
ATOM 3380 C CA . ALA B 1 41 ? 7.031 2.598 -20.812 1 98.94 41 ALA B CA 1
ATOM 3381 C C . ALA B 1 41 ? 6.316 1.249 -20.797 1 98.94 41 ALA B C 1
ATOM 3383 O O . ALA B 1 41 ? 6.438 0.459 -21.734 1 98.94 41 ALA B O 1
ATOM 3384 N N . PHE B 1 42 ? 5.609 0.998 -19.766 1 98.94 42 PHE B N 1
ATOM 3385 C CA . PHE B 1 42 ? 4.926 -0.283 -19.625 1 98.94 42 PHE B CA 1
ATOM 3386 C C . PHE B 1 42 ? 3.777 -0.395 -20.625 1 98.94 42 PHE B C 1
ATOM 3388 O O . PHE B 1 42 ? 3.568 -1.452 -21.219 1 98.94 42 PHE B O 1
ATOM 3395 N N . ALA B 1 43 ? 2.992 0.694 -20.719 1 98.88 43 ALA B N 1
ATOM 3396 C CA . ALA B 1 43 ? 1.929 0.712 -21.719 1 98.88 43 ALA B CA 1
ATOM 3397 C C . ALA B 1 43 ? 2.484 0.441 -23.109 1 98.88 43 ALA B C 1
ATOM 3399 O O . ALA B 1 43 ? 1.906 -0.332 -23.891 1 98.88 43 ALA B O 1
ATOM 3400 N N . GLU B 1 44 ? 3.574 1.064 -23.406 1 98.75 44 GLU B N 1
ATOM 3401 C CA . GLU B 1 44 ? 4.223 0.869 -24.703 1 98.75 44 GLU B CA 1
ATOM 3402 C C . GLU B 1 44 ? 4.68 -0.577 -24.875 1 98.75 44 GLU B C 1
ATOM 3404 O O . GLU B 1 44 ? 4.492 -1.169 -25.938 1 98.75 44 GLU B O 1
ATOM 3409 N N . TYR B 1 45 ? 5.273 -1.105 -23.859 1 98.69 45 TYR B N 1
ATOM 3410 C CA . TYR B 1 45 ? 5.762 -2.48 -23.891 1 98.69 45 TYR B CA 1
ATOM 3411 C C . TYR B 1 45 ? 4.625 -3.457 -24.172 1 98.69 45 TYR B C 1
ATOM 3413 O O . TYR B 1 45 ? 4.781 -4.398 -24.953 1 98.69 45 TYR B O 1
ATOM 3421 N N . ILE B 1 46 ? 3.496 -3.221 -23.516 1 97.94 46 ILE B N 1
ATOM 3422 C CA . ILE B 1 46 ? 2.34 -4.105 -23.609 1 97.94 46 ILE B CA 1
ATOM 3423 C C . ILE B 1 46 ? 1.606 -3.863 -24.922 1 97.94 46 ILE B C 1
ATOM 3425 O O . ILE B 1 46 ? 1.063 -4.797 -25.516 1 97.94 46 ILE B O 1
ATOM 3429 N N . GLY B 1 47 ? 1.542 -2.643 -25.375 1 97.31 47 GLY B N 1
ATOM 3430 C CA . GLY B 1 47 ? 0.709 -2.219 -26.484 1 97.31 47 GLY B CA 1
ATOM 3431 C C . GLY B 1 47 ? -0.67 -1.755 -26.062 1 97.31 47 GLY B C 1
ATOM 3432 O O . GLY B 1 47 ? -1.614 -1.783 -26.844 1 97.31 47 GLY B O 1
ATOM 3433 N N . SER B 1 48 ? -0.86 -1.428 -24.812 1 98.06 48 SER B N 1
ATOM 3434 C CA . SER B 1 48 ? -2.1 -0.841 -24.312 1 98.06 48 SER B CA 1
ATOM 3435 C C . SER B 1 48 ? -2.066 0.681 -24.406 1 98.06 48 SER B C 1
ATOM 3437 O O . SER B 1 48 ? -0.993 1.28 -24.484 1 98.06 48 SER B O 1
ATOM 3439 N N . LYS B 1 49 ? -3.242 1.293 -24.344 1 98.31 49 LYS B N 1
ATOM 3440 C CA . LYS B 1 49 ? -3.314 2.75 -24.406 1 98.31 49 LYS B CA 1
ATOM 3441 C C . LYS B 1 49 ? -2.902 3.373 -23.078 1 98.31 49 LYS B C 1
ATOM 3443 O O . LYS B 1 49 ? -2.289 4.441 -23.047 1 98.31 49 LYS B O 1
ATOM 3448 N N . TYR B 1 50 ? -3.258 2.695 -21.984 1 98.56 50 TYR B N 1
ATOM 3449 C CA . TYR B 1 50 ? -3.01 3.271 -20.672 1 98.56 50 TYR B CA 1
ATOM 3450 C C . TYR B 1 50 ? -2.395 2.24 -19.719 1 98.56 50 TYR B C 1
ATOM 3452 O O . TYR B 1 50 ? -2.611 1.037 -19.891 1 98.56 50 TYR B O 1
ATOM 3460 N N . ALA B 1 51 ? -1.598 2.697 -18.844 1 98.88 51 ALA B N 1
ATOM 3461 C CA . ALA B 1 51 ? -1.092 1.956 -17.688 1 98.88 51 ALA B CA 1
ATOM 3462 C C . ALA B 1 51 ? -1.143 2.807 -16.422 1 98.88 51 ALA B C 1
ATOM 3464 O O . ALA B 1 51 ? -0.837 4 -16.469 1 98.88 51 ALA B O 1
ATOM 3465 N N . VAL B 1 52 ? -1.636 2.271 -15.352 1 98.81 52 VAL B N 1
ATOM 3466 C CA . VAL B 1 52 ? -1.713 2.938 -14.055 1 98.81 52 VAL B CA 1
ATOM 3467 C C . VAL B 1 52 ? -0.99 2.102 -13 1 98.81 52 VAL B C 1
ATOM 3469 O O . VAL B 1 52 ? -1.445 1.013 -12.641 1 98.81 52 VAL B O 1
ATOM 3472 N N . ALA B 1 53 ? 0.093 2.611 -12.484 1 98.88 53 ALA B N 1
ATOM 3473 C CA . ALA B 1 53 ? 0.909 1.885 -11.516 1 98.88 53 ALA B CA 1
ATOM 3474 C C . ALA B 1 53 ? 0.272 1.917 -10.133 1 98.88 53 ALA B C 1
ATOM 3476 O O . ALA B 1 53 ? -0.371 2.902 -9.758 1 98.88 53 ALA B O 1
ATOM 3477 N N . THR B 1 54 ? 0.403 0.86 -9.375 1 98.88 54 THR B N 1
ATOM 3478 C CA . THR B 1 54 ? -0.082 0.75 -8.008 1 98.88 54 THR B CA 1
ATOM 3479 C C . THR B 1 54 ? 1.001 0.181 -7.09 1 98.88 54 THR B C 1
ATOM 3481 O O . THR B 1 54 ? 2.053 -0.255 -7.562 1 98.88 54 THR B O 1
ATOM 3484 N N . ASN B 1 55 ? 0.752 0.194 -5.805 1 98.75 55 ASN B N 1
ATOM 3485 C CA . ASN B 1 55 ? 1.758 -0.248 -4.844 1 98.75 55 ASN B CA 1
ATOM 3486 C C . ASN B 1 55 ? 1.76 -1.767 -4.691 1 98.75 55 ASN B C 1
ATOM 3488 O O . ASN B 1 55 ? 2.635 -2.328 -4.031 1 98.75 55 ASN B O 1
ATOM 3492 N N . SER B 1 56 ? 0.812 -2.467 -5.305 1 98.81 56 SER B N 1
ATOM 3493 C CA . SER B 1 56 ? 0.737 -3.924 -5.324 1 98.81 56 SER B CA 1
ATOM 3494 C C . SER B 1 56 ? -0.248 -4.414 -6.379 1 98.81 56 SER B C 1
ATOM 3496 O O . SER B 1 56 ? -1.061 -3.637 -6.887 1 98.81 56 SER B O 1
ATOM 3498 N N . CYS B 1 57 ? -0.108 -5.668 -6.727 1 98.88 57 CYS B N 1
ATOM 3499 C CA . CYS B 1 57 ? -1.11 -6.262 -7.605 1 98.88 57 CYS B CA 1
ATOM 3500 C C . CYS B 1 57 ? -2.457 -6.371 -6.898 1 98.88 57 CYS B C 1
ATOM 3502 O O . CYS B 1 57 ? -3.506 -6.23 -7.527 1 98.88 57 CYS B O 1
ATOM 3504 N N . THR B 1 58 ? -2.471 -6.617 -5.578 1 98.81 58 THR B N 1
ATOM 3505 C CA . THR B 1 58 ? -3.705 -6.641 -4.801 1 98.81 58 THR B CA 1
ATOM 3506 C C . THR B 1 58 ? -4.465 -5.328 -4.949 1 98.81 58 THR B C 1
ATOM 3508 O O . THR B 1 58 ? -5.672 -5.324 -5.191 1 98.81 58 THR B O 1
ATOM 3511 N N . SER B 1 59 ? -3.711 -4.211 -4.844 1 98.88 59 SER B N 1
ATOM 3512 C CA . SER B 1 59 ? -4.312 -2.9 -5.066 1 98.88 59 SER B CA 1
ATOM 3513 C C . SER B 1 59 ? -4.848 -2.771 -6.488 1 98.88 59 SER B C 1
ATOM 3515 O O . SER B 1 59 ? -5.918 -2.193 -6.703 1 98.88 59 SER B O 1
ATOM 3517 N N . ALA B 1 60 ? -4.094 -3.283 -7.422 1 98.94 60 ALA B N 1
ATOM 3518 C CA . ALA B 1 60 ? -4.512 -3.221 -8.82 1 98.94 60 ALA B CA 1
ATOM 3519 C C . ALA B 1 60 ? -5.828 -3.961 -9.031 1 98.94 60 ALA B C 1
ATOM 3521 O O . ALA B 1 60 ? -6.75 -3.434 -9.664 1 98.94 60 ALA B O 1
ATOM 3522 N N . LEU B 1 61 ? -5.895 -5.172 -8.5 1 98.94 61 LEU B N 1
ATOM 3523 C CA . LEU B 1 61 ? -7.105 -5.977 -8.617 1 98.94 61 LEU B CA 1
ATOM 3524 C C . LEU B 1 61 ? -8.281 -5.293 -7.934 1 98.94 61 LEU B C 1
ATOM 3526 O O . LEU B 1 61 ? -9.367 -5.191 -8.508 1 98.94 61 LEU B O 1
ATOM 3530 N N . PHE B 1 62 ? -8.086 -4.75 -6.77 1 98.94 62 PHE B N 1
ATOM 3531 C CA . PHE B 1 62 ? -9.125 -4.086 -5.988 1 98.94 62 PHE B CA 1
ATOM 3532 C C . PHE B 1 62 ? -9.656 -2.863 -6.727 1 98.94 62 PHE B C 1
ATOM 3534 O O . PHE B 1 62 ? -10.867 -2.707 -6.883 1 98.94 62 PHE B O 1
ATOM 3541 N N . LEU B 1 63 ? -8.727 -2.021 -7.176 1 98.94 63 LEU B N 1
ATOM 3542 C CA . LEU B 1 63 ? -9.133 -0.807 -7.871 1 98.94 63 LEU B CA 1
ATOM 3543 C C . LEU B 1 63 ? -9.852 -1.143 -9.172 1 98.94 63 LEU B C 1
ATOM 3545 O O . LEU B 1 63 ? -10.766 -0.429 -9.586 1 98.94 63 LEU B O 1
ATOM 3549 N N . SER B 1 64 ? -9.391 -2.244 -9.852 1 98.94 64 SER B N 1
ATOM 3550 C CA . SER B 1 64 ? -10.055 -2.67 -11.078 1 98.94 64 SER B CA 1
ATOM 3551 C C . SER B 1 64 ? -11.508 -3.031 -10.82 1 98.94 64 SER B C 1
ATOM 3553 O O . SER B 1 64 ? -12.391 -2.668 -11.602 1 98.94 64 SER B O 1
ATOM 3555 N N . LEU B 1 65 ? -11.758 -3.721 -9.758 1 98.94 65 LEU B N 1
ATOM 3556 C CA . LEU B 1 65 ? -13.125 -4.059 -9.391 1 98.94 65 LEU B CA 1
ATOM 3557 C C . LEU B 1 65 ? -13.93 -2.805 -9.055 1 98.94 65 LEU B C 1
ATOM 3559 O O . LEU B 1 65 ? -15.07 -2.652 -9.5 1 98.94 65 LEU B O 1
ATOM 3563 N N . LYS B 1 66 ? -13.32 -1.87 -8.352 1 98.69 66 LYS B N 1
ATOM 3564 C CA . LYS B 1 66 ? -13.992 -0.652 -7.91 1 98.69 66 LYS B CA 1
ATOM 3565 C C . LYS B 1 66 ? -14.406 0.211 -9.094 1 98.69 66 LYS B C 1
ATOM 3567 O O . LYS B 1 66 ? -15.531 0.722 -9.133 1 98.69 66 LYS B O 1
ATOM 3572 N N . VAL B 1 67 ? -13.516 0.373 -10.039 1 98.5 67 VAL B N 1
ATOM 3573 C CA . VAL B 1 67 ? -13.812 1.284 -11.141 1 98.5 67 VAL B CA 1
ATOM 3574 C C . VAL B 1 67 ? -14.883 0.676 -12.039 1 98.5 67 VAL B C 1
ATOM 3576 O O . VAL B 1 67 ? -15.531 1.388 -12.812 1 98.5 67 VAL B O 1
ATOM 3579 N N . LEU B 1 68 ? -15.062 -0.651 -11.977 1 98.69 68 LEU B N 1
ATOM 3580 C CA . LEU B 1 68 ? -16.109 -1.322 -12.742 1 98.69 68 LEU B CA 1
ATOM 3581 C C . LEU B 1 68 ? -17.438 -1.283 -12.008 1 98.69 68 LEU B C 1
ATOM 3583 O O . LEU B 1 68 ? -18.438 -1.804 -12.492 1 98.69 68 LEU B O 1
ATOM 3587 N N . GLY B 1 69 ? -17.438 -0.752 -10.805 1 98.12 69 GLY B N 1
ATOM 3588 C CA . GLY B 1 69 ? -18.672 -0.607 -10.031 1 98.12 69 GLY B CA 1
ATOM 3589 C C . GLY B 1 69 ? -19.094 -1.889 -9.344 1 98.12 69 GLY B C 1
ATOM 3590 O O . GLY B 1 69 ? -20.266 -2.051 -8.992 1 98.12 69 GLY B O 1
ATOM 3591 N N . ILE B 1 70 ? -18.203 -2.814 -9.172 1 98.69 70 ILE B N 1
ATOM 3592 C CA . ILE B 1 70 ? -18.5 -4.098 -8.547 1 98.69 70 ILE B CA 1
ATOM 3593 C C . ILE B 1 70 ? -18.625 -3.92 -7.031 1 98.69 70 ILE B C 1
ATOM 3595 O O . ILE B 1 70 ? -17.75 -3.309 -6.406 1 98.69 70 ILE B O 1
ATOM 3599 N N . GLY B 1 71 ? -19.625 -4.469 -6.434 1 98 71 GLY B N 1
ATOM 3600 C CA . GLY B 1 71 ? -19.875 -4.324 -5.008 1 98 71 GLY B CA 1
ATOM 3601 C C . GLY B 1 71 ? -20.938 -5.27 -4.484 1 98 71 GLY B C 1
ATOM 3602 O O . GLY B 1 71 ? -21.062 -6.395 -4.969 1 98 71 GLY B O 1
ATOM 3603 N N . ARG B 1 72 ? -21.625 -4.824 -3.412 1 96.81 72 ARG B N 1
ATOM 3604 C CA . ARG B 1 72 ? -22.625 -5.625 -2.709 1 96.81 72 ARG B CA 1
ATOM 3605 C C . ARG B 1 72 ? -23.688 -6.156 -3.672 1 96.81 72 ARG B C 1
ATOM 3607 O O . ARG B 1 72 ? -24.234 -5.398 -4.465 1 96.81 72 ARG B O 1
ATOM 3614 N N . GLY B 1 73 ? -23.875 -7.449 -3.602 1 98.19 73 GLY B N 1
ATOM 3615 C CA . GLY B 1 73 ? -24.875 -8.086 -4.434 1 98.19 73 GLY B CA 1
ATOM 3616 C C . GLY B 1 73 ? -24.312 -8.695 -5.699 1 98.19 73 GLY B C 1
ATOM 3617 O O . GLY B 1 73 ? -24.969 -9.516 -6.348 1 98.19 73 GLY B O 1
ATOM 3618 N N . ASP B 1 74 ? -23.109 -8.344 -6.055 1 98.81 74 ASP B N 1
ATOM 3619 C CA . ASP B 1 74 ? -22.484 -8.828 -7.277 1 98.81 74 ASP B CA 1
ATOM 3620 C C . ASP B 1 74 ? -21.688 -10.102 -7.023 1 98.81 74 ASP B C 1
ATOM 3622 O O . ASP B 1 74 ? -21.25 -10.352 -5.898 1 98.81 74 ASP B O 1
ATOM 3626 N N . GLU B 1 75 ? -21.594 -10.875 -8.062 1 98.88 75 GLU B N 1
ATOM 3627 C CA . GLU B 1 75 ? -20.766 -12.078 -8.07 1 98.88 75 GLU B CA 1
ATOM 3628 C C . GLU B 1 75 ? -19.625 -11.953 -9.07 1 98.88 75 GLU B C 1
ATOM 3630 O O . GLU B 1 75 ? -19.812 -11.398 -10.164 1 98.88 75 GLU B O 1
ATOM 3635 N N . VAL B 1 76 ? -18.516 -12.367 -8.664 1 98.94 76 VAL B N 1
ATOM 3636 C CA . VAL B 1 76 ? -17.344 -12.398 -9.539 1 98.94 76 VAL B CA 1
ATOM 3637 C C . VAL B 1 76 ? -16.812 -13.828 -9.625 1 98.94 76 VAL B C 1
ATOM 3639 O O . VAL B 1 76 ? -16.484 -14.445 -8.609 1 98.94 76 VAL B O 1
ATOM 3642 N N . ILE B 1 77 ? -16.672 -14.344 -10.812 1 98.94 77 ILE B N 1
ATOM 3643 C CA . ILE B 1 77 ? -16.203 -15.711 -11.023 1 98.94 77 ILE B CA 1
ATOM 3644 C C . ILE B 1 77 ? -14.672 -15.719 -11.141 1 98.94 77 ILE B C 1
ATOM 3646 O O . ILE B 1 77 ? -14.094 -14.875 -11.828 1 98.94 77 ILE B O 1
ATOM 3650 N N . LEU B 1 78 ? -14.023 -16.609 -10.484 1 98.94 78 LEU B N 1
ATOM 3651 C CA . LEU B 1 78 ? -12.578 -16.766 -10.555 1 98.94 78 LEU B CA 1
ATOM 3652 C C . LEU B 1 78 ? -12.18 -18.203 -10.203 1 98.94 78 LEU B C 1
ATOM 3654 O O . LEU B 1 78 ? -12.961 -18.938 -9.609 1 98.94 78 LEU B O 1
ATOM 3658 N N . PRO B 1 79 ? -11.016 -18.625 -10.609 1 98.94 79 PRO B N 1
ATOM 3659 C CA . PRO B 1 79 ? -10.609 -19.984 -10.25 1 98.94 79 PRO B CA 1
ATOM 3660 C C . PRO B 1 79 ? -10.289 -20.141 -8.766 1 98.94 79 PRO B C 1
ATOM 3662 O O . PRO B 1 79 ? -9.719 -19.219 -8.156 1 98.94 79 PRO B O 1
ATOM 3665 N N . THR B 1 80 ? -10.617 -21.297 -8.188 1 98.81 80 THR B N 1
ATOM 3666 C CA . THR B 1 80 ? -10.25 -21.594 -6.809 1 98.81 80 THR B CA 1
ATOM 3667 C C . THR B 1 80 ? -8.742 -21.766 -6.672 1 98.81 80 THR B C 1
ATOM 3669 O O . THR B 1 80 ? -8.18 -21.594 -5.59 1 98.81 80 THR B O 1
ATOM 3672 N N . PHE B 1 81 ? -8.086 -22.125 -7.812 1 98.62 81 PHE B N 1
ATOM 3673 C CA . PHE B 1 81 ? -6.656 -22.406 -7.863 1 98.62 81 PHE B CA 1
ATOM 3674 C C . PHE B 1 81 ? -5.859 -21.141 -8.125 1 98.62 81 PHE B C 1
ATOM 3676 O O . PHE B 1 81 ? -5.34 -20.938 -9.227 1 98.62 81 PHE B O 1
ATOM 3683 N N . THR B 1 82 ? -5.766 -20.312 -7.109 1 98.31 82 THR B N 1
ATOM 3684 C CA . THR B 1 82 ? -5.055 -19.031 -7.184 1 98.31 82 THR B CA 1
ATOM 3685 C C . THR B 1 82 ? -4.574 -18.609 -5.801 1 98.31 82 THR B C 1
ATOM 3687 O O . THR B 1 82 ? -4.832 -19.281 -4.805 1 98.31 82 THR B O 1
ATOM 3690 N N . PHE B 1 83 ? -3.748 -17.578 -5.793 1 97.5 83 PHE B N 1
ATOM 3691 C CA . PHE B 1 83 ? -3.361 -16.953 -4.531 1 97.5 83 PHE B CA 1
ATOM 3692 C C . PHE B 1 83 ? -4.531 -16.188 -3.92 1 97.5 83 PHE B C 1
ATOM 3694 O O . PHE B 1 83 ? -5.355 -15.625 -4.645 1 97.5 83 PHE B O 1
ATOM 3701 N N . THR B 1 84 ? -4.645 -16.031 -2.666 1 97.75 84 THR B N 1
ATOM 3702 C CA . THR B 1 84 ? -5.809 -15.539 -1.937 1 97.75 84 THR B CA 1
ATOM 3703 C C . THR B 1 84 ? -6.086 -14.078 -2.279 1 97.75 84 THR B C 1
ATOM 3705 O O . THR B 1 84 ? -7.227 -13.625 -2.193 1 97.75 84 THR B O 1
ATOM 3708 N N . ALA B 1 85 ? -5.094 -13.32 -2.664 1 98.25 85 ALA B N 1
ATOM 3709 C CA . ALA B 1 85 ? -5.273 -11.914 -2.986 1 98.25 85 ALA B CA 1
ATOM 3710 C C . ALA B 1 85 ? -6.367 -11.727 -4.035 1 98.25 85 ALA B C 1
ATOM 3712 O O . ALA B 1 85 ? -7.145 -10.766 -3.969 1 98.25 85 ALA B O 1
ATOM 3713 N N . THR B 1 86 ? -6.41 -12.633 -5.016 1 98.69 86 THR B N 1
ATOM 3714 C CA . THR B 1 86 ? -7.395 -12.539 -6.09 1 98.69 86 THR B CA 1
ATOM 3715 C C . THR B 1 86 ? -8.812 -12.547 -5.523 1 98.69 86 THR B C 1
ATOM 3717 O O . THR B 1 86 ? -9.617 -11.672 -5.852 1 98.69 86 THR B O 1
ATOM 3720 N N . ALA B 1 87 ? -9.07 -13.445 -4.648 1 98.75 87 ALA B N 1
ATOM 3721 C CA . ALA B 1 87 ? -10.406 -13.578 -4.078 1 98.75 87 ALA B CA 1
ATOM 3722 C C . ALA B 1 87 ? -10.648 -12.547 -2.98 1 98.75 87 ALA B C 1
ATOM 3724 O O . ALA B 1 87 ? -11.766 -12.055 -2.812 1 98.75 87 ALA B O 1
ATOM 3725 N N . ASN B 1 88 ? -9.609 -12.219 -2.193 1 98.75 88 ASN B N 1
ATOM 3726 C CA . ASN B 1 88 ? -9.734 -11.227 -1.126 1 98.75 88 ASN B CA 1
ATOM 3727 C C . ASN B 1 88 ? -10.273 -9.898 -1.651 1 98.75 88 ASN B C 1
ATOM 3729 O O . ASN B 1 88 ? -11.109 -9.266 -1.005 1 98.75 88 ASN B O 1
ATOM 3733 N N . THR B 1 89 ? -9.805 -9.469 -2.799 1 98.81 89 THR B N 1
ATOM 3734 C CA . THR B 1 89 ? -10.188 -8.156 -3.311 1 98.81 89 THR B CA 1
ATOM 3735 C C . THR B 1 89 ? -11.664 -8.133 -3.682 1 98.81 89 THR B C 1
ATOM 3737 O O . THR B 1 89 ? -12.328 -7.098 -3.555 1 98.81 89 THR B O 1
ATOM 3740 N N . VAL B 1 90 ? -12.188 -9.312 -4.125 1 98.88 90 VAL B N 1
ATOM 3741 C CA . VAL B 1 90 ? -13.617 -9.414 -4.391 1 98.88 90 VAL B CA 1
ATOM 3742 C C . VAL B 1 90 ? -14.398 -9.227 -3.094 1 98.88 90 VAL B C 1
ATOM 3744 O O . VAL B 1 90 ? -15.375 -8.469 -3.053 1 98.88 90 VAL B O 1
ATOM 3747 N N . VAL B 1 91 ? -13.922 -9.859 -2.033 1 98.56 91 VAL B N 1
ATOM 3748 C CA . VAL B 1 91 ? -14.547 -9.75 -0.717 1 98.56 91 VAL B CA 1
ATOM 3749 C C . VAL B 1 91 ? -14.445 -8.305 -0.218 1 98.56 91 VAL B C 1
ATOM 3751 O O . VAL B 1 91 ? -15.406 -7.77 0.337 1 98.56 91 VAL B O 1
ATOM 3754 N N . HIS B 1 92 ? -13.32 -7.652 -0.449 1 98 92 HIS B N 1
ATOM 3755 C CA . HIS B 1 92 ? -13.086 -6.285 0.006 1 98 92 HIS B CA 1
ATOM 3756 C C . HIS B 1 92 ? -14.07 -5.316 -0.638 1 98 92 HIS B C 1
ATOM 3758 O O . HIS B 1 92 ? -14.445 -4.309 -0.03 1 98 92 HIS B O 1
ATOM 3764 N N . CYS B 1 93 ? -14.492 -5.613 -1.837 1 97.5 93 CYS B N 1
ATOM 3765 C CA . CYS B 1 93 ? -15.43 -4.746 -2.553 1 97.5 93 CYS B CA 1
ATOM 3766 C C . CYS B 1 93 ? -16.859 -4.984 -2.088 1 97.5 93 CYS B C 1
ATOM 3768 O O . CYS B 1 93 ? -17.766 -4.254 -2.477 1 97.5 93 CYS B O 1
ATOM 3770 N N . GLY B 1 94 ? -17.062 -6.016 -1.314 1 97.06 94 GLY B N 1
ATOM 3771 C CA . GLY B 1 94 ? -18.391 -6.375 -0.852 1 97.06 94 GLY B CA 1
ATOM 3772 C C . GLY B 1 94 ? -19.094 -7.375 -1.755 1 97.06 94 GLY B C 1
ATOM 3773 O O . GLY B 1 94 ? -20.25 -7.73 -1.521 1 97.06 94 GLY B O 1
ATOM 3774 N N . ALA B 1 95 ? -18.391 -7.852 -2.797 1 98.69 95 ALA B N 1
ATOM 3775 C CA . ALA B 1 95 ? -18.953 -8.82 -3.734 1 98.69 95 ALA B CA 1
ATOM 3776 C C . ALA B 1 95 ? -18.672 -10.25 -3.277 1 98.69 95 ALA B C 1
ATOM 3778 O O . ALA B 1 95 ? -17.969 -10.469 -2.287 1 98.69 95 ALA B O 1
ATOM 3779 N N . LYS B 1 96 ? -19.281 -11.219 -3.959 1 98.69 96 LYS B N 1
ATOM 3780 C CA . LYS B 1 96 ? -19.109 -12.633 -3.652 1 98.69 96 LYS B CA 1
ATOM 3781 C C . LYS B 1 96 ? -18.219 -13.32 -4.688 1 98.69 96 LYS B C 1
ATOM 3783 O O . LYS B 1 96 ? -18.547 -13.359 -5.871 1 98.69 96 LYS B O 1
ATOM 3788 N N . PRO B 1 97 ? -17.109 -13.812 -4.246 1 98.88 97 PRO B N 1
ATOM 3789 C CA . PRO B 1 97 ? -16.359 -14.664 -5.176 1 98.88 97 PRO B CA 1
ATOM 3790 C C . PRO B 1 97 ? -17.062 -15.992 -5.461 1 98.88 97 PRO B C 1
ATOM 3792 O O . PRO B 1 97 ? -17.547 -16.656 -4.535 1 98.88 97 PRO B O 1
ATOM 3795 N N . VAL B 1 98 ? -17.188 -16.297 -6.656 1 98.88 98 VAL B N 1
ATOM 3796 C CA . VAL B 1 98 ? -17.703 -17.578 -7.113 1 98.88 98 VAL B CA 1
ATOM 3797 C C . VAL B 1 98 ? -16.594 -18.391 -7.754 1 98.88 98 VAL B C 1
ATOM 3799 O O . VAL B 1 98 ? -16.156 -18.109 -8.867 1 98.88 98 VAL B O 1
ATOM 3802 N N . PHE B 1 99 ? -16.219 -19.469 -7.07 1 98.88 99 PHE B N 1
ATOM 3803 C CA . PHE B 1 99 ? -15.078 -20.266 -7.52 1 98.88 99 PHE B CA 1
ATOM 3804 C C . PHE B 1 99 ? -15.492 -21.219 -8.625 1 98.88 99 PHE B C 1
ATOM 3806 O O . PHE B 1 99 ? -16.641 -21.688 -8.656 1 98.88 99 PHE B O 1
ATOM 3813 N N . VAL B 1 100 ? -14.578 -21.469 -9.477 1 98.88 100 VAL B N 1
ATOM 3814 C CA . VAL B 1 100 ? -14.758 -22.5 -10.5 1 98.88 100 VAL B CA 1
ATOM 3815 C C . VAL B 1 100 ? -13.492 -23.359 -10.594 1 98.88 100 VAL B C 1
ATOM 3817 O O . VAL B 1 100 ? -12.445 -23 -10.047 1 98.88 100 VAL B O 1
ATOM 3820 N N . ASP B 1 101 ? -13.594 -24.469 -11.289 1 98.81 101 ASP B N 1
ATOM 3821 C CA . ASP B 1 101 ? -12.492 -25.422 -11.406 1 98.81 101 ASP B CA 1
ATOM 3822 C C . ASP B 1 101 ? -11.531 -25.016 -12.531 1 98.81 101 ASP B C 1
ATOM 3824 O O . ASP B 1 101 ? -11.727 -23.984 -13.172 1 98.81 101 ASP B O 1
ATOM 3828 N N . ILE B 1 102 ? -10.492 -25.797 -12.68 1 98.88 102 ILE B N 1
ATOM 3829 C CA . ILE B 1 102 ? -9.438 -25.453 -13.625 1 98.88 102 ILE B CA 1
ATOM 3830 C C . ILE B 1 102 ? -9.32 -26.531 -14.695 1 98.88 102 ILE B C 1
ATOM 3832 O O . ILE B 1 102 ? -9.961 -27.578 -14.594 1 98.88 102 ILE B O 1
ATOM 3836 N N . ASP B 1 103 ? -8.602 -26.156 -15.773 1 98.5 103 ASP B N 1
ATOM 3837 C CA . ASP B 1 103 ? -8.188 -27.125 -16.766 1 98.5 103 ASP B CA 1
ATOM 3838 C C . ASP B 1 103 ? -7.027 -27.984 -16.25 1 98.5 103 ASP B C 1
ATOM 3840 O O . ASP B 1 103 ? -6.039 -27.438 -15.734 1 98.5 103 ASP B O 1
ATOM 3844 N N . GLU B 1 104 ? -7.047 -29.25 -16.375 1 97.31 104 GLU B N 1
ATOM 3845 C CA . GLU B 1 104 ? -6.094 -30.156 -15.75 1 97.31 104 GLU B CA 1
ATOM 3846 C C . GLU B 1 104 ? -4.719 -30.062 -16.406 1 97.31 104 GLU B C 1
ATOM 3848 O O . GLU B 1 104 ? -3.707 -30.422 -15.805 1 97.31 104 GLU B O 1
ATOM 3853 N N . LYS B 1 105 ? -4.734 -29.594 -17.625 1 97.25 105 LYS B N 1
ATOM 3854 C CA . LYS B 1 105 ? -3.469 -29.531 -18.344 1 97.25 105 LYS B CA 1
ATOM 3855 C C . LYS B 1 105 ? -2.758 -28.203 -18.109 1 97.25 105 LYS B C 1
ATOM 3857 O O . LYS B 1 105 ? -1.553 -28.172 -17.844 1 97.25 105 LYS B O 1
ATOM 3862 N N . THR B 1 106 ? -3.533 -27.125 -18.172 1 98.06 106 THR B N 1
ATOM 3863 C CA . THR B 1 106 ? -2.92 -25.812 -18.141 1 98.06 106 THR B CA 1
ATOM 3864 C C . THR B 1 106 ? -2.977 -25.219 -16.719 1 98.06 106 THR B C 1
ATOM 3866 O O . THR B 1 106 ? -2.283 -24.25 -16.422 1 98.06 106 THR B O 1
ATOM 3869 N N . TYR B 1 107 ? -3.863 -25.766 -15.906 1 98.62 107 TYR B N 1
ATOM 3870 C CA . TYR B 1 107 ? -4.137 -25.328 -14.539 1 98.62 107 TYR B CA 1
ATOM 3871 C C . TYR B 1 107 ? -4.793 -23.953 -14.523 1 98.62 107 TYR B C 1
ATOM 3873 O O . TYR B 1 107 ? -5.02 -23.375 -13.453 1 98.62 107 TYR B O 1
ATOM 3881 N N . ASN B 1 108 ? -5.062 -23.344 -15.695 1 98.81 108 ASN B N 1
ATOM 3882 C CA . ASN B 1 108 ? -5.844 -22.125 -15.812 1 98.81 108 ASN B CA 1
ATOM 3883 C C . ASN B 1 108 ? -7.332 -22.391 -15.617 1 98.81 108 ASN B C 1
ATOM 3885 O O . ASN B 1 108 ? -7.773 -23.547 -15.648 1 98.81 108 ASN B O 1
ATOM 3889 N N . ILE B 1 109 ? -8.047 -21.359 -15.422 1 98.88 109 ILE B N 1
ATOM 3890 C CA . ILE B 1 109 ? -9.492 -21.406 -15.242 1 98.88 109 ILE B CA 1
ATOM 3891 C C . ILE B 1 109 ? -10.133 -22.156 -16.406 1 98.88 109 ILE B C 1
ATOM 3893 O O . ILE B 1 109 ? -9.742 -21.984 -17.562 1 98.88 109 ILE B O 1
ATOM 3897 N N . ASP B 1 110 ? -11.07 -23.078 -16.078 1 98.75 110 ASP B N 1
ATOM 3898 C CA . ASP B 1 110 ? -11.812 -23.812 -17.094 1 98.75 110 ASP B CA 1
ATOM 3899 C C . ASP B 1 110 ? -12.992 -23 -17.625 1 98.75 110 ASP B C 1
ATOM 3901 O O . ASP B 1 110 ? -13.953 -22.75 -16.906 1 98.75 110 ASP B O 1
ATOM 3905 N N . PRO B 1 111 ? -12.953 -22.641 -18.891 1 98.56 111 PRO B N 1
ATOM 3906 C CA . PRO B 1 111 ? -14.039 -21.828 -19.422 1 98.56 111 PRO B CA 1
ATOM 3907 C C . PRO B 1 111 ? -15.406 -22.5 -19.297 1 98.56 111 PRO B C 1
ATOM 3909 O O . PRO B 1 111 ? -16.422 -21.812 -19.078 1 98.56 111 PRO B O 1
ATOM 3912 N N . ASP B 1 112 ? -15.461 -23.797 -19.453 1 98.06 112 ASP B N 1
ATOM 3913 C CA . ASP B 1 112 ? -16.734 -24.484 -19.328 1 98.06 112 ASP B CA 1
ATOM 3914 C C . ASP B 1 112 ? -17.297 -24.359 -17.922 1 98.06 112 ASP B C 1
ATOM 3916 O O . ASP B 1 112 ? -18.5 -24.156 -17.734 1 98.06 112 ASP B O 1
ATOM 3920 N N . SER B 1 113 ? -16.406 -24.5 -16.953 1 98.31 113 SER B N 1
ATOM 3921 C CA . SER B 1 113 ? -16.812 -24.328 -15.57 1 98.31 113 SER B CA 1
ATOM 3922 C C . SER B 1 113 ? -17.297 -22.906 -15.289 1 98.31 113 SER B C 1
ATOM 3924 O O . SER B 1 113 ? -18.172 -22.703 -14.453 1 98.31 113 SER B O 1
ATOM 3926 N N . VAL B 1 114 ? -16.766 -21.922 -15.945 1 98.69 114 VAL B N 1
ATOM 3927 C CA . VAL B 1 114 ? -17.172 -20.531 -15.812 1 98.69 114 VAL B CA 1
ATOM 3928 C C . VAL B 1 114 ? -18.625 -20.375 -16.25 1 98.69 114 VAL B C 1
ATOM 3930 O O . VAL B 1 114 ? -19.453 -19.812 -15.523 1 98.69 114 VAL B O 1
ATOM 3933 N N . GLU B 1 115 ? -18.906 -20.844 -17.406 1 98.12 115 GLU B N 1
ATOM 3934 C CA . GLU B 1 115 ? -20.234 -20.656 -17.984 1 98.12 115 GLU B CA 1
ATOM 3935 C C . GLU B 1 115 ? -21.312 -21.312 -17.125 1 98.12 115 GLU B C 1
ATOM 3937 O O . GLU B 1 115 ? -22.406 -20.75 -16.969 1 98.12 115 GLU B O 1
ATOM 3942 N N . GLU B 1 116 ? -21 -22.406 -16.531 1 97.94 116 GLU B N 1
ATOM 3943 C CA . GLU B 1 116 ? -21.938 -23.172 -15.727 1 97.94 116 GLU B CA 1
ATOM 3944 C C . GLU B 1 116 ? -22.297 -22.422 -14.445 1 97.94 116 GLU B C 1
ATOM 3946 O O . GLU B 1 116 ? -23.328 -22.703 -13.828 1 97.94 116 GLU B O 1
ATOM 3951 N N . ARG B 1 117 ? -21.516 -21.422 -14.039 1 98.25 117 ARG B N 1
ATOM 3952 C CA . ARG B 1 117 ? -21.688 -20.797 -12.727 1 98.25 117 ARG B CA 1
ATOM 3953 C C . ARG B 1 117 ? -22.234 -19.375 -12.859 1 98.25 117 ARG B C 1
ATOM 3955 O O . ARG B 1 117 ? -22.406 -18.672 -11.859 1 98.25 117 ARG B O 1
ATOM 3962 N N . ILE B 1 118 ? -22.531 -18.984 -14.039 1 98.69 118 ILE B N 1
ATOM 3963 C CA . ILE B 1 118 ? -23.047 -17.641 -14.273 1 98.69 118 ILE B CA 1
ATOM 3964 C C . ILE B 1 118 ? -24.484 -17.531 -13.758 1 98.69 118 ILE B C 1
ATOM 3966 O O . ILE B 1 118 ? -25.281 -18.438 -13.953 1 98.69 118 ILE B O 1
ATOM 3970 N N . THR B 1 119 ? -24.766 -16.547 -13.055 1 98.69 119 THR B N 1
ATOM 3971 C CA . THR B 1 119 ? -26.109 -16.172 -12.602 1 98.69 119 THR B CA 1
ATOM 3972 C C . THR B 1 119 ? -26.438 -14.742 -13.016 1 98.69 119 THR B C 1
ATOM 3974 O O . THR B 1 119 ? -25.625 -14.078 -13.664 1 98.69 119 THR B O 1
ATOM 3977 N N . ASP B 1 120 ? -27.594 -14.266 -12.57 1 98.38 120 ASP B N 1
ATOM 3978 C CA . ASP B 1 120 ? -28.016 -12.898 -12.859 1 98.38 120 ASP B CA 1
ATOM 3979 C C . ASP B 1 120 ? -27.172 -11.891 -12.086 1 98.38 120 ASP B C 1
ATOM 3981 O O . ASP B 1 120 ? -27.109 -10.711 -12.438 1 98.38 120 ASP B O 1
ATOM 3985 N N . ASN B 1 121 ? -26.484 -12.367 -11.055 1 98.75 121 ASN B N 1
ATOM 3986 C CA . ASN B 1 121 ? -25.688 -11.492 -10.203 1 98.75 121 ASN B CA 1
ATOM 3987 C C . ASN B 1 121 ? -24.234 -11.422 -10.664 1 98.75 121 ASN B C 1
ATOM 3989 O O . ASN B 1 121 ? -23.453 -10.617 -10.156 1 98.75 121 ASN B O 1
ATOM 3993 N N . THR B 1 122 ? -23.844 -12.258 -11.641 1 98.94 122 THR B N 1
ATOM 3994 C CA . THR B 1 122 ? -22.469 -12.273 -12.125 1 98.94 122 THR B CA 1
ATOM 3995 C C . THR B 1 122 ? -22.172 -11.008 -12.922 1 98.94 122 THR B C 1
ATOM 3997 O O . THR B 1 122 ? -22.875 -10.68 -13.875 1 98.94 122 THR B O 1
ATOM 4000 N N . LYS B 1 123 ? -21.078 -10.297 -12.531 1 98.88 123 LYS B N 1
ATOM 4001 C CA . LYS B 1 123 ? -20.75 -9.047 -13.211 1 98.88 123 LYS B CA 1
ATOM 4002 C C . LYS B 1 123 ? -19.391 -9.125 -13.883 1 98.88 123 LYS B C 1
ATOM 4004 O O . LYS B 1 123 ? -19.109 -8.383 -14.82 1 98.88 123 LYS B O 1
ATOM 4009 N N . ALA B 1 124 ? -18.516 -10.039 -13.383 1 98.94 124 ALA B N 1
ATOM 4010 C CA . ALA B 1 124 ? -17.156 -10.086 -13.914 1 98.94 124 ALA B CA 1
ATOM 4011 C C . ALA B 1 124 ? -16.547 -11.477 -13.758 1 98.94 124 ALA B C 1
ATOM 4013 O O . ALA B 1 124 ? -17.047 -12.297 -12.977 1 98.94 124 ALA B O 1
ATOM 4014 N N . ILE B 1 125 ? -15.555 -11.727 -14.578 1 98.94 125 ILE B N 1
ATOM 4015 C CA . ILE B 1 125 ? -14.664 -12.883 -14.484 1 98.94 125 ILE B CA 1
ATOM 4016 C C . ILE B 1 125 ? -13.234 -12.406 -14.234 1 98.94 125 ILE B C 1
ATOM 4018 O O . ILE B 1 125 ? -12.75 -11.5 -14.906 1 98.94 125 ILE B O 1
ATOM 4022 N N . ILE B 1 126 ? -12.617 -12.93 -13.227 1 98.94 126 ILE B N 1
ATOM 4023 C CA . ILE B 1 126 ? -11.18 -12.742 -13.062 1 98.94 126 ILE B CA 1
ATOM 4024 C C . ILE B 1 126 ? -10.445 -14 -13.508 1 98.94 126 ILE B C 1
ATOM 4026 O O . ILE B 1 126 ? -10.633 -15.07 -12.93 1 98.94 126 ILE B O 1
ATOM 4030 N N . VAL B 1 127 ? -9.664 -13.914 -14.531 1 98.88 127 VAL B N 1
ATOM 4031 C CA . VAL B 1 127 ? -8.797 -15.023 -14.922 1 98.88 127 VAL B CA 1
ATOM 4032 C C . VAL B 1 127 ? -7.414 -14.844 -14.312 1 98.88 127 VAL B C 1
ATOM 4034 O O . VAL B 1 127 ? -6.977 -13.719 -14.062 1 98.88 127 VAL B O 1
ATOM 4037 N N . VAL B 1 128 ? -6.805 -15.875 -13.977 1 98.88 128 VAL B N 1
ATOM 4038 C CA . VAL B 1 128 ? -5.41 -15.906 -13.547 1 98.88 128 VAL B CA 1
ATOM 4039 C C . VAL B 1 128 ? -4.559 -16.609 -14.602 1 98.88 128 VAL B C 1
ATOM 4041 O O . VAL B 1 128 ? -4.855 -17.734 -14.992 1 98.88 128 VAL B O 1
ATOM 4044 N N . HIS B 1 129 ? -3.564 -15.898 -15.125 1 98.88 129 HIS B N 1
ATOM 4045 C CA . HIS B 1 129 ? -2.613 -16.547 -16.031 1 98.88 129 HIS B CA 1
ATOM 4046 C C . HIS B 1 129 ? -1.579 -17.359 -15.25 1 98.88 129 HIS B C 1
ATOM 4048 O O . HIS B 1 129 ? -0.454 -16.891 -15.047 1 98.88 129 HIS B O 1
ATOM 4054 N N . TYR B 1 130 ? -1.941 -18.516 -14.922 1 98.62 130 TYR B N 1
ATOM 4055 C CA . TYR B 1 130 ? -1.21 -19.328 -13.961 1 98.62 130 TYR B CA 1
ATOM 4056 C C . TYR B 1 130 ? 0.175 -19.688 -14.484 1 98.62 130 TYR B C 1
ATOM 4058 O O . TYR B 1 130 ? 0.328 -20.047 -15.656 1 98.62 130 TYR B O 1
ATOM 4066 N N . ALA B 1 131 ? 1.222 -19.531 -13.672 1 98.62 131 ALA B N 1
ATOM 4067 C CA . ALA B 1 131 ? 2.619 -19.891 -13.891 1 98.62 131 ALA B CA 1
ATOM 4068 C C . ALA B 1 131 ? 3.215 -19.109 -15.062 1 98.62 131 ALA B C 1
ATOM 4070 O O . ALA B 1 131 ? 4.367 -19.328 -15.438 1 98.62 131 ALA B O 1
ATOM 4071 N N . GLY B 1 132 ? 2.416 -18.234 -15.648 1 98.56 132 GLY B N 1
ATOM 4072 C CA . GLY B 1 132 ? 2.908 -17.406 -16.734 1 98.56 132 GLY B CA 1
ATOM 4073 C C . GLY B 1 132 ? 2.256 -17.719 -18.062 1 98.56 132 GLY B C 1
ATOM 4074 O O . GLY B 1 132 ? 2.477 -17 -19.047 1 98.56 132 GLY B O 1
ATOM 4075 N N . GLN B 1 133 ? 1.467 -18.766 -18.125 1 98.25 133 GLN B N 1
ATOM 4076 C CA . GLN B 1 133 ? 0.774 -19.141 -19.359 1 98.25 133 GLN B CA 1
ATOM 4077 C C . GLN B 1 133 ? -0.597 -18.469 -19.438 1 98.25 133 GLN B C 1
ATOM 4079 O O . GLN B 1 133 ? -1.434 -18.656 -18.547 1 98.25 133 GLN B O 1
ATOM 4084 N N . PRO B 1 134 ? -0.863 -17.719 -20.5 1 98.44 134 PRO B N 1
ATOM 4085 C CA . PRO B 1 134 ? -2.176 -17.094 -20.656 1 98.44 134 PRO B CA 1
ATOM 4086 C C . PRO B 1 134 ? -3.318 -18.094 -20.672 1 98.44 134 PRO B C 1
ATOM 4088 O O . PRO B 1 134 ? -3.189 -19.172 -21.266 1 98.44 134 PRO B O 1
ATOM 4091 N N . ALA B 1 135 ? -4.395 -17.766 -20 1 98.5 135 ALA B N 1
ATOM 4092 C CA . ALA B 1 135 ? -5.613 -18.562 -20.062 1 98.5 135 ALA B CA 1
ATOM 4093 C C . ALA B 1 135 ? -6.203 -18.578 -21.469 1 98.5 135 ALA B C 1
ATOM 4095 O O . ALA B 1 135 ? -5.699 -17.891 -22.359 1 98.5 135 ALA B O 1
ATOM 4096 N N . ASP B 1 136 ? -7.199 -19.422 -21.672 1 97.94 136 ASP B N 1
ATOM 4097 C CA . ASP B 1 136 ? -7.902 -19.438 -22.953 1 97.94 136 ASP B CA 1
ATOM 4098 C C . ASP B 1 136 ? -8.789 -18.203 -23.094 1 97.94 136 ASP B C 1
ATOM 4100 O O . ASP B 1 136 ? -10.008 -18.281 -22.969 1 97.94 136 ASP B O 1
ATOM 4104 N N . MET B 1 137 ? -8.148 -17.125 -23.453 1 98.06 137 MET B N 1
ATOM 4105 C CA . MET B 1 137 ? -8.82 -15.82 -23.453 1 98.06 137 MET B CA 1
ATOM 4106 C C . MET B 1 137 ? -9.852 -15.75 -24.578 1 98.06 137 MET B C 1
ATOM 4108 O O . MET B 1 137 ? -10.844 -15.031 -24.484 1 98.06 137 MET B O 1
ATOM 4112 N N . ARG B 1 138 ? -9.617 -16.516 -25.641 1 96.94 138 ARG B N 1
ATOM 4113 C CA . ARG B 1 138 ? -10.625 -16.562 -26.703 1 96.94 138 ARG B CA 1
ATOM 4114 C C . ARG B 1 138 ? -11.961 -17.062 -26.172 1 96.94 138 ARG B C 1
ATOM 4116 O O . ARG B 1 138 ? -13 -16.438 -26.391 1 96.94 138 ARG B O 1
ATOM 4123 N N . LYS B 1 139 ? -11.93 -18.141 -25.5 1 98 139 LYS B N 1
ATOM 4124 C CA . LYS B 1 139 ? -13.156 -18.719 -24.953 1 98 139 LYS B CA 1
ATOM 4125 C C . LYS B 1 139 ? -13.727 -17.844 -23.844 1 98 139 LYS B C 1
ATOM 4127 O O . LYS B 1 139 ? -14.945 -17.641 -23.781 1 98 139 LYS B O 1
ATOM 4132 N N . ILE B 1 140 ? -12.891 -17.312 -23 1 98.69 140 ILE B N 1
ATOM 4133 C CA . ILE B 1 140 ? -13.328 -16.484 -21.875 1 98.69 140 ILE B CA 1
ATOM 4134 C C . ILE B 1 140 ? -14.023 -15.234 -22.406 1 98.69 140 ILE B C 1
ATOM 4136 O O . ILE B 1 140 ? -15.109 -14.875 -21.922 1 98.69 140 ILE B O 1
ATOM 4140 N N . MET B 1 141 ? -13.414 -14.602 -23.375 1 98.38 141 MET B N 1
ATOM 4141 C CA . MET B 1 141 ? -13.969 -13.367 -23.906 1 98.38 141 MET B CA 1
ATOM 4142 C C . MET B 1 141 ? -15.289 -13.625 -24.625 1 98.38 141 MET B C 1
ATOM 4144 O O . MET B 1 141 ? -16.188 -12.789 -24.609 1 98.38 141 MET B O 1
ATOM 4148 N N . LYS B 1 142 ? -15.359 -14.773 -25.281 1 98.62 142 LYS B N 1
ATOM 4149 C CA . LYS B 1 142 ? -16.609 -15.148 -25.906 1 98.62 142 LYS B CA 1
ATOM 4150 C C . LYS B 1 142 ? -17.734 -15.289 -24.891 1 98.62 142 LYS B C 1
ATOM 4152 O O . LYS B 1 142 ? -18.844 -14.781 -25.094 1 98.62 142 LYS B O 1
ATOM 4157 N N . ILE B 1 143 ? -17.453 -15.969 -23.812 1 98.75 143 ILE B N 1
ATOM 4158 C CA . ILE B 1 143 ? -18.406 -16.125 -22.734 1 98.75 143 ILE B CA 1
ATOM 4159 C C . ILE B 1 143 ? -18.797 -14.766 -22.172 1 98.75 143 ILE B C 1
ATOM 4161 O O . ILE B 1 143 ? -19.984 -14.469 -22 1 98.75 143 ILE B O 1
ATOM 4165 N N . ALA B 1 144 ? -17.797 -13.906 -21.906 1 98.75 144 ALA B N 1
ATOM 4166 C CA . ALA B 1 144 ? -18.031 -12.586 -21.328 1 98.75 144 ALA B CA 1
ATOM 4167 C C . ALA B 1 144 ? -18.922 -11.742 -22.234 1 98.75 144 ALA B C 1
ATOM 4169 O O . ALA B 1 144 ? -19.828 -11.047 -21.75 1 98.75 144 ALA B O 1
ATOM 4170 N N . LYS B 1 145 ? -18.703 -11.805 -23.516 1 98.38 145 LYS B N 1
ATOM 4171 C CA . LYS B 1 145 ? -19.5 -11.062 -24.469 1 98.38 145 LYS B CA 1
ATOM 4172 C C . LYS B 1 145 ? -20.953 -11.562 -24.484 1 98.38 145 LYS B C 1
ATOM 4174 O O . LYS B 1 145 ? -21.891 -10.766 -24.5 1 98.38 145 LYS B O 1
ATOM 4179 N N . THR B 1 146 ? -21.062 -12.844 -24.516 1 98.5 146 THR B N 1
ATOM 4180 C CA . THR B 1 146 ? -22.391 -13.469 -24.578 1 98.5 146 THR B CA 1
ATOM 4181 C C . THR B 1 146 ? -23.234 -13.047 -23.375 1 98.5 146 THR B C 1
ATOM 4183 O O . THR B 1 146 ? -24.438 -12.766 -23.531 1 98.5 146 THR B O 1
ATOM 4186 N N . TYR B 1 147 ? -22.641 -12.914 -22.234 1 98.56 147 TYR B N 1
ATOM 4187 C CA . TYR B 1 147 ? -23.422 -12.703 -21.016 1 98.56 147 TYR B CA 1
ATOM 4188 C C . TYR B 1 147 ? -23.266 -11.281 -20.5 1 98.56 147 TYR B C 1
ATOM 4190 O 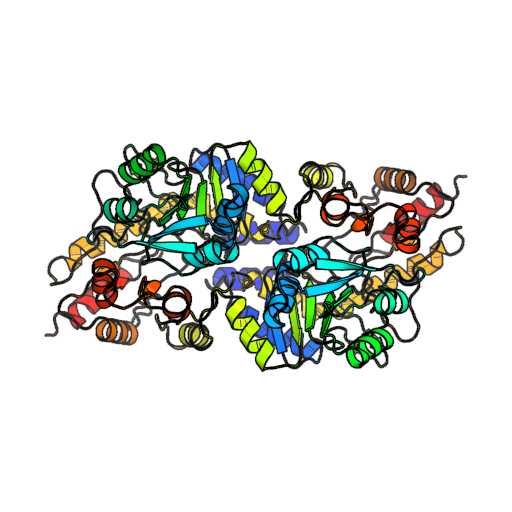O . TYR B 1 147 ? -23.781 -10.93 -19.438 1 98.56 147 TYR B O 1
ATOM 4198 N N . GLY B 1 148 ? -22.5 -10.438 -21.219 1 98.38 148 GLY B N 1
ATOM 4199 C CA . GLY B 1 148 ? -22.312 -9.047 -20.844 1 98.38 148 GLY B CA 1
ATOM 4200 C C . GLY B 1 148 ? -21.469 -8.875 -19.594 1 98.38 148 GLY B C 1
ATOM 4201 O O . GLY B 1 148 ? -21.797 -8.062 -18.719 1 98.38 148 GLY B O 1
ATOM 4202 N N . LEU B 1 149 ? -20.406 -9.672 -19.406 1 98.81 149 LEU B N 1
ATOM 4203 C CA . LEU B 1 149 ? -19.547 -9.641 -18.234 1 98.81 149 LEU B CA 1
ATOM 4204 C C . LEU B 1 149 ? -18.25 -8.914 -18.531 1 98.81 149 LEU B C 1
ATOM 4206 O O . LEU B 1 149 ? -17.797 -8.875 -19.688 1 98.81 149 LEU B O 1
ATOM 4210 N N . LYS B 1 150 ? -17.656 -8.242 -17.547 1 98.88 150 LYS B N 1
ATOM 4211 C CA . LYS B 1 150 ? -16.312 -7.684 -17.641 1 98.88 150 LYS B CA 1
ATOM 4212 C C . LYS B 1 150 ? -15.258 -8.734 -17.328 1 98.88 150 LYS B C 1
ATOM 4214 O O . LYS B 1 150 ? -15.516 -9.688 -16.594 1 98.88 150 LYS B O 1
ATOM 4219 N N . VAL B 1 151 ? -14.094 -8.609 -17.953 1 98.94 151 VAL B N 1
ATOM 4220 C CA . VAL B 1 151 ? -13.008 -9.547 -17.719 1 98.94 151 VAL B CA 1
ATOM 4221 C C . VAL B 1 151 ? -11.797 -8.812 -17.141 1 98.94 151 VAL B C 1
ATOM 4223 O O . VAL B 1 151 ? -11.289 -7.871 -17.75 1 98.94 151 VAL B O 1
ATOM 4226 N N . ILE B 1 152 ? -11.375 -9.172 -15.984 1 98.94 152 ILE B N 1
ATOM 4227 C CA . ILE B 1 152 ? -10.141 -8.711 -15.359 1 98.94 152 ILE B CA 1
ATOM 4228 C C . ILE B 1 152 ? -9.094 -9.828 -15.414 1 98.94 152 ILE B C 1
ATOM 4230 O O . ILE B 1 152 ? -9.375 -10.977 -15.062 1 98.94 152 ILE B O 1
ATOM 4234 N N . GLU B 1 153 ? -7.922 -9.539 -15.883 1 98.94 153 GLU B N 1
ATOM 4235 C CA . GLU B 1 153 ? -6.824 -10.5 -15.93 1 98.94 153 GLU B CA 1
ATOM 4236 C C . GLU B 1 153 ? -5.871 -10.305 -14.75 1 98.94 153 GLU B C 1
ATOM 4238 O O . GLU B 1 153 ? -5.285 -9.234 -14.586 1 98.94 153 GLU B O 1
ATOM 4243 N N . ASP B 1 154 ? -5.812 -11.297 -13.875 1 98.88 154 ASP B N 1
ATOM 4244 C CA . ASP B 1 154 ? -4.688 -11.375 -12.953 1 98.88 154 ASP B CA 1
ATOM 4245 C C . ASP B 1 154 ? -3.445 -11.93 -13.641 1 98.88 154 ASP B C 1
ATOM 4247 O O . ASP B 1 154 ? -3.301 -13.148 -13.789 1 98.88 154 ASP B O 1
ATOM 4251 N N . ALA B 1 155 ? -2.578 -11.055 -14 1 98.88 155 ALA B N 1
ATOM 4252 C CA . ALA B 1 155 ? -1.37 -11.383 -14.758 1 98.88 155 ALA B CA 1
ATOM 4253 C C . ALA B 1 155 ? -0.129 -11.281 -13.8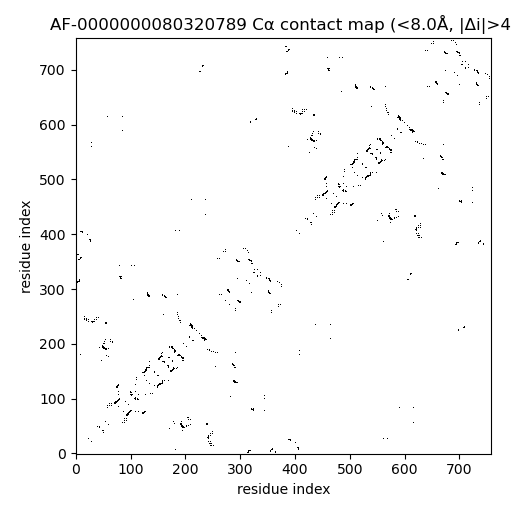75 1 98.88 155 ALA B C 1
ATOM 4255 O O . ALA B 1 155 ? 0.956 -10.945 -14.352 1 98.88 155 ALA B O 1
ATOM 4256 N N . ALA B 1 156 ? -0.33 -11.547 -12.57 1 98.75 156 ALA B N 1
ATOM 4257 C CA . ALA B 1 156 ? 0.775 -11.484 -11.625 1 98.75 156 ALA B CA 1
ATOM 4258 C C . ALA B 1 156 ? 1.931 -12.375 -12.07 1 98.75 156 ALA B C 1
ATOM 4260 O O . ALA B 1 156 ? 3.094 -12.094 -11.766 1 98.75 156 ALA B O 1
ATOM 4261 N N . HIS B 1 157 ? 1.636 -13.438 -12.828 1 98.75 157 HIS B N 1
ATOM 4262 C CA . HIS B 1 157 ? 2.641 -14.406 -13.25 1 98.75 157 HIS B CA 1
ATOM 4263 C C . HIS B 1 157 ? 3.049 -14.172 -14.703 1 98.75 157 HIS B C 1
ATOM 4265 O O . HIS B 1 157 ? 3.904 -14.891 -15.234 1 98.75 157 HIS B O 1
ATOM 4271 N N . ALA B 1 158 ? 2.504 -13.141 -15.398 1 98.81 158 ALA B N 1
ATOM 4272 C CA . ALA B 1 158 ? 2.512 -13.289 -16.859 1 98.81 158 ALA B CA 1
ATOM 4273 C C . ALA B 1 158 ? 3.086 -12.047 -17.531 1 98.81 158 ALA B C 1
ATOM 4275 O O . ALA B 1 158 ? 2.797 -11.789 -18.703 1 98.81 158 ALA B O 1
ATOM 4276 N N . ALA B 1 159 ? 3.812 -11.242 -16.797 1 98.75 159 ALA B N 1
ATOM 4277 C CA . ALA B 1 159 ? 4.457 -10.109 -17.469 1 98.75 159 ALA B CA 1
ATOM 4278 C C . ALA B 1 159 ? 5.371 -10.586 -18.594 1 98.75 159 ALA B C 1
ATOM 4280 O O . ALA B 1 159 ? 6.285 -11.383 -18.359 1 98.75 159 ALA B O 1
ATOM 4281 N N . GLY B 1 160 ? 5.09 -10.141 -19.766 1 98.38 160 GLY B N 1
ATOM 4282 C CA . GLY B 1 160 ? 5.895 -10.5 -20.922 1 98.38 160 GLY B CA 1
ATOM 4283 C C . GLY B 1 160 ? 5.375 -11.719 -21.656 1 98.38 160 GLY B C 1
ATOM 4284 O O . GLY B 1 160 ? 5.863 -12.047 -22.75 1 98.38 160 GLY B O 1
ATOM 4285 N N . ALA B 1 161 ? 4.395 -12.453 -21.125 1 98.62 161 ALA B N 1
ATOM 4286 C CA . ALA B 1 161 ? 3.781 -13.594 -21.812 1 98.62 161 ALA B CA 1
ATOM 4287 C C . ALA B 1 161 ? 3.021 -13.148 -23.062 1 98.62 161 ALA B C 1
ATOM 4289 O O . ALA B 1 161 ? 2.604 -11.992 -23.156 1 98.62 161 ALA B O 1
ATOM 4290 N N . LYS B 1 162 ? 2.875 -14.055 -23.984 1 97.88 162 LYS B N 1
ATOM 4291 C CA . LYS B 1 162 ? 2.18 -13.734 -25.234 1 97.88 162 LYS B CA 1
ATOM 4292 C C . LYS B 1 162 ? 1.085 -14.758 -25.531 1 97.88 162 LYS B C 1
ATOM 4294 O O . LYS B 1 162 ? 1.269 -15.953 -25.297 1 97.88 162 LYS B O 1
ATOM 4299 N N . TYR B 1 163 ? 0.002 -14.195 -25.875 1 96.62 163 TYR B N 1
ATOM 4300 C CA . TYR B 1 163 ? -1.131 -14.992 -26.344 1 96.62 163 TYR B CA 1
ATOM 4301 C C . TYR B 1 163 ? -1.056 -15.234 -27.844 1 96.62 163 TYR B C 1
ATOM 4303 O O . TYR B 1 163 ? -0.012 -15.008 -28.469 1 96.62 163 TYR B O 1
ATOM 4311 N N . GLU B 1 164 ? -2.145 -15.742 -28.406 1 92.25 164 GLU B N 1
ATOM 4312 C CA . GLU B 1 164 ? -2.162 -16.078 -29.828 1 92.25 164 GLU B CA 1
ATOM 4313 C C . GLU B 1 164 ? -1.78 -14.883 -30.688 1 92.25 164 GLU B C 1
ATOM 4315 O O . GLU B 1 164 ? -2.023 -13.734 -30.312 1 92.25 164 GLU B O 1
ATOM 4320 N N . ASN B 1 165 ? -1.041 -15.055 -31.781 1 88.25 165 ASN B N 1
ATOM 4321 C CA . ASN B 1 165 ? -0.603 -14.055 -32.75 1 88.25 165 ASN B CA 1
ATOM 4322 C C . ASN B 1 165 ? 0.433 -13.109 -32.156 1 88.25 165 ASN B C 1
ATOM 4324 O O . ASN B 1 165 ? 0.61 -11.992 -32.656 1 88.25 165 ASN B O 1
ATOM 4328 N N . GLY B 1 166 ? 1.004 -13.469 -31.016 1 91.94 166 GLY B N 1
ATOM 4329 C CA . GLY B 1 166 ? 2.109 -12.711 -30.438 1 91.94 166 GLY B CA 1
ATOM 4330 C C . GLY B 1 166 ? 1.657 -11.539 -29.594 1 91.94 166 GLY B C 1
ATOM 4331 O O . GLY B 1 166 ? 2.479 -10.734 -29.156 1 91.94 166 GLY B O 1
ATOM 4332 N N . LYS B 1 167 ? 0.406 -11.492 -29.375 1 94.69 167 LYS B N 1
ATOM 4333 C CA . LYS B 1 167 ? -0.109 -10.406 -28.547 1 94.69 167 LYS B CA 1
ATOM 4334 C C . LYS B 1 167 ? 0.276 -10.594 -27.078 1 94.69 167 LYS B C 1
ATOM 4336 O O . LYS B 1 167 ? 0.023 -11.656 -26.5 1 94.69 167 LYS B O 1
ATOM 4341 N N . LYS B 1 168 ? 0.88 -9.578 -26.531 1 97.19 168 LYS B N 1
ATOM 4342 C CA . LYS B 1 168 ? 1.292 -9.664 -25.125 1 97.19 168 LYS B CA 1
ATOM 4343 C C . LYS B 1 168 ? 0.083 -9.641 -24.203 1 97.19 168 LYS B C 1
ATOM 4345 O O . LYS B 1 168 ? -0.915 -8.977 -24.484 1 97.19 168 LYS B O 1
ATOM 4350 N N . VAL B 1 169 ? 0.188 -10.414 -23.109 1 97.5 169 VAL B N 1
ATOM 4351 C CA . VAL B 1 169 ? -0.762 -10.273 -22.016 1 97.5 169 VAL B CA 1
ATOM 4352 C C . VAL B 1 169 ? -0.762 -8.828 -21.531 1 97.5 169 VAL B C 1
ATOM 4354 O O . VAL B 1 169 ? 0.299 -8.219 -21.375 1 97.5 169 VAL B O 1
ATOM 4357 N N . GLY B 1 170 ? -1.95 -8.258 -21.281 1 96.06 170 GLY B N 1
ATOM 4358 C CA . GLY B 1 170 ? -2.043 -6.883 -20.812 1 96.06 170 GLY B CA 1
ATOM 4359 C C . GLY B 1 170 ? -3.049 -6.055 -21.578 1 96.06 170 GLY B C 1
ATOM 4360 O O . GLY B 1 170 ? -3.371 -4.93 -21.188 1 96.06 170 GLY B O 1
ATOM 4361 N N . ALA B 1 171 ? -3.611 -6.645 -22.625 1 91.44 171 ALA B N 1
ATOM 4362 C CA . ALA B 1 171 ? -4.594 -5.945 -23.438 1 91.44 171 ALA B CA 1
ATOM 4363 C C . ALA B 1 171 ? -5.586 -6.926 -24.062 1 91.44 171 ALA B C 1
ATOM 4365 O O . ALA B 1 171 ? -6.031 -6.734 -25.203 1 91.44 171 ALA B O 1
ATOM 4366 N N . LEU B 1 172 ? -5.836 -8.008 -23.391 1 93.56 172 LEU B N 1
ATOM 4367 C CA . LEU B 1 172 ? -6.738 -9.023 -23.906 1 93.56 172 LEU B CA 1
ATOM 4368 C C . LEU B 1 172 ? -8.141 -8.852 -23.344 1 93.56 172 LEU B C 1
ATOM 4370 O O . LEU B 1 172 ? -9.133 -9.016 -24.062 1 93.56 172 LEU B O 1
ATOM 4374 N N . GLY B 1 173 ? -8.266 -8.562 -22.047 1 95.44 173 GLY B N 1
ATOM 4375 C CA . GLY B 1 173 ? -9.539 -8.305 -21.391 1 95.44 173 GLY B CA 1
ATOM 4376 C C . GLY B 1 173 ? -9.805 -6.832 -21.156 1 95.44 173 GLY B C 1
ATOM 4377 O O . GLY B 1 173 ? -9.344 -5.984 -21.922 1 95.44 173 GLY B O 1
ATOM 4378 N N . ASN B 1 174 ? -10.672 -6.484 -20.188 1 97.88 174 ASN B N 1
ATOM 4379 C CA . ASN B 1 174 ? -11.031 -5.098 -19.906 1 97.88 174 ASN B CA 1
ATOM 4380 C C . ASN B 1 174 ? -9.938 -4.387 -19.125 1 97.88 174 ASN B C 1
ATOM 4382 O O . ASN B 1 174 ? -9.594 -3.238 -19.422 1 97.88 174 ASN B O 1
ATOM 4386 N N . LEU B 1 175 ? -9.445 -5.051 -18.109 1 98.81 175 LEU B N 1
ATOM 4387 C CA . LEU B 1 175 ? -8.328 -4.594 -17.297 1 98.81 175 LEU B CA 1
ATOM 4388 C C . LEU B 1 175 ? -7.363 -5.738 -16.984 1 98.81 175 LEU B C 1
ATOM 4390 O O . LEU B 1 175 ? -7.797 -6.863 -16.734 1 98.81 175 LEU B O 1
ATOM 4394 N N . THR B 1 176 ? -6.086 -5.488 -17.078 1 98.94 176 THR B N 1
ATOM 4395 C CA . THR B 1 176 ? -5.078 -6.477 -16.703 1 98.94 176 THR B CA 1
ATOM 4396 C C . THR B 1 176 ? -4.219 -5.969 -15.547 1 98.94 176 THR B C 1
ATOM 4398 O O . THR B 1 176 ? -3.717 -4.844 -15.594 1 98.94 176 THR B O 1
ATOM 4401 N N . CYS B 1 177 ? -4.082 -6.762 -14.516 1 98.94 177 CYS B N 1
ATOM 4402 C CA . CYS B 1 177 ? -3.338 -6.395 -13.32 1 98.94 177 CYS B CA 1
ATOM 4403 C C . CYS B 1 177 ? -2.037 -7.184 -13.219 1 98.94 177 CYS B C 1
ATOM 4405 O O . CYS B 1 177 ? -2.049 -8.414 -13.242 1 98.94 177 CYS B O 1
ATOM 4407 N N . PHE B 1 178 ? -0.929 -6.508 -13.109 1 98.94 178 PHE B N 1
ATOM 4408 C CA . PHE B 1 178 ? 0.387 -7.125 -12.992 1 98.94 178 PHE B CA 1
ATOM 4409 C C . PHE B 1 178 ? 0.931 -6.973 -11.578 1 98.94 178 PHE B C 1
ATOM 4411 O O . PHE B 1 178 ? 0.566 -6.035 -10.867 1 98.94 178 PHE B O 1
ATOM 4418 N N . SER B 1 179 ? 1.768 -7.902 -11.164 1 98.88 179 SER B N 1
ATOM 4419 C CA . SER B 1 179 ? 2.453 -7.863 -9.875 1 98.88 179 SER B CA 1
ATOM 4420 C C . SER B 1 179 ? 3.955 -7.668 -10.055 1 98.88 179 SER B C 1
ATOM 4422 O O . SER B 1 179 ? 4.566 -8.281 -10.938 1 98.88 179 SER B O 1
ATOM 4424 N N . PHE B 1 180 ? 4.48 -6.809 -9.258 1 98.81 180 PHE B N 1
ATOM 4425 C CA . PHE B 1 180 ? 5.926 -6.613 -9.219 1 98.81 180 PHE B CA 1
ATOM 4426 C C . PHE B 1 180 ? 6.488 -6.98 -7.852 1 98.81 180 PHE B C 1
ATOM 4428 O O . PHE B 1 180 ? 7.414 -6.332 -7.363 1 98.81 180 PHE B O 1
ATOM 4435 N N . TYR B 1 181 ? 5.797 -7.977 -7.199 1 97.88 181 TYR B N 1
ATOM 4436 C CA . TYR B 1 181 ? 6.34 -8.586 -5.992 1 97.88 181 TYR B CA 1
ATOM 4437 C C . TYR B 1 181 ? 7.727 -9.164 -6.25 1 97.88 181 TYR B C 1
ATOM 4439 O O . TYR B 1 181 ? 8.094 -9.422 -7.398 1 97.88 181 TYR B O 1
ATOM 4447 N N . ALA B 1 182 ? 8.453 -9.438 -5.273 1 96.25 182 ALA B N 1
ATOM 4448 C CA . ALA B 1 182 ? 9.883 -9.719 -5.289 1 96.25 182 ALA B CA 1
ATOM 4449 C C . ALA B 1 182 ? 10.203 -10.898 -6.207 1 96.25 182 ALA B C 1
ATOM 4451 O O . ALA B 1 182 ? 11.234 -10.906 -6.883 1 96.25 182 ALA B O 1
ATOM 4452 N N . THR B 1 183 ? 9.289 -11.852 -6.305 1 95 183 THR B N 1
ATOM 4453 C CA . THR B 1 183 ? 9.633 -13.102 -6.973 1 95 183 THR B CA 1
ATOM 4454 C C . THR B 1 183 ? 9.016 -13.156 -8.367 1 95 183 THR B C 1
ATOM 4456 O O . THR B 1 183 ? 9.141 -14.164 -9.07 1 95 183 THR B O 1
ATOM 4459 N N . LYS B 1 184 ? 8.336 -12.117 -8.773 1 98.31 184 LYS B N 1
ATOM 4460 C CA . LYS B 1 184 ? 7.609 -12.141 -10.039 1 98.31 184 LYS B CA 1
ATOM 4461 C C . LYS B 1 184 ? 8.562 -11.977 -11.219 1 98.31 184 LYS B C 1
ATOM 4463 O O . LYS B 1 184 ? 9.773 -11.844 -11.039 1 98.31 184 LYS B O 1
ATOM 4468 N N . PRO B 1 185 ? 8.031 -12.086 -12.469 1 98.31 185 PRO B N 1
ATOM 4469 C CA . PRO B 1 185 ? 8.898 -12.031 -13.641 1 98.31 185 PRO B CA 1
ATOM 4470 C C . PRO B 1 185 ? 9.781 -10.789 -13.664 1 98.31 185 PRO B C 1
ATOM 4472 O O . PRO B 1 185 ? 10.914 -10.836 -14.164 1 98.31 185 PRO B O 1
ATOM 4475 N N . MET B 1 186 ? 9.266 -9.75 -13.172 1 98.69 186 MET B N 1
ATOM 4476 C CA . MET B 1 186 ? 10.008 -8.539 -12.828 1 98.69 186 MET B CA 1
ATOM 4477 C C . MET B 1 186 ? 9.547 -7.988 -11.484 1 98.69 186 MET B C 1
ATOM 4479 O O . MET B 1 186 ? 8.469 -8.336 -11 1 98.69 186 MET B O 1
ATOM 4483 N N . THR B 1 187 ? 10.438 -7.137 -10.922 1 98.69 187 THR B N 1
ATOM 4484 C CA . THR B 1 187 ? 10.078 -6.754 -9.562 1 98.69 187 THR B CA 1
ATOM 4485 C C . THR B 1 187 ? 10.344 -5.27 -9.328 1 98.69 187 THR B C 1
ATOM 4487 O O . THR B 1 187 ? 11.156 -4.664 -10.031 1 98.69 187 THR B O 1
ATOM 4490 N N . THR B 1 188 ? 9.609 -4.668 -8.43 1 98.62 188 THR B N 1
ATOM 4491 C CA . THR B 1 188 ? 9.875 -3.359 -7.848 1 98.62 188 THR B CA 1
ATOM 4492 C C . THR B 1 188 ? 9.945 -3.451 -6.328 1 98.62 188 THR B C 1
ATOM 4494 O O . THR B 1 188 ? 9.742 -2.457 -5.629 1 98.62 188 THR B O 1
ATOM 4497 N N . GLY B 1 189 ? 10.273 -4.68 -5.809 1 97.56 189 GLY B N 1
ATOM 4498 C CA . GLY B 1 189 ? 10.125 -4.945 -4.387 1 97.56 189 GLY B CA 1
ATOM 4499 C C . GLY B 1 189 ? 8.703 -5.301 -3.99 1 97.56 189 GLY B C 1
ATOM 4500 O O . GLY B 1 189 ? 8.43 -6.422 -3.555 1 97.56 189 GLY B O 1
ATOM 4501 N N . GLU B 1 190 ? 7.84 -4.406 -4.09 1 97.81 190 GLU B N 1
ATOM 4502 C CA . GLU B 1 190 ? 6.383 -4.461 -4.125 1 97.81 190 GLU B CA 1
ATOM 4503 C C . GLU B 1 190 ? 5.82 -3.533 -5.199 1 97.81 190 GLU B C 1
ATOM 4505 O O . GLU B 1 190 ? 6.375 -2.461 -5.453 1 97.81 190 GLU B O 1
ATOM 4510 N N . GLY B 1 191 ? 4.73 -3.916 -5.832 1 98.69 191 GLY B N 1
ATOM 4511 C CA . GLY B 1 191 ? 4.164 -3.043 -6.852 1 98.69 191 GLY B CA 1
ATOM 4512 C C . GLY B 1 191 ? 3.162 -3.744 -7.746 1 98.69 191 GLY B C 1
ATOM 4513 O O . GLY B 1 191 ? 3.02 -4.969 -7.691 1 98.69 191 GLY B O 1
ATOM 4514 N N . GLY B 1 192 ? 2.475 -2.953 -8.523 1 98.88 192 GLY B N 1
ATOM 4515 C CA . GLY B 1 192 ? 1.518 -3.432 -9.508 1 98.88 192 GLY B CA 1
ATOM 4516 C C . GLY B 1 192 ? 1.294 -2.453 -10.648 1 98.88 192 GLY B C 1
ATOM 4517 O O . GLY B 1 192 ? 1.847 -1.352 -10.641 1 98.88 192 GLY B O 1
ATOM 4518 N N . MET B 1 193 ? 0.613 -2.871 -11.578 1 98.94 193 MET B N 1
ATOM 4519 C CA . MET B 1 193 ? 0.244 -2.088 -12.758 1 98.94 193 MET B CA 1
ATOM 4520 C C . MET B 1 193 ? -1.098 -2.549 -13.32 1 98.94 193 MET B C 1
ATOM 4522 O O . MET B 1 193 ? -1.382 -3.746 -13.352 1 98.94 193 MET B O 1
ATOM 4526 N N . ILE B 1 194 ? -1.894 -1.604 -13.672 1 98.94 194 ILE B N 1
ATOM 4527 C CA . ILE B 1 194 ? -3.121 -1.896 -14.398 1 98.94 194 ILE B CA 1
ATOM 4528 C C . ILE B 1 194 ? -2.996 -1.402 -15.844 1 98.94 194 ILE B C 1
ATOM 4530 O O . ILE B 1 194 ? -2.732 -0.221 -16.078 1 98.94 194 ILE B O 1
ATOM 4534 N N . THR B 1 195 ? -3.164 -2.236 -16.781 1 98.94 195 THR B N 1
ATOM 4535 C CA . THR B 1 195 ? -3.215 -1.812 -18.172 1 98.94 195 THR B CA 1
ATOM 4536 C C . THR B 1 195 ? -4.633 -1.934 -18.734 1 98.94 195 THR B C 1
ATOM 4538 O O . THR B 1 195 ? -5.371 -2.854 -18.359 1 98.94 195 THR B O 1
ATOM 4541 N N . LEU B 1 196 ? -5.035 -1.032 -19.531 1 98.75 196 LEU B N 1
ATOM 4542 C CA . LEU B 1 196 ? -6.371 -0.963 -20.109 1 98.75 196 LEU B CA 1
ATOM 4543 C C . LEU B 1 196 ? -6.402 -0.01 -21.312 1 98.75 196 LEU B C 1
ATOM 4545 O O . LEU B 1 196 ? -5.461 0.761 -21.516 1 98.75 196 LEU B O 1
ATOM 4549 N N . ASP B 1 197 ? -7.555 -0.035 -22.031 1 98.19 197 ASP B N 1
ATOM 4550 C CA . ASP B 1 197 ? -7.66 0.822 -23.219 1 98.19 197 ASP B CA 1
ATOM 4551 C C . ASP B 1 197 ? -8.789 1.843 -23.047 1 98.19 197 ASP B C 1
ATOM 4553 O O . ASP B 1 197 ? -9.008 2.676 -23.922 1 98.19 197 ASP B O 1
ATOM 4557 N N . ASP B 1 198 ? -9.484 1.808 -21.922 1 98.06 198 ASP B N 1
ATOM 4558 C CA . ASP B 1 198 ? -10.578 2.734 -21.641 1 98.06 198 ASP B CA 1
ATOM 4559 C C . ASP B 1 198 ? -10.062 3.971 -20.891 1 98.06 198 ASP B C 1
ATOM 4561 O O . ASP B 1 198 ? -9.703 3.895 -19.719 1 98.06 198 ASP B O 1
ATOM 4565 N N . GLY B 1 199 ? -10.117 5.109 -21.547 1 97.88 199 GLY B N 1
ATOM 4566 C CA . GLY B 1 199 ? -9.586 6.34 -20.984 1 97.88 199 GLY B CA 1
ATOM 4567 C C . GLY B 1 199 ? -10.359 6.828 -19.766 1 97.88 199 GLY B C 1
ATOM 4568 O O . GLY B 1 199 ? -9.773 7.375 -18.828 1 97.88 199 GLY B O 1
ATOM 4569 N N . TYR B 1 200 ? -11.617 6.621 -19.844 1 97.75 200 TYR B N 1
ATOM 4570 C CA . TYR B 1 200 ? -12.453 7.02 -18.719 1 97.75 200 TYR B CA 1
ATOM 4571 C C . TYR B 1 200 ? -12.094 6.234 -17.469 1 97.75 200 TYR B C 1
ATOM 4573 O O . TYR B 1 200 ? -11.922 6.812 -16.391 1 97.75 200 TYR B O 1
ATOM 4581 N N . LEU B 1 201 ? -11.922 4.93 -17.594 1 98.25 201 LEU B N 1
ATOM 4582 C CA . LEU B 1 201 ? -11.547 4.09 -16.469 1 98.25 201 LEU B CA 1
ATOM 4583 C C . LEU B 1 201 ? -10.141 4.41 -15.984 1 98.25 201 LEU B C 1
ATOM 4585 O O . LEU B 1 201 ? -9.859 4.367 -14.781 1 98.25 201 LEU B O 1
ATOM 4589 N N . ALA B 1 202 ? -9.258 4.711 -16.922 1 98.19 202 ALA B N 1
ATOM 4590 C CA . ALA B 1 202 ? -7.891 5.07 -16.547 1 98.19 202 ALA B CA 1
ATOM 4591 C C . ALA B 1 202 ? -7.871 6.305 -15.656 1 98.19 202 ALA B C 1
ATOM 4593 O O . ALA B 1 202 ? -7.156 6.344 -14.656 1 98.19 202 ALA B O 1
ATOM 4594 N N . ASP B 1 203 ? -8.664 7.297 -16 1 96.88 203 ASP B N 1
ATOM 4595 C CA . ASP B 1 203 ? -8.75 8.523 -15.211 1 96.88 203 ASP B CA 1
ATOM 4596 C C . ASP B 1 203 ? -9.32 8.242 -13.82 1 96.88 203 ASP B C 1
ATOM 4598 O O . ASP B 1 203 ? -8.828 8.773 -12.82 1 96.88 203 ASP B O 1
ATOM 4602 N N . LYS B 1 204 ? -10.305 7.43 -13.797 1 97.38 204 LYS B N 1
ATOM 4603 C CA . LYS B 1 204 ? -10.906 7.066 -12.516 1 97.38 204 LYS B CA 1
ATOM 4604 C C . LYS B 1 204 ? -9.914 6.316 -11.633 1 97.38 204 LYS B C 1
ATOM 4606 O O . LYS B 1 204 ? -9.875 6.527 -10.422 1 97.38 204 LYS B O 1
ATOM 4611 N N . LEU B 1 205 ? -9.141 5.445 -12.266 1 98.44 205 LEU B N 1
ATOM 4612 C CA . LEU B 1 205 ? -8.117 4.707 -11.531 1 98.44 205 LEU B CA 1
ATOM 4613 C C . LEU B 1 205 ? -7.113 5.664 -10.898 1 98.44 205 LEU B C 1
ATOM 4615 O O . LEU B 1 205 ? -6.723 5.484 -9.742 1 98.44 205 LEU B O 1
ATOM 4619 N N . ARG B 1 206 ? -6.695 6.629 -11.609 1 97.06 206 ARG B N 1
ATOM 4620 C CA . ARG B 1 206 ? -5.711 7.586 -11.125 1 97.06 206 ARG B CA 1
ATOM 4621 C C . ARG B 1 206 ? -6.262 8.391 -9.953 1 97.06 206 ARG B C 1
ATOM 4623 O O . ARG B 1 206 ? -5.539 8.688 -9 1 97.06 206 ARG B O 1
ATOM 4630 N N . ILE B 1 207 ? -7.52 8.719 -9.984 1 96 207 ILE B N 1
ATOM 4631 C CA . ILE B 1 207 ? -8.172 9.461 -8.914 1 96 207 ILE B CA 1
ATOM 4632 C C . ILE B 1 207 ? -8.289 8.578 -7.668 1 96 207 ILE B C 1
ATOM 4634 O O . ILE B 1 207 ? -7.902 8.992 -6.574 1 96 207 ILE B O 1
ATOM 4638 N N . LEU B 1 208 ? -8.695 7.309 -7.848 1 97.56 208 LEU B N 1
ATOM 4639 C CA . LEU B 1 208 ? -8.945 6.398 -6.734 1 97.56 208 LEU B CA 1
ATOM 4640 C C . LEU B 1 208 ? -7.641 5.973 -6.074 1 97.56 208 LEU B C 1
ATOM 4642 O O . LEU B 1 208 ? -7.594 5.758 -4.859 1 97.56 208 LEU B O 1
ATOM 4646 N N . ARG B 1 209 ? -6.594 5.898 -6.859 1 97.06 209 ARG B N 1
ATOM 4647 C CA . ARG B 1 209 ? -5.316 5.398 -6.363 1 97.06 209 ARG B CA 1
ATOM 4648 C C . ARG B 1 209 ? -4.707 6.363 -5.352 1 97.06 209 ARG B C 1
ATOM 4650 O O . ARG B 1 209 ? -3.879 5.965 -4.531 1 97.06 209 ARG B O 1
ATOM 4657 N N . LEU B 1 210 ? -5.199 7.621 -5.488 1 95.5 210 LEU B N 1
ATOM 4658 C CA . LEU B 1 210 ? -4.578 8.664 -4.68 1 95.5 210 LEU B CA 1
ATOM 4659 C C . LEU B 1 210 ? -5.633 9.5 -3.971 1 95.5 210 LEU B C 1
ATOM 4661 O O . LEU B 1 210 ? -5.832 10.672 -4.305 1 95.5 210 LEU B O 1
ATOM 4665 N N . HIS B 1 211 ? -6.301 8.938 -3.057 1 95.56 211 HIS B N 1
ATOM 4666 C CA . HIS B 1 211 ? -7.172 9.492 -2.027 1 95.56 211 HIS B CA 1
ATOM 4667 C C . HIS B 1 211 ? -8.438 10.078 -2.637 1 95.56 211 HIS B C 1
ATOM 4669 O O . HIS B 1 211 ? -9.242 10.703 -1.936 1 95.56 211 HIS B O 1
ATOM 4675 N N . GLY B 1 212 ? -8.641 9.945 -3.951 1 95.31 212 GLY B N 1
ATOM 4676 C CA . GLY B 1 212 ? -9.828 10.492 -4.582 1 95.31 212 GLY B CA 1
ATOM 4677 C C . GLY B 1 212 ? -9.711 11.969 -4.906 1 95.31 212 GLY B C 1
ATOM 4678 O O . GLY B 1 212 ? -10.711 12.664 -5.051 1 95.31 212 GLY B O 1
ATOM 4679 N N . ILE B 1 213 ? -8.469 12.445 -4.867 1 91.12 213 ILE B N 1
ATOM 4680 C CA . ILE B 1 213 ? -8.195 13.852 -5.141 1 91.12 213 ILE B CA 1
ATOM 4681 C C . ILE B 1 213 ? -8.164 14.086 -6.652 1 91.12 213 ILE B C 1
ATOM 4683 O O . ILE B 1 213 ? -7.613 13.266 -7.398 1 91.12 213 ILE B O 1
ATOM 4687 N N . SER B 1 214 ? -8.797 15.055 -7.133 1 79.12 214 SER B N 1
ATOM 4688 C CA . SER B 1 214 ? -8.977 15.328 -8.555 1 79.12 214 SER B CA 1
ATOM 4689 C C . SER B 1 214 ? -7.637 15.516 -9.25 1 79.12 214 SER B C 1
ATOM 4691 O O . SER B 1 214 ? -6.652 15.914 -8.625 1 79.12 214 SER B O 1
ATOM 4693 N N . LYS B 1 215 ? -7.637 15.047 -10.492 1 61.81 215 LYS B N 1
ATOM 4694 C CA . LYS B 1 215 ? -6.516 14.93 -11.422 1 61.81 215 LYS B CA 1
ATOM 4695 C C . LYS B 1 215 ? -5.703 16.219 -11.461 1 61.81 215 LYS B C 1
ATOM 4697 O O . LYS B 1 215 ? -4.473 16.188 -11.414 1 61.81 215 LYS B O 1
ATOM 4702 N N . ASP B 1 216 ? -6.52 17.141 -11.586 1 54.94 216 ASP B N 1
ATOM 4703 C CA . ASP B 1 216 ? -5.902 18.438 -11.828 1 54.94 216 ASP B CA 1
ATOM 4704 C C . ASP B 1 216 ? -5.02 18.859 -10.656 1 54.94 216 ASP B C 1
ATOM 4706 O O . ASP B 1 216 ? -4.047 19.594 -10.836 1 54.94 216 ASP B O 1
ATOM 4710 N N . ALA B 1 217 ? -5.191 18.156 -9.648 1 53.03 217 ALA B N 1
ATOM 4711 C CA . ALA B 1 217 ? -4.469 18.547 -8.445 1 53.03 217 ALA B CA 1
ATOM 4712 C C . ALA B 1 217 ? -3.023 18.062 -8.484 1 53.03 217 ALA B C 1
ATOM 4714 O O . ALA B 1 217 ? -2.094 18.812 -8.195 1 53.03 217 ALA B O 1
ATOM 4715 N N . TRP B 1 218 ? -2.908 16.844 -8.945 1 52.59 218 TRP B N 1
ATOM 4716 C CA . TRP B 1 218 ? -1.559 16.297 -9 1 52.59 218 TRP B CA 1
ATOM 4717 C C . TRP B 1 218 ? -0.719 17.016 -10.055 1 52.59 218 TRP B C 1
ATOM 4719 O O . TRP B 1 218 ? 0.454 17.312 -9.82 1 52.59 218 TRP B O 1
ATOM 4729 N N . LYS B 1 219 ? -1.437 17.281 -11.156 1 54.56 219 LYS B N 1
ATOM 4730 C CA . LYS B 1 219 ? -0.76 18.031 -12.211 1 54.56 219 LYS B CA 1
ATOM 4731 C C . LYS B 1 219 ? -0.358 19.422 -11.734 1 54.56 219 LYS B C 1
ATOM 4733 O O . LYS B 1 219 ? 0.772 19.859 -11.969 1 54.56 219 LYS B O 1
ATOM 4738 N N . ARG B 1 220 ? -1.214 19.984 -11.016 1 47.31 220 ARG B N 1
ATOM 4739 C CA . ARG B 1 220 ? -0.938 21.328 -10.523 1 47.31 220 ARG B CA 1
ATOM 4740 C C . ARG B 1 220 ? 0.153 21.312 -9.453 1 47.31 220 ARG B C 1
ATOM 4742 O O . ARG B 1 220 ? 0.98 22.219 -9.391 1 47.31 220 ARG B O 1
ATOM 4749 N N . TYR B 1 221 ? 0.049 20.281 -8.773 1 47.44 221 TYR B N 1
ATOM 4750 C CA . TYR B 1 221 ? 1.091 20.125 -7.766 1 47.44 221 TYR B CA 1
ATOM 4751 C C . TYR B 1 221 ? 2.469 20.047 -8.414 1 47.44 221 TYR B C 1
ATOM 4753 O O . TYR B 1 221 ? 3.406 20.719 -7.98 1 47.44 221 TYR B O 1
ATOM 4761 N N . LEU B 1 222 ? 2.543 19.281 -9.422 1 46.94 222 LEU B N 1
ATOM 4762 C CA . LEU B 1 222 ? 3.82 19.125 -10.109 1 46.94 222 LEU B CA 1
ATOM 4763 C C . LEU B 1 222 ? 4.238 20.422 -10.797 1 46.94 222 LEU B C 1
ATOM 4765 O O . LEU B 1 222 ? 5.426 20.75 -10.836 1 46.94 222 LEU B O 1
ATOM 4769 N N . GLU B 1 223 ? 3.238 21.141 -11.32 1 48.34 223 GLU B N 1
ATOM 4770 C CA . GLU B 1 223 ? 3.574 22.281 -12.18 1 48.34 223 GLU B CA 1
ATOM 4771 C C . GLU B 1 223 ? 3.684 23.562 -11.367 1 48.34 223 GLU B C 1
ATOM 4773 O O . GLU B 1 223 ? 4.605 24.359 -11.57 1 48.34 223 GLU B O 1
ATOM 4778 N N . ASN B 1 224 ? 2.607 23.891 -10.555 1 52.06 224 ASN B N 1
ATOM 4779 C CA . ASN B 1 224 ? 2.551 25.234 -10.008 1 52.06 224 ASN B CA 1
ATOM 4780 C C . ASN B 1 224 ? 2.438 25.219 -8.484 1 52.06 224 ASN B C 1
ATOM 4782 O O . ASN B 1 224 ? 2.064 26.234 -7.879 1 52.06 224 ASN B O 1
ATOM 4786 N N . ASN B 1 225 ? 2.754 24.156 -7.883 1 56.62 225 ASN B N 1
ATOM 4787 C CA . ASN B 1 225 ? 2.748 24.031 -6.43 1 56.62 225 ASN B CA 1
ATOM 4788 C C . ASN B 1 225 ? 1.423 24.5 -5.832 1 56.62 225 ASN B C 1
ATOM 4790 O O . ASN B 1 225 ? 1.406 25.25 -4.859 1 56.62 225 ASN B O 1
ATOM 4794 N N . SER B 1 226 ? 0.441 24.188 -6.508 1 67 226 SER B N 1
ATOM 4795 C CA . SER B 1 226 ? -0.866 24.594 -6.012 1 67 226 SER B CA 1
ATOM 4796 C C . SER B 1 226 ? -1.29 23.766 -4.805 1 67 226 SER B C 1
ATOM 4798 O O . SER B 1 226 ? -1.133 22.547 -4.801 1 67 226 SER B O 1
ATOM 4800 N N . TRP B 1 227 ? -1.727 24.484 -3.793 1 77.88 227 TRP B N 1
ATOM 4801 C CA . TRP B 1 227 ? -2.152 23.844 -2.551 1 77.88 227 TRP B CA 1
ATOM 4802 C C . TRP B 1 227 ? -3.555 23.266 -2.689 1 77.88 227 TRP B C 1
ATOM 4804 O O . TRP B 1 227 ? -3.965 22.422 -1.89 1 77.88 227 TRP B O 1
ATOM 4814 N N . TYR B 1 228 ? -4.332 23.656 -3.658 1 77.88 228 TYR B N 1
ATOM 4815 C CA . TYR B 1 228 ? -5.746 23.312 -3.719 1 77.88 228 TYR B CA 1
ATOM 4816 C C . TYR B 1 228 ? -5.945 21.969 -4.406 1 77.88 228 TYR B C 1
ATOM 4818 O O . TYR B 1 228 ? -5.355 21.703 -5.457 1 77.88 228 TYR B O 1
ATOM 4826 N N . TYR B 1 229 ? -6.656 21.141 -3.76 1 81.31 229 TYR B N 1
ATOM 4827 C CA . TYR B 1 229 ? -7.164 19.906 -4.348 1 81.31 229 TYR B CA 1
ATOM 4828 C C . TYR B 1 229 ? -8.594 19.625 -3.898 1 81.31 229 TYR B C 1
ATOM 4830 O O . TYR B 1 229 ? -8.977 19.984 -2.779 1 81.31 229 TYR B O 1
ATOM 4838 N N . GLU B 1 230 ? -9.359 19.094 -4.82 1 88.75 230 GLU B N 1
ATOM 4839 C CA . GLU B 1 230 ? -10.734 18.719 -4.488 1 88.75 230 GLU B CA 1
ATOM 4840 C C . GLU B 1 230 ? -10.836 17.219 -4.211 1 88.75 230 GLU B C 1
ATOM 4842 O O . GLU B 1 230 ? -10.219 16.406 -4.906 1 88.75 230 GLU B O 1
ATOM 4847 N N . VAL B 1 231 ? -11.484 16.922 -3.1 1 93.88 231 VAL B N 1
ATOM 4848 C CA . VAL B 1 231 ? -11.805 15.523 -2.82 1 93.88 231 VAL B CA 1
ATOM 4849 C C . VAL B 1 231 ? -13.141 15.164 -3.473 1 93.88 231 VAL B C 1
ATOM 4851 O O . VAL B 1 231 ? -14.195 15.648 -3.062 1 93.88 231 VAL B O 1
ATOM 4854 N N . ILE B 1 232 ? -13.07 14.328 -4.457 1 93.25 232 ILE B N 1
ATOM 4855 C CA . ILE B 1 232 ? -14.297 14.094 -5.211 1 93.25 232 ILE B CA 1
ATOM 4856 C C . ILE B 1 232 ? -14.82 12.688 -4.926 1 93.25 232 ILE B C 1
ATOM 4858 O O . ILE B 1 232 ? -15.969 12.367 -5.25 1 93.25 232 ILE B O 1
ATOM 4862 N N . GLU B 1 233 ? -14 11.844 -4.285 1 95.19 233 GLU B N 1
ATOM 4863 C CA . GLU B 1 233 ? -14.352 10.5 -3.826 1 95.19 233 GLU B CA 1
ATOM 4864 C C . GLU B 1 233 ? -13.508 10.094 -2.619 1 95.19 233 GLU B C 1
ATOM 4866 O O . GLU B 1 233 ? -12.445 10.672 -2.375 1 95.19 233 GLU B O 1
ATOM 4871 N N . ALA B 1 234 ? -14.062 9.156 -1.879 1 96.5 234 ALA B N 1
ATOM 4872 C CA . ALA B 1 234 ? -13.227 8.57 -0.837 1 96.5 234 ALA B CA 1
ATOM 4873 C C . ALA B 1 234 ? -12.234 7.566 -1.43 1 96.5 234 ALA B C 1
ATOM 4875 O O . ALA B 1 234 ? -12.43 6.355 -1.327 1 96.5 234 ALA B O 1
ATOM 4876 N N . GLY B 1 235 ? -11.219 8.117 -2.053 1 97.69 235 GLY B N 1
ATOM 4877 C CA . GLY B 1 235 ? -10.234 7.277 -2.719 1 97.69 235 GLY B CA 1
ATOM 4878 C C . GLY B 1 235 ? -9.297 6.578 -1.754 1 97.69 235 GLY B C 1
ATOM 4879 O O . GLY B 1 235 ? -9.5 6.621 -0.54 1 97.69 235 GLY B O 1
ATOM 4880 N N . TYR B 1 236 ? -8.359 5.895 -2.314 1 98.12 236 TYR B N 1
ATOM 4881 C CA . TYR B 1 236 ? -7.477 5.012 -1.558 1 98.12 236 TYR B CA 1
ATOM 4882 C C . TYR B 1 236 ? -6.031 5.484 -1.636 1 98.12 236 TYR B C 1
ATOM 4884 O O . TYR B 1 236 ? -5.754 6.578 -2.137 1 98.12 236 TYR B O 1
ATOM 4892 N N . LYS B 1 237 ? -5.152 4.836 -0.919 1 98.19 237 LYS B N 1
ATOM 4893 C CA . LYS B 1 237 ? -3.709 5.059 -0.97 1 98.19 237 LYS B CA 1
ATOM 4894 C C . LYS B 1 237 ? -2.988 3.857 -1.573 1 98.19 237 LYS B C 1
ATOM 4896 O O . LYS B 1 237 ? -2.42 3.039 -0.848 1 98.19 237 LYS B O 1
ATOM 4901 N N . CYS B 1 238 ? -2.973 3.861 -2.934 1 98.56 238 CYS B N 1
ATOM 4902 C CA . CYS B 1 238 ? -2.475 2.689 -3.645 1 98.56 238 CYS B CA 1
ATOM 4903 C C . CYS B 1 238 ? -1.325 3.064 -4.574 1 98.56 238 CYS B C 1
ATOM 4905 O O . CYS B 1 238 ? -0.879 2.246 -5.379 1 98.56 238 CYS B O 1
ATOM 4907 N N . ASN B 1 239 ? -0.854 4.316 -4.477 1 97.94 239 ASN B N 1
ATOM 4908 C CA . ASN B 1 239 ? 0.199 4.766 -5.383 1 97.94 239 ASN B CA 1
ATOM 4909 C C . ASN B 1 239 ? 1.534 4.098 -5.062 1 97.94 239 ASN B C 1
ATOM 4911 O O . ASN B 1 239 ? 1.828 3.818 -3.896 1 97.94 239 ASN B O 1
ATOM 4915 N N . PRO B 1 240 ? 2.344 3.867 -6.074 1 98.06 240 PRO B N 1
ATOM 4916 C CA . PRO B 1 240 ? 3.727 3.443 -5.844 1 98.06 240 PRO B CA 1
ATOM 4917 C C . PRO B 1 240 ? 4.648 4.605 -5.48 1 98.06 240 PRO B C 1
ATOM 4919 O O . PRO B 1 240 ? 4.191 5.746 -5.348 1 98.06 240 PRO B O 1
ATOM 4922 N N . THR B 1 241 ? 5.875 4.309 -5.262 1 98.31 241 THR B N 1
ATOM 4923 C CA . THR B 1 241 ? 6.895 5.332 -5.062 1 98.31 241 THR B CA 1
ATOM 4924 C C . THR B 1 241 ? 7.785 5.457 -6.297 1 98.31 241 THR B C 1
ATOM 4926 O O . THR B 1 241 ? 7.867 4.527 -7.105 1 98.31 241 THR B O 1
ATOM 4929 N N . ASP B 1 242 ? 8.391 6.602 -6.434 1 98.25 242 ASP B N 1
ATOM 4930 C CA . ASP B 1 242 ? 9.398 6.746 -7.484 1 98.25 242 ASP B CA 1
ATOM 4931 C C . ASP B 1 242 ? 10.578 5.805 -7.246 1 98.25 242 ASP B C 1
ATOM 4933 O O . ASP B 1 242 ? 11.242 5.387 -8.195 1 98.25 242 ASP B O 1
ATOM 4937 N N . LEU B 1 243 ? 10.852 5.441 -6.02 1 98.5 243 LEU B N 1
ATOM 4938 C CA . LEU B 1 243 ? 11.867 4.426 -5.746 1 98.5 243 LEU B CA 1
ATOM 4939 C C . LEU B 1 243 ? 11.523 3.111 -6.438 1 98.5 243 LEU B C 1
ATOM 4941 O O . LEU B 1 243 ? 12.352 2.547 -7.156 1 98.5 243 LEU B O 1
ATOM 4945 N N . ALA B 1 244 ? 10.312 2.652 -6.25 1 98.81 244 ALA B N 1
ATOM 4946 C CA . ALA B 1 244 ? 9.836 1.412 -6.855 1 98.81 244 ALA B CA 1
ATOM 4947 C C . ALA B 1 244 ? 9.797 1.525 -8.375 1 98.81 244 ALA B C 1
ATOM 4949 O O . ALA B 1 244 ? 10.219 0.607 -9.086 1 98.81 244 ALA B O 1
ATOM 4950 N N . SER B 1 245 ? 9.305 2.68 -8.836 1 98.88 245 SER B N 1
ATOM 4951 C CA . SER B 1 245 ? 9.164 2.891 -10.273 1 98.88 245 SER B CA 1
ATOM 4952 C C . SER B 1 245 ? 10.523 2.928 -10.961 1 98.88 245 SER B C 1
ATOM 4954 O O . SER B 1 245 ? 10.664 2.484 -12.102 1 98.88 245 SER B O 1
ATOM 4956 N N . ALA B 1 246 ? 11.508 3.479 -10.266 1 98.88 246 ALA B N 1
ATOM 4957 C CA . ALA B 1 246 ? 12.867 3.49 -10.805 1 98.88 246 ALA B CA 1
ATOM 4958 C C . ALA B 1 246 ? 13.391 2.072 -11 1 98.88 246 ALA B C 1
ATOM 4960 O O . ALA B 1 246 ? 14.023 1.77 -12.016 1 98.88 246 ALA B O 1
ATOM 4961 N N . ILE B 1 247 ? 13.156 1.22 -10.047 1 98.88 247 ILE B N 1
ATOM 4962 C CA . ILE B 1 247 ? 13.508 -0.188 -10.188 1 98.88 247 ILE B CA 1
ATOM 4963 C C . ILE B 1 247 ? 12.766 -0.788 -11.375 1 98.88 247 ILE B C 1
ATOM 4965 O O . ILE B 1 247 ? 13.359 -1.48 -12.203 1 98.88 247 ILE B O 1
ATOM 4969 N N . GLY B 1 248 ? 11.477 -0.462 -11.461 1 98.94 248 GLY B N 1
ATOM 4970 C CA . GLY B 1 248 ? 10.633 -1.005 -12.516 1 98.94 248 GLY B CA 1
ATOM 4971 C C . GLY B 1 248 ? 11.125 -0.666 -13.906 1 98.94 248 GLY B C 1
ATOM 4972 O O . GLY B 1 248 ? 11.078 -1.505 -14.812 1 98.94 248 GLY B O 1
ATOM 4973 N N . LEU B 1 249 ? 11.547 0.556 -14.039 1 98.94 249 LEU B N 1
ATOM 4974 C CA . LEU B 1 249 ? 12.047 0.998 -15.344 1 98.94 249 LEU B CA 1
ATOM 4975 C C . LEU B 1 249 ? 13.242 0.161 -15.781 1 98.94 249 LEU B C 1
ATOM 4977 O O . LEU B 1 249 ? 13.32 -0.26 -16.938 1 98.94 249 LEU B O 1
ATOM 4981 N N . GLU B 1 250 ? 14.172 -0.11 -14.883 1 98.94 250 GLU B N 1
ATOM 4982 C CA . GLU B 1 250 ? 15.352 -0.909 -15.203 1 98.94 250 GLU B CA 1
ATOM 4983 C C . GLU B 1 250 ? 14.984 -2.373 -15.43 1 98.94 250 GLU B C 1
ATOM 4985 O O . GLU B 1 250 ? 15.531 -3.027 -16.328 1 98.94 250 GLU B O 1
ATOM 4990 N N . GLN B 1 251 ? 14.086 -2.898 -14.656 1 98.94 251 GLN B N 1
ATOM 4991 C CA . GLN B 1 251 ? 13.625 -4.277 -14.789 1 98.94 251 GLN B CA 1
ATOM 4992 C C . GLN B 1 251 ? 12.906 -4.492 -16.125 1 98.94 251 GLN B C 1
ATOM 4994 O O . GLN B 1 251 ? 13.07 -5.535 -16.75 1 98.94 251 GLN B O 1
ATOM 4999 N N . LEU B 1 252 ? 12.086 -3.494 -16.469 1 98.94 252 LEU B N 1
ATOM 5000 C CA . LEU B 1 252 ? 11.336 -3.6 -17.703 1 98.94 252 LEU B CA 1
ATOM 5001 C C . LEU B 1 252 ? 12.273 -3.744 -18.906 1 98.94 252 LEU B C 1
ATOM 5003 O O . LEU B 1 252 ? 11.992 -4.504 -19.828 1 98.94 252 LEU B O 1
ATOM 5007 N N . ARG B 1 253 ? 13.398 -3.094 -18.875 1 98.62 253 ARG B N 1
ATOM 5008 C CA . ARG B 1 253 ? 14.383 -3.145 -19.953 1 98.62 253 ARG B CA 1
ATOM 5009 C C . ARG B 1 253 ? 14.953 -4.547 -20.094 1 98.62 253 ARG B C 1
ATOM 5011 O O . ARG B 1 253 ? 15.391 -4.934 -21.188 1 98.62 253 ARG B O 1
ATOM 5018 N N . LYS B 1 254 ? 14.875 -5.336 -19.031 1 98.56 254 LYS B N 1
ATOM 5019 C CA . LYS B 1 254 ? 15.5 -6.652 -19.016 1 98.56 254 LYS B CA 1
ATOM 5020 C C . LYS B 1 254 ? 14.453 -7.762 -19.062 1 98.56 254 LYS B C 1
ATOM 5022 O O . LYS B 1 254 ? 14.789 -8.945 -19.094 1 98.56 254 LYS B O 1
ATOM 5027 N N . LEU B 1 255 ? 13.242 -7.414 -19.109 1 98.81 255 LEU B N 1
ATOM 5028 C CA . LEU B 1 255 ? 12.156 -8.375 -18.906 1 98.81 255 LEU B CA 1
ATOM 5029 C C . LEU B 1 255 ? 12.195 -9.461 -19.984 1 98.81 255 LEU B C 1
ATOM 5031 O O . LEU B 1 255 ? 12.094 -10.648 -19.672 1 98.81 255 LEU B O 1
ATOM 5035 N N . ASP B 1 256 ? 12.383 -9.109 -21.203 1 98.5 256 ASP B N 1
ATOM 5036 C CA . ASP B 1 256 ? 12.398 -10.086 -22.281 1 98.5 256 ASP B CA 1
ATOM 5037 C C . ASP B 1 256 ? 13.562 -11.07 -22.125 1 98.5 256 ASP B C 1
ATOM 5039 O O . ASP B 1 256 ? 13.398 -12.273 -22.344 1 98.5 256 ASP B O 1
ATOM 5043 N N . TRP B 1 257 ? 14.688 -10.523 -21.781 1 98.75 257 TRP B N 1
ATOM 5044 C CA . TRP B 1 257 ? 15.844 -11.391 -21.547 1 98.75 257 TRP B CA 1
ATOM 5045 C C . TRP B 1 257 ? 15.578 -12.344 -20.391 1 98.75 257 TRP B C 1
ATOM 5047 O O . TRP B 1 257 ? 15.875 -13.539 -20.469 1 98.75 257 TRP B O 1
ATOM 5057 N N . MET B 1 258 ? 15.062 -11.852 -19.312 1 98.81 258 MET B N 1
ATOM 5058 C CA . MET B 1 258 ? 14.781 -12.68 -18.141 1 98.81 258 MET B CA 1
ATOM 5059 C C . MET B 1 258 ? 13.797 -13.789 -18.484 1 98.81 258 MET B C 1
ATOM 5061 O O . MET B 1 258 ? 13.961 -14.93 -18.047 1 98.81 258 MET B O 1
ATOM 5065 N N . ASN B 1 259 ? 12.742 -13.422 -19.25 1 98.62 259 ASN B N 1
ATOM 5066 C CA . ASN B 1 259 ? 11.766 -14.422 -19.656 1 98.62 259 ASN B CA 1
ATOM 5067 C C . ASN B 1 259 ? 12.391 -15.469 -20.578 1 98.62 259 ASN B C 1
ATOM 5069 O O . ASN B 1 259 ? 12.055 -16.656 -20.484 1 98.62 259 ASN B O 1
ATOM 5073 N N . THR B 1 260 ? 13.266 -15.047 -21.438 1 98.56 260 THR B N 1
ATOM 5074 C CA . THR B 1 260 ? 13.961 -15.977 -22.328 1 98.56 260 THR B CA 1
ATOM 5075 C C . THR B 1 260 ? 14.82 -16.953 -21.516 1 98.56 260 THR B C 1
ATOM 5077 O O . THR B 1 260 ? 14.875 -18.141 -21.828 1 98.56 260 THR B O 1
ATOM 5080 N N . ARG B 1 261 ? 15.508 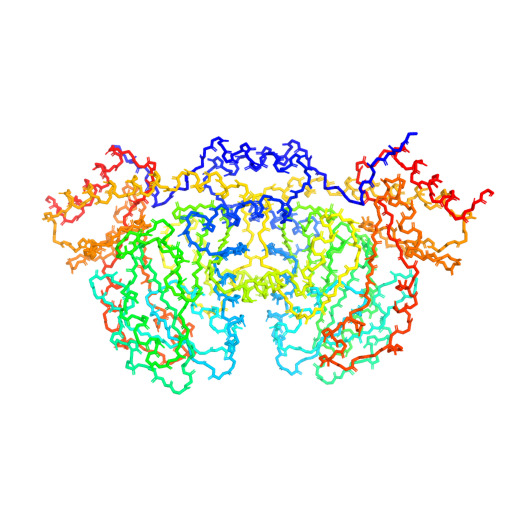-16.438 -20.516 1 98.75 261 ARG B N 1
ATOM 5081 C CA . ARG B 1 261 ? 16.297 -17.297 -19.625 1 98.75 261 ARG B CA 1
ATOM 5082 C C . ARG B 1 261 ? 15.414 -18.328 -18.938 1 98.75 261 ARG B C 1
ATOM 5084 O O . ARG B 1 261 ? 15.773 -19.5 -18.859 1 98.75 261 ARG B O 1
ATOM 5091 N N . ARG B 1 262 ? 14.273 -17.938 -18.438 1 98.81 262 ARG B N 1
ATOM 5092 C CA . ARG B 1 262 ? 13.359 -18.859 -17.781 1 98.81 262 ARG B CA 1
ATOM 5093 C C . ARG B 1 262 ? 12.859 -19.922 -18.766 1 98.81 262 ARG B C 1
ATOM 5095 O O . ARG B 1 262 ? 12.727 -21.094 -18.406 1 98.81 262 ARG B O 1
ATOM 5102 N N . LYS B 1 263 ? 12.594 -19.469 -19.953 1 98.5 263 LYS B N 1
ATOM 5103 C CA . LYS B 1 263 ? 12.172 -20.406 -20.984 1 98.5 263 LYS B CA 1
ATOM 5104 C C . LYS B 1 263 ? 13.234 -21.484 -21.234 1 98.5 263 LYS B C 1
ATOM 5106 O O . LYS B 1 263 ? 12.922 -22.672 -21.344 1 98.5 263 LYS B O 1
ATOM 5111 N N . LYS B 1 264 ? 14.461 -21.062 -21.312 1 98.69 264 LYS B N 1
ATOM 5112 C CA . LYS B 1 264 ? 15.562 -22 -21.531 1 98.69 264 LYS B CA 1
ATOM 5113 C C . LYS B 1 264 ? 15.672 -22.984 -20.359 1 98.69 264 LYS B C 1
ATOM 5115 O O . LYS B 1 264 ? 15.969 -24.156 -20.562 1 98.69 264 LYS B O 1
ATOM 5120 N N . ILE B 1 265 ? 15.508 -22.5 -19.219 1 98.81 265 ILE B N 1
ATOM 5121 C CA . ILE B 1 265 ? 15.555 -23.344 -18.016 1 98.81 265 ILE B CA 1
ATOM 5122 C C . ILE B 1 265 ? 14.422 -24.359 -18.062 1 98.81 265 ILE B C 1
ATOM 5124 O O . ILE B 1 265 ? 14.625 -25.547 -17.781 1 98.81 265 ILE B O 1
ATOM 5128 N N . ALA B 1 266 ? 13.188 -23.922 -18.406 1 98.75 266 ALA B N 1
ATOM 5129 C CA . ALA B 1 266 ? 12.047 -24.828 -18.531 1 98.75 266 ALA B CA 1
ATOM 5130 C C . ALA B 1 266 ? 12.32 -25.922 -19.562 1 98.75 266 ALA B C 1
ATOM 5132 O O . ALA B 1 266 ? 12 -27.094 -19.344 1 98.75 266 ALA B O 1
ATOM 5133 N N . GLU B 1 267 ? 12.914 -25.531 -20.641 1 98.5 267 GLU B N 1
ATOM 5134 C CA . GLU B 1 267 ? 13.266 -26.484 -21.688 1 98.5 267 GLU B CA 1
ATOM 5135 C C . GLU B 1 267 ? 14.281 -27.5 -21.188 1 98.5 267 GLU B C 1
ATOM 5137 O O . GLU B 1 267 ? 14.188 -28.688 -21.516 1 98.5 267 GLU B O 1
ATOM 5142 N N . TYR B 1 268 ? 15.242 -27.016 -20.453 1 98.75 268 TYR B N 1
ATOM 5143 C CA . TYR B 1 268 ? 16.219 -27.922 -19.859 1 98.75 268 TYR B CA 1
ATOM 5144 C C . TYR B 1 268 ? 15.547 -28.953 -18.969 1 98.75 268 TYR B C 1
ATOM 5146 O O . TYR B 1 268 ? 15.836 -30.141 -19.062 1 98.75 268 TYR B O 1
ATOM 5154 N N . TYR B 1 269 ? 14.664 -28.516 -18.062 1 98.81 269 TYR B N 1
ATOM 5155 C CA . TYR B 1 269 ? 13.93 -29.422 -17.203 1 98.81 269 TYR B CA 1
ATOM 5156 C C . TYR B 1 269 ? 13.117 -30.422 -18.016 1 98.81 269 TYR B C 1
ATOM 5158 O O . TYR B 1 269 ? 13.109 -31.609 -17.734 1 98.81 269 TYR B O 1
ATOM 5166 N N . ASN B 1 270 ? 12.414 -29.938 -19.062 1 98.5 270 ASN B N 1
ATOM 5167 C CA . ASN B 1 270 ? 11.609 -30.797 -19.922 1 98.5 270 ASN B CA 1
ATOM 5168 C C . ASN B 1 270 ? 12.453 -31.906 -20.531 1 98.5 270 ASN B C 1
ATOM 5170 O O . ASN B 1 270 ? 12.016 -33.062 -20.594 1 98.5 270 ASN B O 1
ATOM 5174 N N . GLU B 1 271 ? 13.578 -31.547 -20.953 1 98.38 271 GLU B N 1
ATOM 5175 C CA . GLU B 1 271 ? 14.461 -32.5 -21.641 1 98.38 271 GLU B CA 1
ATOM 5176 C C . GLU B 1 271 ? 15.016 -33.531 -20.672 1 98.38 271 GLU B C 1
ATOM 5178 O O . GLU B 1 271 ? 15.133 -34.719 -21.016 1 98.38 271 GLU B O 1
ATOM 5183 N N . HIS B 1 272 ? 15.305 -33.156 -19.5 1 98.31 272 HIS B N 1
ATOM 5184 C CA . HIS B 1 272 ? 16.094 -34 -18.625 1 98.31 272 HIS B CA 1
ATOM 5185 C C . HIS B 1 272 ? 15.219 -34.75 -17.625 1 98.31 272 HIS B C 1
ATOM 5187 O O . HIS B 1 272 ? 15.672 -35.688 -16.984 1 98.31 272 HIS B O 1
ATOM 5193 N N . LEU B 1 273 ? 13.961 -34.312 -17.516 1 97.81 273 LEU B N 1
ATOM 5194 C CA . LEU B 1 273 ? 13.102 -34.969 -16.531 1 97.81 273 LEU B CA 1
ATOM 5195 C C . LEU B 1 273 ? 12.016 -35.781 -17.219 1 97.81 273 LEU B C 1
ATOM 5197 O O . LEU B 1 273 ? 11.172 -36.375 -16.547 1 97.81 273 LEU B O 1
ATOM 5201 N N . ASN B 1 274 ? 11.992 -35.844 -18.547 1 95.69 274 ASN B N 1
ATOM 5202 C CA . ASN B 1 274 ? 10.914 -36.438 -19.312 1 95.69 274 ASN B CA 1
ATOM 5203 C C . ASN B 1 274 ? 10.914 -37.969 -19.188 1 95.69 274 ASN B C 1
ATOM 5205 O O . ASN B 1 274 ? 9.945 -38.625 -19.562 1 95.69 274 ASN B O 1
ATOM 5209 N N . ASP B 1 275 ? 11.891 -38.594 -18.578 1 94.06 275 ASP B N 1
ATOM 5210 C CA . ASP B 1 275 ? 11.969 -40.062 -18.438 1 94.06 275 ASP B CA 1
ATOM 5211 C C . ASP B 1 275 ? 11.398 -40.5 -17.094 1 94.06 275 ASP B C 1
ATOM 5213 O O . ASP B 1 275 ? 11.312 -41.688 -16.812 1 94.06 275 ASP B O 1
ATOM 5217 N N . LEU B 1 276 ? 11.039 -39.531 -16.328 1 95.38 276 LEU B N 1
ATOM 5218 C CA . LEU B 1 276 ? 10.5 -39.812 -15 1 95.38 276 LEU B CA 1
ATOM 5219 C C . LEU B 1 276 ? 8.977 -39.938 -15.055 1 95.38 276 LEU B C 1
ATOM 5221 O O . LEU B 1 276 ? 8.344 -39.438 -15.977 1 95.38 276 LEU B O 1
ATOM 5225 N N . ASP B 1 277 ? 8.406 -40.719 -14.086 1 93.38 277 ASP B N 1
ATOM 5226 C CA . ASP B 1 277 ? 6.953 -40.875 -13.977 1 93.38 277 ASP B CA 1
ATOM 5227 C C . ASP B 1 277 ? 6.328 -39.656 -13.266 1 93.38 277 ASP B C 1
ATOM 5229 O O . ASP B 1 277 ? 5.762 -39.812 -12.18 1 93.38 277 ASP B O 1
ATOM 5233 N N . ILE B 1 278 ? 6.488 -38.531 -13.852 1 96.88 278 ILE B N 1
ATOM 5234 C CA . ILE B 1 278 ? 5.922 -37.281 -13.367 1 96.88 278 ILE B CA 1
ATOM 5235 C C . ILE B 1 278 ? 5.234 -36.531 -14.516 1 96.88 278 ILE B C 1
ATOM 5237 O O . ILE B 1 278 ? 5.406 -36.906 -15.68 1 96.88 278 ILE B O 1
ATOM 5241 N N . ILE B 1 279 ? 4.328 -35.656 -14.234 1 97.81 279 ILE B N 1
ATOM 5242 C CA . ILE B 1 279 ? 3.684 -34.812 -15.242 1 97.81 279 ILE B CA 1
ATOM 5243 C C . ILE B 1 279 ? 4.41 -33.469 -15.336 1 97.81 279 ILE B C 1
ATOM 5245 O O . ILE B 1 279 ? 4.512 -32.75 -14.344 1 97.81 279 ILE B O 1
ATOM 5249 N N . LEU B 1 280 ? 5.023 -33.188 -16.453 1 98.31 280 LEU B N 1
ATOM 5250 C CA . LEU B 1 280 ? 5.703 -31.906 -16.703 1 98.31 280 LEU B CA 1
ATOM 5251 C C . LEU B 1 280 ? 4.715 -30.844 -17.156 1 98.31 280 LEU B C 1
ATOM 5253 O O . LEU B 1 280 ? 3.609 -31.156 -17.594 1 98.31 280 LEU B O 1
ATOM 5257 N N . PRO B 1 281 ? 5.027 -29.562 -16.953 1 97.81 281 PRO B N 1
ATOM 5258 C CA . PRO B 1 281 ? 4.125 -28.5 -17.375 1 97.81 281 PRO B CA 1
ATOM 5259 C C . PRO B 1 281 ? 3.801 -28.547 -18.875 1 97.81 281 PRO B C 1
ATOM 5261 O O . PRO B 1 281 ? 4.676 -28.859 -19.688 1 97.81 281 PRO B O 1
ATOM 5264 N N . TYR B 1 282 ? 2.562 -28.281 -19.156 1 97.56 282 TYR B N 1
ATOM 5265 C CA . TYR B 1 282 ? 2.061 -28.234 -20.516 1 97.56 282 TYR B CA 1
ATOM 5266 C C . TYR B 1 282 ? 1.835 -26.781 -20.969 1 97.56 282 TYR B C 1
ATOM 5268 O O . TYR B 1 282 ? 1.313 -25.969 -20.203 1 97.56 282 TYR B O 1
ATOM 5276 N N . VAL B 1 283 ? 2.297 -26.438 -22.156 1 96.69 283 VAL B N 1
ATOM 5277 C CA . VAL B 1 283 ? 2.035 -25.125 -22.75 1 96.69 283 VAL B CA 1
ATOM 5278 C C . VAL B 1 283 ? 1.251 -25.297 -24.062 1 96.69 283 VAL B C 1
ATOM 5280 O O . VAL B 1 283 ? 1.646 -26.078 -24.922 1 96.69 283 VAL B O 1
ATOM 5283 N N . ARG B 1 284 ? 0.202 -24.609 -24.156 1 95.75 284 ARG B N 1
ATOM 5284 C CA . ARG B 1 284 ? -0.638 -24.672 -25.344 1 95.75 284 ARG B CA 1
ATOM 5285 C C . ARG B 1 284 ? 0.109 -24.141 -26.578 1 95.75 284 ARG B C 1
ATOM 5287 O O . ARG B 1 284 ? 0.977 -23.281 -26.453 1 95.75 284 ARG B O 1
ATOM 5294 N N . PRO B 1 285 ? -0.33 -24.625 -27.719 1 94.12 285 PRO B N 1
ATOM 5295 C CA . PRO B 1 285 ? 0.258 -24.078 -28.938 1 94.12 285 PRO B CA 1
ATOM 5296 C C . PRO B 1 285 ? -0.006 -22.578 -29.094 1 94.12 285 PRO B C 1
ATOM 5298 O O . PRO B 1 285 ? -1.07 -22.094 -28.703 1 94.12 285 PRO B O 1
ATOM 5301 N N . LYS B 1 286 ? 0.904 -21.844 -29.672 1 93.31 286 LYS B N 1
ATOM 5302 C CA . LYS B 1 286 ? 0.802 -20.438 -30.047 1 93.31 286 LYS B CA 1
ATOM 5303 C C . LYS B 1 286 ? 0.772 -19.547 -28.797 1 93.31 286 LYS B C 1
ATOM 5305 O O . LYS B 1 286 ? 0.235 -18.438 -28.844 1 93.31 286 LYS B O 1
ATOM 5310 N N . ILE B 1 287 ? 1.134 -20.109 -27.734 1 95 287 ILE B N 1
ATOM 5311 C CA . ILE B 1 287 ? 1.242 -19.375 -26.469 1 95 287 ILE B CA 1
ATOM 5312 C C . ILE B 1 287 ? 2.705 -19.297 -26.047 1 95 287 ILE B C 1
ATOM 5314 O O . ILE B 1 287 ? 3.469 -20.25 -26.25 1 95 287 ILE B O 1
ATOM 5318 N N . GLU B 1 288 ? 3.137 -18.188 -25.594 1 96.62 288 GLU B N 1
ATOM 5319 C CA . GLU B 1 288 ? 4.438 -18.047 -24.953 1 96.62 288 GLU B CA 1
ATOM 5320 C C . GLU B 1 288 ? 4.285 -17.75 -23.453 1 96.62 288 GLU B C 1
ATOM 5322 O O . GLU B 1 288 ? 3.762 -16.688 -23.094 1 96.62 288 GLU B O 1
ATOM 5327 N N . SER B 1 289 ? 4.711 -18.641 -22.656 1 98.06 289 SER B N 1
ATOM 5328 C CA . SER B 1 289 ? 4.629 -18.484 -21.203 1 98.06 289 SER B CA 1
ATOM 5329 C C . SER B 1 289 ? 5.754 -17.594 -20.688 1 98.06 289 SER B C 1
ATOM 5331 O O . SER B 1 289 ? 6.844 -17.562 -21.266 1 98.06 289 SER B O 1
ATOM 5333 N N . ALA B 1 290 ? 5.496 -16.875 -19.594 1 98.25 290 ALA B N 1
ATOM 5334 C CA . ALA B 1 290 ? 6.531 -16.109 -18.906 1 98.25 290 ALA B CA 1
ATOM 5335 C C . ALA B 1 290 ? 7.352 -17 -17.984 1 98.25 290 ALA B C 1
ATOM 5337 O O . ALA B 1 290 ? 8.43 -16.609 -17.516 1 98.25 290 ALA B O 1
ATOM 5338 N N . TYR B 1 291 ? 6.863 -18.188 -17.719 1 98.25 291 TYR B N 1
ATOM 5339 C CA . TYR B 1 291 ? 7.527 -19.203 -16.906 1 98.25 291 TYR B CA 1
ATOM 5340 C C . TYR B 1 291 ? 7.906 -18.641 -15.531 1 98.25 291 TYR B C 1
ATOM 5342 O O . TYR B 1 291 ? 9.047 -18.797 -15.094 1 98.25 291 TYR B O 1
ATOM 5350 N N . HIS B 1 292 ? 6.867 -18 -14.945 1 98.56 292 HIS B N 1
ATOM 5351 C CA . HIS B 1 292 ? 7.035 -17.609 -13.555 1 98.56 292 HIS B CA 1
ATOM 5352 C C . HIS B 1 292 ? 7.246 -18.812 -12.656 1 98.56 292 HIS B C 1
ATOM 5354 O O . HIS B 1 292 ? 7.957 -18.734 -11.656 1 98.56 292 HIS B O 1
ATOM 5360 N N . LEU B 1 293 ? 6.609 -19.906 -12.961 1 98.69 293 LEU B N 1
ATOM 5361 C CA . LEU B 1 293 ? 6.723 -21.172 -12.234 1 98.69 293 LEU B CA 1
ATOM 5362 C C . LEU B 1 293 ? 6.988 -22.328 -13.195 1 98.69 293 LEU B C 1
ATOM 5364 O O . LEU B 1 293 ? 6.684 -22.234 -14.391 1 98.69 293 LEU B O 1
ATOM 5368 N N . TYR B 1 294 ? 7.602 -23.359 -12.711 1 98.69 294 TYR B N 1
ATOM 5369 C CA . TYR B 1 294 ? 7.723 -24.656 -13.359 1 98.69 294 TYR B CA 1
ATOM 5370 C C . TYR B 1 294 ? 7.164 -25.766 -12.469 1 98.69 294 TYR B C 1
ATOM 5372 O O . TYR B 1 294 ? 7.918 -26.5 -11.82 1 98.69 294 TYR B O 1
ATOM 5380 N N . PRO B 1 295 ? 5.863 -25.859 -12.445 1 98.56 295 PRO B N 1
ATOM 5381 C CA . PRO B 1 295 ? 5.191 -26.828 -11.57 1 98.56 295 PRO B CA 1
ATOM 5382 C C . PRO B 1 295 ? 5.152 -28.234 -12.172 1 98.56 295 PRO B C 1
ATOM 5384 O O . PRO B 1 295 ? 4.609 -28.438 -13.258 1 98.56 295 PRO B O 1
ATOM 5387 N N . ILE B 1 296 ? 5.695 -29.203 -11.508 1 98.5 296 ILE B N 1
ATOM 5388 C CA . ILE B 1 296 ? 5.555 -30.609 -11.891 1 98.5 296 ILE B CA 1
ATOM 5389 C C . ILE B 1 296 ? 4.539 -31.281 -10.977 1 98.5 296 ILE B C 1
ATOM 5391 O O . ILE B 1 296 ? 4.207 -30.766 -9.906 1 98.5 296 ILE B O 1
ATOM 5395 N N . ARG B 1 297 ? 3.984 -32.375 -11.414 1 98.12 297 ARG B N 1
ATOM 5396 C CA . ARG B 1 297 ? 3.072 -33.156 -10.594 1 98.12 297 ARG B CA 1
ATOM 5397 C C . ARG B 1 297 ? 3.637 -34.531 -10.328 1 98.12 297 ARG B C 1
ATOM 5399 O O . ARG B 1 297 ? 4.066 -35.25 -11.258 1 98.12 297 ARG B O 1
ATOM 5406 N N . LEU B 1 298 ? 3.65 -34.844 -9.078 1 96.75 298 LEU B N 1
ATOM 5407 C CA . LEU B 1 298 ? 4.113 -36.156 -8.625 1 96.75 298 LEU B CA 1
ATOM 5408 C C . LEU B 1 298 ? 2.936 -37.125 -8.414 1 96.75 298 LEU B C 1
ATOM 5410 O O . LEU B 1 298 ? 2.309 -37.094 -7.352 1 96.75 298 LEU B O 1
ATOM 5414 N N . VAL B 1 299 ? 2.695 -37.969 -9.336 1 86.81 299 VAL B N 1
ATOM 5415 C CA . VAL B 1 299 ? 1.48 -38.781 -9.305 1 86.81 299 VAL B CA 1
ATOM 5416 C C . VAL B 1 299 ? 1.714 -40.031 -8.453 1 86.81 299 VAL B C 1
ATOM 5418 O O . VAL B 1 299 ? 0.801 -40.5 -7.773 1 86.81 299 VAL B O 1
ATOM 5421 N N . LYS B 1 300 ? 2.934 -40.531 -8.406 1 91.25 300 LYS B N 1
ATOM 5422 C CA . LYS B 1 300 ? 3.188 -41.781 -7.715 1 91.25 300 LYS B CA 1
ATOM 5423 C C . LYS B 1 300 ? 4.066 -41.562 -6.484 1 91.25 300 LYS B C 1
ATOM 5425 O O . LYS B 1 300 ? 4.531 -42.531 -5.871 1 91.25 300 LYS B O 1
ATOM 5430 N N . TYR B 1 301 ? 4.375 -40.375 -6.199 1 94.06 301 TYR B N 1
ATOM 5431 C CA . TYR B 1 301 ? 5.23 -40.062 -5.07 1 94.06 301 TYR B CA 1
ATOM 5432 C C . TYR B 1 301 ? 4.559 -39.031 -4.148 1 94.06 301 TYR B C 1
ATOM 5434 O O . TYR B 1 301 ? 3.801 -38.188 -4.609 1 94.06 301 TYR B O 1
ATOM 5442 N N . ASN B 1 302 ? 4.801 -39.188 -2.891 1 95.06 302 ASN B N 1
ATOM 5443 C CA . ASN B 1 302 ? 4.277 -38.219 -1.936 1 95.06 302 ASN B CA 1
ATOM 5444 C C . ASN B 1 302 ? 4.926 -36.844 -2.115 1 95.06 302 ASN B C 1
ATOM 5446 O O . ASN B 1 302 ? 6.121 -36.688 -1.866 1 95.06 302 ASN B O 1
ATOM 5450 N N . ARG B 1 303 ? 4.156 -35.938 -2.492 1 95.25 303 ARG B N 1
ATOM 5451 C CA . ARG B 1 303 ? 4.625 -34.594 -2.852 1 95.25 303 ARG B CA 1
ATOM 5452 C C . ARG B 1 303 ? 5.324 -33.906 -1.675 1 95.25 303 ARG B C 1
ATOM 5454 O O . ARG B 1 303 ? 6.379 -33.312 -1.843 1 95.25 303 ARG B O 1
ATOM 5461 N N . ASP B 1 304 ? 4.809 -33.969 -0.433 1 94.19 304 ASP B N 1
ATOM 5462 C CA . ASP B 1 304 ? 5.402 -33.344 0.74 1 94.19 304 ASP B CA 1
ATOM 5463 C C . ASP B 1 304 ? 6.742 -33.969 1.095 1 94.19 304 ASP B C 1
ATOM 5465 O O . ASP B 1 304 ? 7.68 -33.281 1.498 1 94.19 304 ASP B O 1
ATOM 5469 N N . LYS B 1 305 ? 6.793 -35.281 0.96 1 95.38 305 LYS B N 1
ATOM 5470 C CA . LYS B 1 305 ? 8.062 -35.969 1.168 1 95.38 305 LYS B CA 1
ATOM 5471 C C . LYS B 1 305 ? 9.109 -35.5 0.159 1 95.38 305 LYS B C 1
ATOM 5473 O O . LYS B 1 305 ? 10.273 -35.312 0.512 1 95.38 305 LYS B O 1
ATOM 5478 N N . PHE B 1 306 ? 8.727 -35.438 -1.053 1 96.81 306 PHE B N 1
ATOM 5479 C CA . PHE B 1 306 ? 9.609 -34.969 -2.105 1 96.81 306 PHE B CA 1
ATOM 5480 C C . PHE B 1 306 ? 10.164 -33.594 -1.756 1 96.81 306 PHE B C 1
ATOM 5482 O O . PHE B 1 306 ? 11.367 -33.344 -1.875 1 96.81 306 PHE B O 1
ATOM 5489 N N . ILE B 1 307 ? 9.328 -32.656 -1.294 1 96.5 307 ILE B N 1
ATOM 5490 C CA . ILE B 1 307 ? 9.711 -31.281 -0.95 1 96.5 307 ILE B CA 1
ATOM 5491 C C . ILE B 1 307 ? 10.742 -31.297 0.176 1 96.5 307 ILE B C 1
ATOM 5493 O O . ILE B 1 307 ? 11.758 -30.609 0.11 1 96.5 307 ILE B O 1
ATOM 5497 N N . ASN B 1 308 ? 10.477 -32.094 1.171 1 95.25 308 ASN B N 1
ATOM 5498 C CA . ASN B 1 308 ? 11.398 -32.219 2.293 1 95.25 308 ASN B CA 1
ATOM 5499 C C . ASN B 1 308 ? 12.758 -32.781 1.846 1 95.25 308 ASN B C 1
ATOM 5501 O O . ASN B 1 308 ? 13.797 -32.312 2.316 1 95.25 308 ASN B O 1
ATOM 5505 N N . GLU B 1 309 ? 12.742 -33.781 0.952 1 96.12 309 GLU B N 1
ATOM 5506 C CA . GLU B 1 309 ? 13.977 -34.375 0.452 1 96.12 309 GLU B CA 1
ATOM 5507 C C . GLU B 1 309 ? 14.773 -33.375 -0.374 1 96.12 309 GLU B C 1
ATOM 5509 O O . GLU B 1 309 ? 16 -33.312 -0.286 1 96.12 309 GLU B O 1
ATOM 5514 N N . MET B 1 310 ? 14.086 -32.625 -1.204 1 97.44 310 MET B N 1
ATOM 5515 C CA . MET B 1 310 ? 14.742 -31.562 -1.967 1 97.44 310 MET B CA 1
ATOM 5516 C C . MET B 1 310 ? 15.391 -30.547 -1.037 1 97.44 310 MET B C 1
ATOM 5518 O O . MET B 1 310 ? 16.531 -30.141 -1.256 1 97.44 310 MET B O 1
ATOM 5522 N N . ALA B 1 311 ? 14.641 -30.156 0.026 1 95.75 311 ALA B N 1
ATOM 5523 C CA . ALA B 1 311 ? 15.133 -29.172 0.99 1 95.75 311 ALA B CA 1
ATOM 5524 C C . ALA B 1 311 ? 16.406 -29.672 1.684 1 95.75 311 ALA B C 1
ATOM 5526 O O . ALA B 1 311 ? 17.344 -28.906 1.903 1 95.75 311 ALA B O 1
ATOM 5527 N N . LYS B 1 312 ? 16.422 -30.922 2.057 1 95.12 312 LYS B N 1
ATOM 5528 C CA . LYS B 1 312 ? 17.594 -31.531 2.693 1 95.12 312 LYS B CA 1
ATOM 5529 C C . LYS B 1 312 ? 18.812 -31.438 1.788 1 95.12 312 LYS B C 1
ATOM 5531 O O . LYS B 1 312 ? 19.953 -31.406 2.271 1 95.12 312 LYS B O 1
ATOM 5536 N N . ARG B 1 313 ? 18.531 -31.406 0.514 1 96.69 313 ARG B N 1
ATOM 5537 C CA . ARG B 1 313 ? 19.609 -31.359 -0.465 1 96.69 313 ARG B CA 1
ATOM 5538 C C . ARG B 1 313 ? 19.938 -29.922 -0.862 1 96.69 313 ARG B C 1
ATOM 5540 O O . ARG B 1 313 ? 20.703 -29.688 -1.791 1 96.69 313 ARG B O 1
ATOM 5547 N N . GLY B 1 314 ? 19.266 -28.938 -0.22 1 96.75 314 GLY B N 1
ATOM 5548 C CA . GLY B 1 314 ? 19.578 -27.531 -0.43 1 96.75 314 GLY B CA 1
ATOM 5549 C C . GLY B 1 314 ? 18.812 -26.922 -1.598 1 96.75 314 GLY B C 1
ATOM 5550 O O . GLY B 1 314 ? 19.188 -25.859 -2.094 1 96.75 314 GLY B O 1
ATOM 5551 N N . VAL B 1 315 ? 17.781 -27.641 -2.127 1 97.88 315 VAL B N 1
ATOM 5552 C CA . VAL B 1 315 ? 17.016 -27.125 -3.256 1 97.88 315 VAL B CA 1
ATOM 5553 C C . VAL B 1 315 ? 15.633 -26.672 -2.777 1 97.88 315 VAL B C 1
ATOM 5555 O O . VAL B 1 315 ? 14.859 -27.484 -2.266 1 97.88 315 VAL B O 1
ATOM 5558 N N . GLY B 1 316 ? 15.375 -25.344 -2.938 1 96 316 GLY B N 1
ATOM 5559 C CA . GLY B 1 316 ? 14.078 -24.797 -2.562 1 96 316 GLY B CA 1
ATOM 5560 C C . GLY B 1 316 ? 12.984 -25.125 -3.561 1 96 316 GLY B C 1
ATOM 5561 O O . GLY B 1 316 ? 13.211 -25.109 -4.77 1 96 316 GLY B O 1
ATOM 5562 N N . THR B 1 317 ? 11.852 -25.578 -3.088 1 96.88 317 THR B N 1
ATOM 5563 C CA . THR B 1 317 ? 10.641 -25.797 -3.873 1 96.88 317 THR B CA 1
ATOM 5564 C C . THR B 1 317 ? 9.445 -25.125 -3.215 1 96.88 317 THR B C 1
ATOM 5566 O O . THR B 1 317 ? 9.562 -24.547 -2.125 1 96.88 317 THR B O 1
ATOM 5569 N N . SER B 1 318 ? 8.367 -25.031 -3.924 1 95.38 318 SER B N 1
ATOM 5570 C CA . SER B 1 318 ? 7.156 -24.438 -3.363 1 95.38 318 SER B CA 1
ATOM 5571 C C . SER B 1 318 ? 5.906 -25.062 -3.982 1 95.38 318 SER B C 1
ATOM 5573 O O . SER B 1 318 ? 6.004 -25.922 -4.852 1 95.38 318 SER B O 1
ATOM 5575 N N . VAL B 1 319 ? 4.762 -24.75 -3.361 1 96.06 319 VAL B N 1
ATOM 5576 C CA . VAL B 1 319 ? 3.479 -25.266 -3.826 1 96.06 319 VAL B CA 1
ATOM 5577 C C . VAL B 1 319 ? 2.578 -24.109 -4.25 1 96.06 319 VAL B C 1
ATOM 5579 O O . VAL B 1 319 ? 2.334 -23.188 -3.467 1 96.06 319 VAL B O 1
ATOM 5582 N N . HIS B 1 320 ? 2.174 -24.094 -5.469 1 95.75 320 HIS B N 1
ATOM 5583 C CA . HIS B 1 320 ? 1.274 -23.109 -6.055 1 95.75 320 HIS B CA 1
ATOM 5584 C C . HIS B 1 320 ? 0.129 -23.781 -6.805 1 95.75 320 HIS B C 1
ATOM 5586 O O . HIS B 1 320 ? 0.301 -24.219 -7.941 1 95.75 320 HIS B O 1
ATOM 5592 N N . PHE B 1 321 ? -1.025 -23.875 -6.195 1 95.31 321 PHE B N 1
ATOM 5593 C CA . PHE B 1 321 ? -1.509 -23.312 -4.938 1 95.31 321 PHE B CA 1
ATOM 5594 C C . PHE B 1 321 ? -2.408 -24.312 -4.219 1 95.31 321 PHE B C 1
ATOM 5596 O O . PHE B 1 321 ? -2.924 -25.25 -4.836 1 95.31 321 PHE B O 1
ATOM 5603 N N . MET B 1 322 ? -2.582 -24.109 -2.965 1 95.19 322 MET B N 1
ATOM 5604 C CA . MET B 1 322 ? -3.738 -24.719 -2.312 1 95.19 322 MET B CA 1
ATOM 5605 C C . MET B 1 322 ? -5.035 -24.062 -2.777 1 95.19 322 MET B C 1
ATOM 5607 O O . MET B 1 322 ? -5.164 -22.828 -2.73 1 95.19 322 MET B O 1
ATOM 5611 N N . PRO B 1 323 ? -5.945 -24.859 -3.295 1 98.19 323 PRO B N 1
ATOM 5612 C CA . PRO B 1 323 ? -7.207 -24.25 -3.721 1 98.19 323 PRO B CA 1
ATOM 5613 C C . PRO B 1 323 ? -7.891 -23.469 -2.604 1 98.19 323 PRO B C 1
ATOM 5615 O O . PRO B 1 323 ? -7.973 -23.953 -1.47 1 98.19 323 PRO B O 1
ATOM 5618 N N . LEU B 1 324 ? -8.43 -22.328 -2.902 1 98.25 324 LEU B N 1
ATOM 5619 C CA . LEU B 1 324 ? -8.945 -21.406 -1.904 1 98.25 324 LEU B CA 1
ATOM 5620 C C . LEU B 1 324 ? -10.164 -21.984 -1.199 1 98.25 324 LEU B C 1
ATOM 5622 O O . LEU B 1 324 ? -10.391 -21.719 -0.015 1 98.25 324 LEU B O 1
ATOM 5626 N N . HIS B 1 325 ? -10.961 -22.828 -1.912 1 98.19 325 HIS B N 1
ATOM 5627 C CA . HIS B 1 325 ? -12.172 -23.375 -1.312 1 98.19 325 HIS B CA 1
ATOM 5628 C C . HIS B 1 325 ? -11.836 -24.328 -0.159 1 98.19 325 HIS B C 1
ATOM 5630 O O . HIS B 1 325 ? -12.703 -24.641 0.655 1 98.19 325 HIS B O 1
ATOM 5636 N N . LEU B 1 326 ? -10.57 -24.734 -0.095 1 97.06 326 LEU B N 1
ATOM 5637 C CA . LEU B 1 326 ? -10.141 -25.641 0.968 1 97.06 326 LEU B CA 1
ATOM 5638 C C . LEU B 1 326 ? -9.602 -24.859 2.162 1 97.06 326 LEU B C 1
ATOM 5640 O O . LEU B 1 326 ? -9.391 -25.422 3.236 1 97.06 326 LEU B O 1
ATOM 5644 N N . THR B 1 327 ? -9.312 -23.578 2.012 1 95.75 327 THR B N 1
ATOM 5645 C CA . THR B 1 327 ? -8.781 -22.766 3.104 1 95.75 327 THR B CA 1
ATOM 5646 C C . THR B 1 327 ? -9.875 -22.422 4.109 1 95.75 327 THR B C 1
ATOM 5648 O O . THR B 1 327 ? -11.055 -22.359 3.752 1 95.75 327 THR B O 1
ATOM 5651 N N . ARG B 1 328 ? -9.555 -22.188 5.332 1 94.12 328 ARG B N 1
ATOM 5652 C CA . ARG B 1 328 ? -10.492 -22.031 6.438 1 94.12 328 ARG B CA 1
ATOM 5653 C C . ARG B 1 328 ? -11.469 -20.891 6.164 1 94.12 328 ARG B C 1
ATOM 5655 O O . ARG B 1 328 ? -12.688 -21.062 6.309 1 94.12 328 ARG B O 1
ATOM 5662 N N . PHE B 1 329 ? -11.023 -19.781 5.734 1 96.81 329 PHE B N 1
ATOM 5663 C CA . PHE B 1 329 ? -11.867 -18.609 5.551 1 96.81 329 PHE B CA 1
ATOM 5664 C C . PHE B 1 329 ? -12.906 -18.844 4.461 1 96.81 329 PHE B C 1
ATOM 5666 O O . PHE B 1 329 ? -14.102 -18.688 4.691 1 96.81 329 PHE B O 1
ATOM 5673 N N . TYR B 1 330 ? -12.461 -19.266 3.354 1 97.06 330 TYR B N 1
ATOM 5674 C CA . TYR B 1 330 ? -13.367 -19.391 2.213 1 97.06 330 TYR B CA 1
ATOM 5675 C C . TYR B 1 330 ? -14.297 -20.578 2.377 1 97.06 330 TYR B C 1
ATOM 5677 O O . TYR B 1 330 ? -15.453 -20.531 1.954 1 97.06 330 TYR B O 1
ATOM 5685 N N . ARG B 1 331 ? -13.742 -21.672 2.93 1 96.94 331 ARG B N 1
ATOM 5686 C CA . ARG B 1 331 ? -14.578 -22.828 3.227 1 96.94 331 ARG B CA 1
ATOM 5687 C C . ARG B 1 331 ? -15.734 -22.453 4.145 1 96.94 331 ARG B C 1
ATOM 5689 O O . ARG B 1 331 ? -16.891 -22.766 3.861 1 96.94 331 ARG B O 1
ATOM 5696 N N . LYS B 1 332 ? -15.461 -21.719 5.234 1 96.38 332 LYS B N 1
ATOM 5697 C CA . LYS B 1 332 ? -16.453 -21.375 6.242 1 96.38 332 LYS B CA 1
ATOM 5698 C C . LYS B 1 332 ? -17.391 -20.281 5.734 1 96.38 332 LYS B C 1
ATOM 5700 O O . LYS B 1 332 ? -18.609 -20.391 5.836 1 96.38 332 LYS B O 1
ATOM 5705 N N . MET B 1 333 ? -16.828 -19.281 5.172 1 95.75 333 MET B N 1
ATOM 5706 C CA . MET B 1 333 ? -17.594 -18.094 4.812 1 95.75 333 MET B CA 1
ATOM 5707 C C . MET B 1 333 ? -18.531 -18.375 3.641 1 95.75 333 MET B C 1
ATOM 5709 O O . MET B 1 333 ? -19.641 -17.859 3.588 1 95.75 333 MET B O 1
ATOM 5713 N N . PHE B 1 334 ? -18.047 -19.219 2.734 1 96.31 334 PHE B N 1
ATOM 5714 C CA . PHE B 1 334 ? -18.828 -19.406 1.518 1 96.31 334 PHE B CA 1
ATOM 5715 C C . PHE B 1 334 ? -19.328 -20.828 1.399 1 96.31 334 PHE B C 1
ATOM 5717 O O . PHE B 1 334 ? -19.828 -21.234 0.347 1 96.31 334 PHE B O 1
ATOM 5724 N N . LYS B 1 335 ? -19.109 -21.672 2.422 1 96 335 LYS B N 1
ATOM 5725 C CA . LYS B 1 335 ? -19.672 -23.016 2.602 1 96 335 LYS B CA 1
ATOM 5726 C C . LYS B 1 335 ? -19.219 -23.953 1.491 1 96 335 LYS B C 1
ATOM 5728 O O . LYS B 1 335 ? -20.031 -24.703 0.934 1 96 335 LYS B O 1
ATOM 5733 N N . TYR B 1 336 ? -18 -23.781 1.061 1 96.5 336 TYR B N 1
ATOM 5734 C CA . TYR B 1 336 ? -17.391 -24.734 0.147 1 96.5 336 TYR B CA 1
ATOM 5735 C C . TYR B 1 336 ? -16.906 -25.984 0.894 1 96.5 336 TYR B C 1
ATOM 5737 O O . TYR B 1 336 ? -16.828 -25.969 2.125 1 96.5 336 TYR B O 1
ATOM 5745 N N . LYS B 1 337 ? -16.672 -27.062 0.147 1 96.19 337 LYS B N 1
ATOM 5746 C CA . LYS B 1 337 ? -16.203 -28.297 0.753 1 96.19 337 LYS B CA 1
ATOM 5747 C C . LYS B 1 337 ? -15.273 -29.062 -0.197 1 96.19 337 LYS B C 1
ATOM 5749 O O . LYS B 1 337 ? -15.227 -28.766 -1.394 1 96.19 337 LYS B O 1
ATOM 5754 N N . LYS B 1 338 ? -14.609 -30 0.464 1 96.81 338 LYS B N 1
ATOM 5755 C CA . LYS B 1 338 ? -13.812 -30.922 -0.341 1 96.81 338 LYS B CA 1
ATOM 5756 C C . LYS B 1 338 ? -14.68 -31.656 -1.359 1 96.81 338 LYS B C 1
ATOM 5758 O O . LYS B 1 338 ? -15.789 -32.094 -1.04 1 96.81 338 LYS B O 1
ATOM 5763 N N . GLY B 1 339 ? -14.219 -31.703 -2.564 1 97.88 339 GLY B N 1
ATOM 5764 C CA . GLY B 1 339 ? -14.961 -32.375 -3.613 1 97.88 339 GLY B CA 1
ATOM 5765 C C . GLY B 1 339 ? -15.648 -31.422 -4.566 1 97.88 339 GLY B C 1
ATOM 5766 O O . GLY B 1 339 ? -16.047 -31.812 -5.668 1 97.88 339 GLY B O 1
ATOM 5767 N N . ASP B 1 340 ? -15.766 -30.125 -4.223 1 98.12 340 ASP B N 1
ATOM 5768 C CA . ASP B 1 340 ? -16.484 -29.141 -5.035 1 98.12 340 ASP B CA 1
ATOM 5769 C C . ASP B 1 340 ? -15.742 -28.859 -6.344 1 98.12 340 ASP B C 1
ATOM 5771 O O . ASP B 1 340 ? -16.375 -28.578 -7.367 1 98.12 340 ASP B O 1
ATOM 5775 N N . PHE B 1 341 ? -14.477 -28.938 -6.297 1 98.69 341 PHE B N 1
ATOM 5776 C CA . PHE B 1 341 ? -13.648 -28.672 -7.461 1 98.69 341 PHE B CA 1
ATOM 5777 C C . PHE B 1 341 ? -12.594 -29.75 -7.645 1 98.69 341 PHE B C 1
ATOM 5779 O O . PHE B 1 341 ? -11.414 -29.531 -7.348 1 98.69 341 PHE B O 1
ATOM 5786 N N . PRO B 1 342 ? -12.922 -30.859 -8.203 1 98.5 342 PRO B N 1
ATOM 5787 C CA . PRO B 1 342 ? -12.109 -32.094 -8.18 1 98.5 342 PRO B CA 1
ATOM 5788 C C . PRO B 1 342 ? -10.797 -31.938 -8.945 1 98.5 342 PRO B C 1
ATOM 5790 O O . PRO B 1 342 ? -9.781 -32.531 -8.547 1 98.5 342 PRO B O 1
ATOM 5793 N N . VAL B 1 343 ? -10.805 -31.203 -10.023 1 98.69 343 VAL B N 1
ATOM 5794 C CA . VAL B 1 343 ? -9.57 -31.094 -10.797 1 98.69 343 VAL B CA 1
ATOM 5795 C C . VAL B 1 343 ? -8.539 -30.297 -10 1 98.69 343 VAL B C 1
ATOM 5797 O O . VAL B 1 343 ? -7.391 -30.719 -9.867 1 98.69 343 VAL B O 1
ATOM 5800 N N . ALA B 1 344 ? -8.984 -29.156 -9.453 1 98.75 344 ALA B N 1
ATOM 5801 C CA . ALA B 1 344 ? -8.078 -28.344 -8.648 1 98.75 344 ALA B CA 1
ATOM 5802 C C . ALA B 1 344 ? -7.531 -29.125 -7.465 1 98.75 344 ALA B C 1
ATOM 5804 O O . ALA B 1 344 ? -6.348 -29.031 -7.137 1 98.75 344 ALA B O 1
ATOM 5805 N N . GLU B 1 345 ? -8.359 -29.922 -6.824 1 98.19 345 GLU B N 1
ATOM 5806 C CA . GLU B 1 345 ? -7.953 -30.719 -5.672 1 98.19 345 GLU B CA 1
ATOM 5807 C C . GLU B 1 345 ? -6.934 -31.781 -6.07 1 98.19 345 GLU B C 1
ATOM 5809 O O . GLU B 1 345 ? -5.953 -32 -5.355 1 98.19 345 GLU B O 1
ATOM 5814 N N . ARG B 1 346 ? -7.184 -32.406 -7.195 1 97.56 346 ARG B N 1
ATOM 5815 C CA . ARG B 1 346 ? -6.262 -33.438 -7.684 1 97.56 346 ARG B CA 1
ATOM 5816 C C . ARG B 1 346 ? -4.906 -32.812 -8.039 1 97.56 346 ARG B C 1
ATOM 5818 O O . ARG B 1 346 ? -3.861 -33.375 -7.695 1 97.56 346 ARG B O 1
ATOM 5825 N N . VAL B 1 347 ? -4.934 -31.719 -8.703 1 98.25 347 VAL B N 1
ATOM 5826 C CA . VAL B 1 347 ? -3.701 -31.016 -9.078 1 98.25 347 VAL B CA 1
ATOM 5827 C C . VAL B 1 347 ? -2.945 -30.609 -7.816 1 98.25 347 VAL B C 1
ATOM 5829 O O . VAL B 1 347 ? -1.739 -30.828 -7.703 1 98.25 347 VAL B O 1
ATOM 5832 N N . PHE B 1 348 ? -3.631 -30.156 -6.781 1 97.44 348 PHE B N 1
ATOM 5833 C CA . PHE B 1 348 ? -3.047 -29.656 -5.547 1 97.44 348 PHE B CA 1
ATOM 5834 C C . PHE B 1 348 ? -2.314 -30.766 -4.801 1 97.44 348 PHE B C 1
ATOM 5836 O O . PHE B 1 348 ? -1.223 -30.547 -4.27 1 97.44 348 PHE B O 1
ATOM 5843 N N . ARG B 1 349 ? -2.781 -31.859 -4.82 1 95.5 349 ARG B N 1
ATOM 5844 C CA . ARG B 1 349 ? -2.238 -32.969 -4.043 1 95.5 349 ARG B CA 1
ATOM 5845 C C . ARG B 1 349 ? -0.869 -33.375 -4.57 1 95.5 349 ARG B C 1
ATOM 5847 O O . ARG B 1 349 ? -0.048 -33.906 -3.82 1 95.5 349 ARG B O 1
ATOM 5854 N N . SER B 1 350 ? -0.62 -33.062 -5.824 1 97.06 350 SER B N 1
ATOM 5855 C CA . SER B 1 350 ? 0.568 -33.656 -6.426 1 97.06 350 SER B CA 1
ATOM 5856 C C . SER B 1 350 ? 1.524 -32.594 -6.938 1 97.06 350 SER B C 1
ATOM 5858 O O . SER B 1 350 ? 2.648 -32.875 -7.344 1 97.06 350 SER B O 1
ATOM 5860 N N . ILE B 1 351 ? 1.196 -31.297 -6.863 1 98.12 351 ILE B N 1
ATOM 5861 C CA . ILE B 1 351 ? 1.918 -30.25 -7.59 1 98.12 351 ILE B CA 1
ATOM 5862 C C . ILE B 1 351 ? 3.074 -29.734 -6.738 1 98.12 351 ILE B C 1
ATOM 5864 O O . ILE B 1 351 ? 2.945 -29.609 -5.52 1 98.12 351 ILE B O 1
ATOM 5868 N N . VAL B 1 352 ? 4.207 -29.5 -7.305 1 97.88 352 VAL B N 1
ATOM 5869 C CA . VAL B 1 352 ? 5.359 -28.859 -6.684 1 97.88 352 VAL B CA 1
ATOM 5870 C C . VAL B 1 352 ? 6.141 -28.078 -7.73 1 97.88 352 VAL B C 1
ATOM 5872 O O . VAL B 1 352 ? 6.328 -28.531 -8.859 1 97.88 352 VAL B O 1
ATOM 5875 N N . SER B 1 353 ? 6.512 -26.875 -7.438 1 98.25 353 SER B N 1
ATOM 5876 C CA . SER B 1 353 ? 7.25 -26.016 -8.352 1 98.25 353 SER B CA 1
ATOM 5877 C C . SER B 1 353 ? 8.75 -26.109 -8.109 1 98.25 353 SER B C 1
ATOM 5879 O O . SER B 1 353 ? 9.211 -25.938 -6.98 1 98.25 353 SER B O 1
ATOM 5881 N N . LEU B 1 354 ? 9.531 -26.297 -9.117 1 98.62 354 LEU B N 1
ATOM 5882 C CA . LEU B 1 354 ? 10.984 -26.312 -9.062 1 98.62 354 LEU B CA 1
ATOM 5883 C C . LEU B 1 354 ? 11.539 -24.891 -9.234 1 98.62 354 LEU B C 1
ATOM 5885 O O . LEU B 1 354 ? 10.836 -24 -9.711 1 98.62 354 LEU B O 1
ATOM 5889 N N . PRO B 1 355 ? 12.789 -24.672 -8.789 1 98.5 355 PRO B N 1
ATOM 5890 C CA . PRO B 1 355 ? 13.367 -23.344 -8.961 1 98.5 355 PRO B CA 1
ATOM 5891 C C . PRO B 1 355 ? 13.492 -22.938 -10.43 1 98.5 355 PRO B C 1
ATOM 5893 O O . PRO B 1 355 ? 13.938 -23.719 -11.258 1 98.5 355 PRO B O 1
ATOM 5896 N N . ILE B 1 356 ? 13.086 -21.781 -10.75 1 98.69 356 ILE B N 1
ATOM 5897 C CA . ILE B 1 356 ? 13.219 -21.234 -12.094 1 98.69 356 ILE B CA 1
ATOM 5898 C C . ILE B 1 356 ? 13.367 -19.719 -12.031 1 98.69 356 ILE B C 1
ATOM 5900 O O . ILE B 1 356 ? 12.406 -19 -11.734 1 98.69 356 ILE B O 1
ATOM 5904 N N . TYR B 1 357 ? 14.547 -19.203 -12.188 1 98.12 357 TYR B N 1
ATOM 5905 C CA . TYR B 1 357 ? 14.883 -17.781 -12.234 1 98.12 357 TYR B CA 1
ATOM 5906 C C . TYR B 1 357 ? 16.141 -17.547 -13.055 1 98.12 357 TYR B C 1
ATOM 5908 O O . TYR B 1 357 ? 16.969 -18.453 -13.211 1 98.12 357 TYR B O 1
ATOM 5916 N N . PRO B 1 358 ? 16.344 -16.391 -13.539 1 98 358 PRO B N 1
ATOM 5917 C CA . PRO B 1 358 ? 17.297 -16.141 -14.609 1 98 358 PRO B CA 1
ATOM 5918 C C . PRO B 1 358 ? 18.734 -16.453 -14.195 1 98 358 PRO B C 1
ATOM 5920 O O . PRO B 1 358 ? 19.578 -16.766 -15.039 1 98 358 PRO B O 1
ATOM 5923 N N . GLN B 1 359 ? 19.062 -16.422 -12.938 1 97.38 359 GLN B N 1
ATOM 5924 C CA . GLN B 1 359 ? 20.438 -16.516 -12.461 1 97.38 359 GLN B CA 1
ATOM 5925 C C . GLN B 1 359 ? 20.891 -17.969 -12.375 1 97.38 359 GLN B C 1
ATOM 5927 O O . GLN B 1 359 ? 22.062 -18.25 -12.133 1 97.38 359 GLN B O 1
ATOM 5932 N N . LEU B 1 360 ? 20 -18.938 -12.578 1 98.38 360 LEU B N 1
ATOM 5933 C CA . LEU B 1 360 ? 20.391 -20.344 -12.492 1 98.38 360 LEU B CA 1
ATOM 5934 C C . LEU B 1 360 ? 21.375 -20.703 -13.602 1 98.38 360 LEU B C 1
ATOM 5936 O O . LEU B 1 360 ? 21.094 -20.453 -14.781 1 98.38 360 LEU B O 1
ATOM 5940 N N . THR B 1 361 ? 22.469 -21.25 -13.219 1 97.75 361 THR B N 1
ATOM 5941 C CA . THR B 1 361 ? 23.5 -21.688 -14.164 1 97.75 361 THR B CA 1
ATOM 5942 C C . THR B 1 361 ? 23.266 -23.141 -14.57 1 97.75 361 THR B C 1
ATOM 5944 O O . THR B 1 361 ? 22.422 -23.828 -14 1 97.75 361 THR B O 1
ATOM 5947 N N . GLU B 1 362 ? 24.047 -23.547 -15.516 1 97.56 362 GLU B N 1
ATOM 5948 C CA . GLU B 1 362 ? 23.969 -24.953 -15.938 1 97.56 362 GLU B CA 1
ATOM 5949 C C . GLU B 1 362 ? 24.297 -25.891 -14.789 1 97.56 362 GLU B C 1
ATOM 5951 O O . GLU B 1 362 ? 23.703 -26.953 -14.664 1 97.56 362 GLU B O 1
ATOM 5956 N N . ARG B 1 363 ? 25.266 -25.516 -13.984 1 97.88 363 ARG B N 1
ATOM 5957 C CA . ARG B 1 363 ? 25.641 -26.312 -12.828 1 97.88 363 ARG B CA 1
ATOM 5958 C C . ARG B 1 363 ? 24.469 -26.438 -11.844 1 97.88 363 ARG B C 1
ATOM 5960 O O . ARG B 1 363 ? 24.25 -27.5 -11.266 1 97.88 363 ARG B O 1
ATOM 5967 N N . HIS B 1 364 ? 23.797 -25.312 -11.633 1 98.5 364 HIS B N 1
ATOM 5968 C CA . HIS B 1 364 ? 22.625 -25.344 -10.773 1 98.5 364 HIS B CA 1
ATOM 5969 C C . HIS B 1 364 ? 21.562 -26.312 -11.32 1 98.5 364 HIS B C 1
ATOM 5971 O O . HIS B 1 364 ? 21 -27.094 -10.57 1 98.5 364 HIS B O 1
ATOM 5977 N N . LEU B 1 365 ? 21.344 -26.266 -12.617 1 98.62 365 LEU B N 1
ATOM 5978 C CA . LEU B 1 365 ? 20.312 -27.062 -13.266 1 98.62 365 LEU B CA 1
ATOM 5979 C C . LEU B 1 365 ? 20.656 -28.547 -13.203 1 98.62 365 LEU B C 1
ATOM 5981 O O . LEU B 1 365 ? 19.781 -29.375 -12.93 1 98.62 365 LEU B O 1
ATOM 5985 N N . GLU B 1 366 ? 21.891 -28.859 -13.438 1 98.44 366 GLU B N 1
ATOM 5986 C CA . GLU B 1 366 ? 22.344 -30.234 -13.328 1 98.44 366 GLU B CA 1
ATOM 5987 C C . GLU B 1 366 ? 22.109 -30.781 -11.922 1 98.44 366 GLU B C 1
ATOM 5989 O O . GLU B 1 366 ? 21.688 -31.922 -11.758 1 98.44 366 GLU B O 1
ATOM 5994 N N . TYR B 1 367 ? 22.438 -29.922 -11.008 1 98.62 367 TYR B N 1
ATOM 5995 C CA . TYR B 1 367 ? 22.281 -30.328 -9.617 1 98.62 367 TYR B CA 1
ATOM 5996 C C . TYR B 1 367 ? 20.812 -30.578 -9.281 1 98.62 367 TYR B C 1
ATOM 5998 O O . TYR B 1 367 ? 20.469 -31.594 -8.656 1 98.62 367 TYR B O 1
ATOM 6006 N N . VAL B 1 368 ? 19.891 -29.672 -9.672 1 98.69 368 VAL B N 1
ATOM 6007 C CA . VAL B 1 368 ? 18.469 -29.812 -9.406 1 98.69 368 VAL B CA 1
ATOM 6008 C C . VAL B 1 368 ? 17.953 -31.109 -10.039 1 98.69 368 VAL B C 1
ATOM 6010 O O . VAL B 1 368 ? 17.25 -31.891 -9.391 1 98.69 368 VAL B O 1
ATOM 6013 N N . VAL B 1 369 ? 18.328 -31.359 -11.281 1 98.38 369 VAL B N 1
ATOM 6014 C CA . VAL B 1 369 ? 17.875 -32.531 -12.016 1 98.38 369 VAL B CA 1
ATOM 6015 C C . VAL B 1 369 ? 18.375 -33.812 -11.336 1 98.38 369 VAL B C 1
ATOM 6017 O O . VAL B 1 369 ? 17.641 -34.781 -11.188 1 98.38 369 VAL B O 1
ATOM 6020 N N . ARG B 1 370 ? 19.625 -33.781 -10.953 1 97.69 370 ARG B N 1
ATOM 6021 C CA . ARG B 1 370 ? 20.203 -34.938 -10.258 1 97.69 370 ARG B CA 1
ATOM 6022 C C . ARG B 1 370 ? 19.453 -35.219 -8.969 1 97.69 370 ARG B C 1
ATOM 6024 O O . ARG B 1 370 ? 19.141 -36.375 -8.68 1 97.69 370 ARG B O 1
ATOM 6031 N N . CYS B 1 371 ? 19.188 -34.156 -8.188 1 97.94 371 CYS B N 1
ATOM 6032 C CA . CYS B 1 371 ? 18.453 -34.312 -6.941 1 97.94 371 CYS B CA 1
ATOM 6033 C C . CYS B 1 371 ? 17.062 -34.906 -7.199 1 97.94 371 CYS B C 1
ATOM 6035 O O . CYS B 1 371 ? 16.641 -35.844 -6.496 1 97.94 371 CYS B O 1
ATOM 6037 N N . VAL B 1 372 ? 16.359 -34.438 -8.234 1 98.06 372 VAL B N 1
ATOM 6038 C CA . VAL B 1 372 ? 15.031 -34.938 -8.578 1 98.06 372 VAL B CA 1
ATOM 6039 C C . VAL B 1 372 ? 15.109 -36.406 -8.938 1 98.06 372 VAL B C 1
ATOM 6041 O O . VAL B 1 372 ? 14.328 -37.219 -8.438 1 98.06 372 VAL B O 1
ATOM 6044 N N . LYS B 1 373 ? 16.047 -36.781 -9.719 1 97.12 373 LYS B N 1
ATOM 6045 C CA . LYS B 1 373 ? 16.188 -38.156 -10.188 1 97.12 373 LYS B CA 1
ATOM 6046 C C . LYS B 1 373 ? 16.547 -39.094 -9.047 1 97.12 373 LYS B C 1
ATOM 6048 O O . LYS B 1 373 ? 16.031 -40.219 -8.961 1 97.12 373 LYS B O 1
ATOM 6053 N N . GLU B 1 374 ? 17.406 -38.625 -8.164 1 96.31 374 GLU B N 1
ATOM 6054 C CA . GLU B 1 374 ? 17.812 -39.438 -7.02 1 96.31 374 GLU B CA 1
ATOM 6055 C C . GLU B 1 374 ? 16.625 -39.719 -6.098 1 96.31 374 GLU B C 1
ATOM 6057 O O . GLU B 1 374 ? 16.531 -40.812 -5.516 1 96.31 374 GLU B O 1
ATOM 6062 N N . ILE B 1 375 ? 15.797 -38.719 -5.93 1 96.31 375 ILE B N 1
ATOM 6063 C CA . ILE B 1 375 ? 14.656 -38.875 -5.031 1 96.31 375 ILE B CA 1
ATOM 6064 C C . ILE B 1 375 ? 13.602 -39.781 -5.66 1 96.31 375 ILE B C 1
ATOM 6066 O O . ILE B 1 375 ? 13.039 -40.656 -4.988 1 96.31 375 ILE B O 1
ATOM 6070 N N . LEU B 1 376 ? 13.328 -39.656 -6.938 1 95.5 376 LEU B N 1
ATOM 6071 C CA . LEU B 1 376 ? 12.203 -40.312 -7.582 1 95.5 376 LEU B CA 1
ATOM 6072 C C . LEU B 1 376 ? 12.609 -41.656 -8.141 1 95.5 376 LEU B C 1
ATOM 6074 O O . LEU B 1 376 ? 11.75 -42.5 -8.43 1 95.5 376 LEU B O 1
ATOM 6078 N N . LYS B 1 377 ? 13.805 -41.875 -8.422 1 86.5 377 LYS B N 1
ATOM 6079 C CA . LYS B 1 377 ? 14.359 -43.188 -8.82 1 86.5 377 LYS B CA 1
ATOM 6080 C C . LYS B 1 377 ? 15.492 -43.594 -7.891 1 86.5 377 LYS B C 1
ATOM 6082 O O . LYS B 1 377 ? 16.656 -43.594 -8.289 1 86.5 377 LYS B O 1
ATOM 6087 N N . PRO B 1 378 ? 14.977 -43.938 -6.652 1 67.19 378 PRO B N 1
ATOM 6088 C CA . PRO B 1 378 ? 16.094 -44.281 -5.77 1 67.19 378 PRO B CA 1
ATOM 6089 C C . PRO B 1 378 ? 16.859 -45.5 -6.266 1 67.19 378 PRO B C 1
ATOM 6091 O O . PRO B 1 378 ? 16.281 -46.375 -6.895 1 67.19 378 PRO B O 1
ATOM 6094 N N . ARG B 1 379 ? 18.094 -45.562 -6.25 1 60.34 379 ARG B N 1
ATOM 6095 C CA . ARG B 1 379 ? 18.922 -46.688 -6.594 1 60.34 379 ARG B CA 1
ATOM 6096 C C . ARG B 1 379 ? 18.578 -47.906 -5.742 1 60.34 379 ARG B C 1
ATOM 6098 O O . ARG B 1 379 ? 18.141 -47.781 -4.598 1 60.34 379 ARG B O 1
#

Sequence (758 aa):
MVMNIPFARPYITQEEIRAVTEVLKSGWLSMGEKTVMFERAFAEYIGSKYAVATNSCTSALFLSLKVLGIGRGDEVILPTFTFTATANTVVHCGAKPVFVDIDEKTYNIDPDSVEERITDNTKAIIVVHYAGQPADMRKIMKIAKTYGLKVIEDAAHAAGAKYENGKKVGALGNLTCFSFYATKPMTTGEGGMITLDDGYLADKLRILRLHGISKDAWKRYLENNSWYYEVIEAGYKCNPTDLASAIGLEQLRKLDWMNTRRKKIAEYYNEHLNDLDIILPYVRPKIESAYHLYPIRLVKYNRDKFINEMAKRGVGTSVHFMPLHLTRFYRKMFKYKKGDFPVAERVFRSIVSLPIYPQLTERHLEYVVRCVKEILKPRMVMNIPFARPYITQEEIRAVTEVLKSGWLSMGEKTVMFERAFAEYIGSKYAVATNSCTSALFLSLKVLGIGRGDEVILPTFTFTATANTVVHCGAKPVFVDIDEKTYNIDPDSVEERITDNTKAIIVVHYAGQPADMRKIMKIAKTYGLKVIEDAAHAAGAKYENGKKVGALGNLTCFSFYATKPMTTGEGGMITLDDGYLADKLRILRLHGISKDAWKRYLENNSWYYEVIEAGYKCNPTDLASAIGLEQLRKLDWMNTRRKKIAEYYNEHLNDLDIILPYVRPKIESAYHLYPIRLVKYNRDKFINEMAKRGVGTSVHFMPLHLTRFYRKMFKYKKGDFPVAERVFRSIVSLPIYPQLTERHLEYVVRCVKEILKPR

Secondary structure (DSSP, 8-state):
----B-S------HHHHHHHHHHHHHS--SSSHHHHHHHHHHHHHHT-SEEEEES-HHHHHHHHHHHTT--TT-EEEEESSS-HHHHHHHHHTT-EEEEE-B-TTT-SBPHHHHHHT--TTEEEEEEE-GGGPPP-HHHHHHHHHHHT-EEEEE-TT-TT-B-GGGPBTTSSSSEEEEE--TTSSS--SS-EEEEES-HHHHHHHHHHHBTTB-HHHHHHHHHH------B-S---B----HHHHHHHHHHHHHHHHHHHHHHHHHHHHHHHHTTSSSB-----TT-B---S-EEEE-SSS-HHHHHHHHHHTTB--B-----GGGSHHHHHHHT--TTSSHHHHHHHHHEEEEP--TT--HHHHHHHHHHHHHHHS--/----B-S------HHHHHHHHHHHHHS--SSSHHHHHHHHHHHHHHT-SEEEEES-HHHHHHHHHHHTT--TT-EEEEESSS-HHHHHHHHHTT-EEEEE-B-TTT-SB-HHHHHHT--TTEEEEEEE-GGGPPP-HHHHHHHHHHHT-EEEEE-TT-TT-B-GGGPBTTSSSSEEEEE--TTSSS--SS-EEEEES-HHHHHHHHHHHBTTB-HHHHHHHHHH------B-S---B----HHHHHHHHHHHHHHHHHHHHHHHHHHHHHHHHTTSSSB-----TT-B---S-EEEE-SSS-HHHHHHHHHHTTB--B-----GGGSHHHHHHHT--TTSSHHHHHHHHHEEEEP--TT--HHHHHHHHHHHHHHHS--

Nearest PDB structures (foldseek):
  4oca-assembly1_A-2  TM=9.584E-01  e=5.755E-46  Salmonella enterica subsp. enterica serovar Typhimurium
  1mdx-assembly1_A  TM=9.607E-01  e=6.887E-46  Salmonella enterica subsp. enterica serovar Typhimurium
  8snj-assembly1_B  TM=9.609E-01  e=1.180E-45  Klebsiella aerogenes KCTC 2190
  8sng-assembly1_B  TM=9.624E-01  e=4.670E-45  Klebsiella aerogenes KCTC 2190
  8e75-assembly1_A  TM=9.457E-01  e=2.498E-38  Psychrobacter cryohalolentis K5

Radius of gyration: 26.86 Å; Cα contacts (8 Å, |Δi|>4): 1772; chains: 2; bounding box: 57×97×64 Å

Foldseek 3Di:
DFDAAAQFAADDDVQLVVLLVVCVVVVAWFDDDLQVVLFVVLCVVQVFPTKDKWQWLLLVLLLVCVLLVQAAQAEEEEALQADCSNQVSCVVRHYHYDHFAADLAQRWGDLVRVLVRDDPRYAEYETECPLAWDDPLVSNVVSCVVNVHFYEYARQAHQVKAAAPRRGPQESTAKYKYWQDRGHLHHLVGIMMIGHHDPVSNLVSVCQCCQNWHPVVVVCCVPPVDPDIDRPDRHDNTGGISSSSSSSVVRVVCSNVFLVLLVVLLVLCCVLVVPFPKAWHDHDPRIGGSSSWTKIFDPPDFQVVLQVLCVVSNFHKDARDDRNCDDPCNCVVVVRDPPPHVSSVNCRRTIMTGRGTNPQDPVNSVSSSVSNCCVRPPD/DFDAAAQFAADDDVQLVVLLVVCVVVVAWFDDDLQVVLFVVLCVVQVFPTKDKWQWLLLVLLLVCVLLVQAAQAEEEEALQADCSNQVSCVVRHYHYDHFAADLAQRWGDLVRVLVRDDPRYAEYETECPLAWDDPLVSVVVSCVVNVHFYEYARQAHQVKAAAPRRGPQESTAKYKYWQDRGHLHHLVGIMMIGHHDPVSNLVSVCQCCQNWHPVVVVCCVPPVDPDIDRPDRHDNTGGISSSSSSSVVRVVCSNVFLVLLVVLLVLCCVLCVVFPKAWHDHDPNIGGSSSWTKIFDPPDFQVVLQVLCVVSNFHKDARDDRNCDDPCNCVVVVRDPPPHVSSVSCRRTIMTGRGTNPQDPVNSVSSSVSNCCVRPPD

Solvent-accessible surface area (backbone atoms only — not comparable to full-atom values): 37545 Å² total; per-residue (Å²): 132,82,51,82,42,62,37,64,62,47,91,70,55,70,64,31,50,50,40,32,46,50,31,55,70,68,50,57,33,31,65,46,69,42,33,55,50,31,22,51,52,48,12,60,72,43,68,29,80,35,40,49,61,17,40,22,29,52,48,26,50,32,49,54,40,50,76,70,67,51,21,74,78,29,26,34,36,31,44,28,59,39,66,65,54,70,51,24,32,35,49,73,45,46,23,42,66,40,69,30,34,37,32,84,67,60,53,15,54,24,59,70,46,48,64,73,67,61,53,93,43,49,48,34,36,41,46,45,18,42,44,2,37,65,45,65,55,70,59,44,50,50,54,24,62,74,72,70,35,48,36,36,34,41,27,42,29,14,64,81,8,19,34,67,94,68,41,37,52,40,63,81,59,60,35,20,20,27,29,14,35,41,72,32,65,40,36,28,30,48,13,18,30,32,22,26,72,53,65,69,57,52,53,50,48,60,20,34,28,48,45,10,32,41,65,66,25,59,54,32,34,75,72,66,56,46,62,68,66,50,35,67,39,79,24,38,86,30,56,39,31,16,44,29,22,28,25,33,47,50,35,59,75,42,35,66,60,39,31,50,41,19,47,53,50,52,50,51,49,52,70,74,51,65,87,48,84,51,48,70,74,56,76,62,85,65,50,40,54,19,35,42,44,49,47,31,30,32,81,84,46,62,37,68,59,51,49,52,55,35,44,75,51,31,36,33,53,42,56,90,37,65,37,39,44,75,27,58,32,46,16,66,76,66,68,44,52,91,74,76,38,55,51,41,53,56,49,41,66,18,42,37,25,49,56,48,41,59,83,66,45,71,68,53,51,52,49,52,52,49,53,52,45,49,70,75,53,61,129,131,83,51,82,41,62,38,63,62,47,89,72,56,69,64,32,50,51,39,32,46,50,31,54,72,66,51,57,32,30,66,46,69,42,33,54,50,32,22,52,52,48,12,60,72,41,68,27,78,35,39,49,62,16,40,21,30,52,48,25,49,32,50,53,40,50,75,71,67,50,22,73,77,30,27,34,37,30,44,27,61,39,67,64,55,69,52,24,32,35,48,72,44,47,23,42,67,40,70,30,34,38,32,85,67,62,56,17,53,24,58,70,46,48,64,74,66,60,55,94,42,48,48,35,36,41,46,46,19,44,46,2,36,64,46,65,54,70,60,44,49,50,53,25,61,75,70,69,35,48,36,37,34,40,27,42,28,14,63,82,7,19,35,66,96,69,40,38,52,39,63,80,58,59,36,22,18,29,29,14,34,41,73,33,63,40,37,27,31,49,14,18,29,32,22,26,71,52,65,69,57,52,53,51,47,59,20,34,29,48,45,10,32,41,65,66,24,59,54,31,38,74,72,66,59,46,65,67,65,50,36,66,38,77,24,39,88,29,57,38,32,17,44,29,22,29,24,34,47,51,34,59,77,42,36,65,60,40,32,51,42,20,46,52,49,51,50,50,49,54,68,74,50,65,86,48,87,52,48,70,74,57,77,63,87,66,49,40,54,19,36,45,45,50,49,31,30,33,80,84,47,62,37,68,59,51,50,52,54,36,44,76,52,30,35,32,52,42,55,89,38,67,38,40,46,75,26,59,31,45,16,65,76,67,69,41,53,92,74,76,39,57,52,40,54,57,50,40,65,17,42,37,25,49,56,49,42,58,83,64,45,71,69,53,49,50,48,54,51,49,52,50,45,49,69,75,54,61,128

Organism: NCBI:txid113653

pLDDT: mean 95.72, std 8.56, range [46.94, 98.94]